Protein AF-A0A8D2MKN6-F1 (afdb_monomer)

Organism: Zonotrichia albicollis (NCBI:txid44394)

Sequence (540 aa):
MEGIVTMYQDFMKKADPRIADYPLMQSPFLVMGILLGYVYFVLSLGPRLMANRKPLNLKKFMVLYNFFLVGLSLYIVYEFLMAGWLTGYTWRCDPVDFSQDPKALRMVSVAWLFVFSKFIELTDTVIFVLRKKNEQVTFLHLFHHSVLPWSWWWGAKFGPGGMGSFHAMINSMVHVVMYFYYGLSAAGPAFQKYLWWKKHITAIQLGWANCSGKNLQHAPSSLPRNITSLDLSFNSLVMPHHRTLLKHFPSLQSLNLSSNAKLTLSPAVFSNLGALRLLDLSSCSITHIHMDTFKGLGNLHTLLLRNNSLQEFDVPFLLPLKALFHLDLQHNALVSVDPWSLQLLETVPQVLLEGNPWACDCSAHPLQQWLRRRRAVQVTCVSPPGLRGQEIAALDSQDLGCQVKQRFARELTTPQNITVTENNSTALPAGKGGRSWPYLVGFLVTAIGISILIALAAKCKLAHKNFASYRHRPLPEISSIGRSPMEDSSSWDRGSCGSHSITDAADLQAEDDDGFIEDNYIQPSEQLPTKEERELHRSI

Secondary structure (DSSP, 8-state):
-HHHHHHHHHHHTTS-GGGTTSTT-S-HHHHHHHHHHHHHIIIIIHHHHHTTSPPP--HHHHHHHHHHHHHHHHHHHHHHIIIIITTT--SSSPPP--S--HHHHHHHHHHHHHHHHHHHTTHHHHHHHHTT-GGG--HHHHHHHHHHHHHHHHHHHH--STTHHHHHHHHHHHHHHHHHHHHHHHH-HHHHTT-TTHHHHHHHHHSEEE-TTS--SS--TTS-TT-SEEE--SS-----SSS-S-TT-TT--EEE-TT-TT----TTTTTT-TT--EEE-TTS------TTTTTT-TT--EEE-TT----S--GGGGTT-TT--EEE-TTS------HHHHHHHTT-SEEE-TTS-EE-SGGGHHHHHHHHHHT----BEEESGGGTT-BGGG--TTTTT---------------------------------S-HHHHHHHHHHHHHHHHHHHHHHHHHHHHHHHHHTT--PPPPP-------------------------------------PPP---------PPPTTHHHHTT--

pLDDT: mean 74.64, std 23.18, range [20.56, 98.19]

Radius of gyration: 32.75 Å; Cα contacts (8 Å, |Δi|>4): 704; chains: 1; bounding box: 111×57×89 Å

InterPro domains:
  IPR000483 Cysteine-rich flanking region, C-terminal [SM00082] (356-403)
  IPR001611 Leucine-rich repeat [PF00560] (251-273)
  IPR001611 Leucine-rich repeat [PF13855] (276-334)
  IPR002076 ELO family [PF01151] (23-206)
  IPR003591 Leucine-rich repeat, typical subtype [SM00369] (249-272)
  IPR003591 Leucine-rich repeat, typical subtype [SM00369] (273-296)
  IPR003591 Leucine-rich repeat, typical subtype [SM00369] (321-344)
  IPR032675 Leucine-rich repeat domain superfamily [G3DSA:3.80.10.10] (201-410)

Mean predicted aligned error: 19.72 Å

Nearest PDB structures (foldseek):
  6y7f-assembly1_A  TM=9.861E-01  e=1.221E-20  Homo sapiens
  7r86-assembly2_B  TM=8.344E-01  e=8.060E-08  Mus musculus
  2wfh-assembly1_B  TM=7.789E-01  e=7.839E-09  Homo sapiens
  3zyo-assembly1_A  TM=7.802E-01  e=7.839E-09  Mus musculus
  5o0o-assembly1_C  TM=6.584E-01  e=8.229E-09  Mus musculus

Structure (mmCIF, N/CA/C/O backbone):
data_AF-A0A8D2MKN6-F1
#
_entry.id   AF-A0A8D2MKN6-F1
#
loop_
_atom_site.group_PDB
_atom_site.id
_atom_site.type_symbol
_atom_site.label_atom_id
_atom_site.label_alt_id
_atom_site.label_comp_id
_atom_site.label_asym_id
_atom_site.label_entity_id
_atom_site.label_seq_id
_atom_site.pdbx_PDB_ins_code
_atom_site.Cartn_x
_atom_site.Cartn_y
_atom_site.Cartn_z
_atom_site.occupancy
_atom_site.B_iso_or_equiv
_atom_site.auth_seq_id
_atom_site.auth_comp_id
_atom_site.auth_asym_id
_atom_site.auth_atom_id
_atom_site.pdbx_PDB_model_num
ATOM 1 N N . MET A 1 1 ? 16.722 31.897 -16.379 1.00 58.81 1 MET A N 1
ATOM 2 C CA . MET A 1 1 ? 16.020 30.880 -17.197 1.00 58.81 1 MET A CA 1
ATOM 3 C C . MET A 1 1 ? 17.013 29.984 -17.930 1.00 58.81 1 MET A C 1
ATOM 5 O O . MET A 1 1 ? 16.860 28.774 -17.851 1.00 58.81 1 MET A O 1
ATOM 9 N N . GLU A 1 2 ? 18.080 30.541 -18.516 1.00 71.44 2 GLU A N 1
ATOM 10 C CA . GLU A 1 2 ? 19.159 29.776 -19.173 1.00 71.44 2 GLU A CA 1
ATOM 11 C C . GLU A 1 2 ? 19.767 28.670 -18.297 1.00 71.44 2 GLU A C 1
ATOM 13 O O . GLU A 1 2 ? 19.811 27.528 -18.728 1.00 71.44 2 GLU A O 1
ATOM 18 N N . GLY A 1 3 ? 20.108 28.941 -17.030 1.00 75.94 3 GLY A N 1
ATOM 19 C CA . GLY A 1 3 ? 20.675 27.909 -16.143 1.00 75.94 3 GLY A CA 1
ATOM 20 C C . GLY A 1 3 ? 19.770 26.688 -15.897 1.00 75.94 3 GLY A C 1
ATOM 21 O O . GLY A 1 3 ? 20.268 25.575 -15.758 1.00 75.94 3 GLY A O 1
ATOM 22 N N . ILE A 1 4 ? 18.442 26.865 -15.901 1.00 73.62 4 ILE A N 1
ATOM 23 C CA . ILE A 1 4 ? 17.478 25.758 -15.747 1.00 73.62 4 ILE A CA 1
ATOM 24 C C . ILE A 1 4 ? 17.401 24.940 -17.040 1.00 73.62 4 ILE A C 1
ATOM 26 O O . ILE A 1 4 ? 17.342 23.713 -16.990 1.00 73.62 4 ILE A O 1
ATOM 30 N N . VAL A 1 5 ? 17.436 25.611 -18.195 1.00 80.81 5 VAL A N 1
ATOM 31 C CA . VAL A 1 5 ? 17.439 24.955 -19.509 1.00 80.81 5 VAL A CA 1
ATOM 32 C C . VAL A 1 5 ? 18.720 24.144 -19.696 1.00 80.81 5 VAL A C 1
ATOM 34 O O . VAL A 1 5 ? 18.642 22.982 -20.088 1.00 80.81 5 VAL A O 1
ATOM 37 N N . THR A 1 6 ? 19.880 24.698 -19.336 1.00 81.06 6 THR A N 1
ATOM 38 C CA . THR A 1 6 ? 21.165 23.987 -19.402 1.00 81.06 6 THR A CA 1
ATOM 39 C C . THR A 1 6 ? 21.184 22.783 -18.461 1.00 81.06 6 THR A C 1
ATOM 41 O O . THR A 1 6 ? 21.536 21.685 -18.881 1.00 81.06 6 THR A O 1
ATOM 44 N N . MET A 1 7 ? 20.701 22.940 -17.221 1.00 79.25 7 MET A N 1
ATOM 45 C CA . MET A 1 7 ? 20.582 21.829 -16.270 1.00 79.25 7 MET A CA 1
ATOM 46 C C . MET A 1 7 ? 19.663 20.713 -16.791 1.00 79.25 7 MET A C 1
ATOM 48 O O . MET A 1 7 ? 19.986 19.533 -16.658 1.00 79.25 7 MET A O 1
ATOM 52 N N . TYR A 1 8 ? 18.531 21.071 -17.406 1.00 83.81 8 TYR A N 1
ATOM 53 C CA . TYR A 1 8 ? 17.627 20.109 -18.036 1.00 83.81 8 TYR A CA 1
ATOM 54 C C . TYR A 1 8 ? 18.305 19.373 -19.197 1.00 83.81 8 TYR A C 1
ATOM 56 O O . TYR A 1 8 ? 18.253 18.146 -19.258 1.00 83.81 8 TYR A O 1
ATOM 64 N N . GLN A 1 9 ? 18.977 20.096 -20.094 1.00 84.62 9 GLN A N 1
ATOM 65 C CA . GLN A 1 9 ? 19.681 19.492 -21.224 1.00 84.62 9 GLN A CA 1
ATOM 66 C C . GLN A 1 9 ? 20.789 18.542 -20.760 1.00 84.62 9 GLN A C 1
ATOM 68 O O . GLN A 1 9 ? 20.887 17.425 -21.264 1.00 84.62 9 GLN A O 1
ATOM 73 N N . ASP A 1 10 ? 21.579 18.934 -19.761 1.00 85.38 10 ASP A N 1
ATOM 74 C CA . ASP A 1 10 ? 22.637 18.090 -19.200 1.00 85.38 10 ASP A CA 1
ATOM 75 C C . ASP A 1 10 ? 22.095 16.845 -18.498 1.00 85.38 10 ASP A C 1
ATOM 77 O O . ASP A 1 10 ? 22.727 15.785 -18.519 1.00 85.38 10 ASP A O 1
ATOM 81 N N . PHE A 1 11 ? 20.908 16.942 -17.902 1.00 83.94 11 PHE A N 1
ATOM 82 C CA . PHE A 1 11 ? 20.229 15.787 -17.338 1.00 83.94 11 PHE A CA 1
ATOM 83 C C . PHE A 1 11 ? 19.717 14.842 -18.430 1.00 83.94 11 PHE A C 1
ATOM 85 O O . PHE A 1 11 ? 19.965 13.639 -18.365 1.00 83.94 11 PHE A O 1
ATOM 92 N N . MET A 1 12 ? 19.083 15.381 -19.474 1.00 86.50 12 MET A N 1
ATOM 93 C CA . MET A 1 12 ? 18.556 14.595 -20.591 1.00 86.50 12 MET A CA 1
ATOM 94 C C . MET A 1 12 ? 19.647 13.910 -21.423 1.00 86.50 12 MET A C 1
ATOM 96 O O . MET A 1 12 ? 19.375 12.866 -22.007 1.00 86.50 12 MET A O 1
ATOM 100 N N . LYS A 1 13 ? 20.894 14.404 -21.415 1.00 86.19 13 LYS A N 1
ATOM 101 C CA . LYS A 1 13 ? 22.050 13.700 -22.012 1.00 86.19 13 LYS A CA 1
ATOM 102 C C . LYS A 1 13 ? 22.329 12.331 -21.383 1.00 86.19 13 LYS A C 1
ATOM 104 O O . LYS A 1 13 ? 22.978 11.505 -22.012 1.00 86.19 13 LYS A O 1
ATOM 109 N N . LYS A 1 14 ? 21.877 12.090 -20.148 1.00 84.81 14 LYS A N 1
ATOM 110 C CA . LYS A 1 14 ? 22.038 10.797 -19.460 1.00 84.81 14 LYS A CA 1
ATOM 111 C C . LYS A 1 14 ? 20.928 9.803 -19.799 1.00 84.81 14 LYS A C 1
ATOM 113 O O . LYS A 1 14 ? 20.972 8.681 -19.306 1.00 84.81 14 LYS A O 1
ATOM 118 N N . ALA A 1 15 ? 19.915 10.228 -20.553 1.00 88.62 15 ALA A N 1
ATOM 119 C CA . ALA A 1 15 ? 18.811 9.367 -20.935 1.00 88.62 15 ALA A CA 1
ATOM 120 C C . ALA A 1 15 ? 19.285 8.272 -21.889 1.00 88.62 15 ALA A C 1
ATOM 122 O O . ALA A 1 15 ? 20.227 8.459 -22.658 1.00 88.62 15 ALA A O 1
ATOM 123 N N . ASP A 1 16 ? 18.587 7.144 -21.860 1.00 88.31 16 ASP A N 1
ATOM 124 C CA . ASP A 1 16 ? 18.843 6.049 -22.775 1.00 88.31 16 ASP A CA 1
ATOM 125 C C . ASP A 1 16 ? 18.462 6.475 -24.207 1.00 88.31 16 ASP A C 1
ATOM 127 O O . ASP A 1 16 ? 17.299 6.820 -24.459 1.00 88.31 16 ASP A O 1
ATOM 131 N N . PRO A 1 17 ? 19.406 6.482 -25.165 1.00 92.69 17 PRO A N 1
ATOM 132 C CA . PRO A 1 17 ? 19.103 6.871 -26.537 1.00 92.69 17 PRO A CA 1
ATOM 133 C C . PRO A 1 17 ? 18.187 5.857 -27.236 1.00 92.69 17 PRO A C 1
ATOM 135 O O . PRO A 1 17 ? 17.432 6.241 -28.126 1.00 92.69 17 PRO A O 1
ATOM 138 N N . ARG A 1 18 ? 18.185 4.584 -26.812 1.00 94.25 18 ARG A N 1
ATOM 139 C CA . ARG A 1 18 ? 17.442 3.489 -27.465 1.00 94.25 18 ARG A CA 1
ATOM 140 C C . ARG A 1 18 ? 15.926 3.657 -27.364 1.00 94.25 18 ARG A C 1
ATOM 142 O O . ARG A 1 18 ? 15.198 3.115 -28.185 1.00 94.25 18 ARG A O 1
ATOM 149 N N . ILE A 1 19 ? 15.453 4.407 -26.367 1.00 93.69 19 ILE A N 1
ATOM 150 C CA . ILE A 1 19 ? 14.026 4.661 -26.128 1.00 93.69 19 ILE A CA 1
ATOM 151 C C . ILE A 1 19 ? 13.582 6.049 -26.625 1.00 93.69 19 ILE A C 1
ATOM 153 O O . ILE A 1 19 ? 12.418 6.411 -26.484 1.00 93.69 19 ILE A O 1
ATOM 157 N N . ALA A 1 20 ? 14.485 6.869 -27.176 1.00 90.38 20 ALA A N 1
ATOM 158 C CA . ALA A 1 20 ? 14.211 8.281 -27.455 1.00 90.38 20 ALA A CA 1
ATOM 159 C C . ALA A 1 20 ? 13.117 8.511 -28.509 1.00 90.38 20 ALA A C 1
ATOM 161 O O . ALA A 1 20 ? 12.294 9.413 -28.334 1.00 90.38 20 ALA A O 1
ATOM 162 N N . ASP A 1 21 ? 13.082 7.670 -29.541 1.00 91.62 21 ASP A N 1
ATOM 163 C CA . ASP A 1 21 ? 12.160 7.811 -30.673 1.00 91.62 21 ASP A CA 1
ATOM 164 C C . ASP A 1 21 ? 10.791 7.170 -30.423 1.00 91.62 21 ASP A C 1
ATOM 166 O O . ASP A 1 21 ? 9.854 7.349 -31.203 1.00 91.62 21 ASP A O 1
ATOM 170 N N . TYR A 1 22 ? 10.643 6.451 -29.309 1.00 95.12 22 TYR A N 1
ATOM 171 C CA . TYR A 1 22 ? 9.383 5.817 -28.962 1.00 95.12 22 TYR A CA 1
ATOM 172 C C . TYR A 1 22 ? 8.302 6.871 -28.663 1.00 95.12 22 TYR A C 1
ATOM 174 O O . TYR A 1 22 ? 8.593 7.932 -28.094 1.00 95.12 22 TYR A O 1
ATOM 182 N N . PRO A 1 23 ? 7.028 6.602 -29.003 1.00 95.25 23 PRO A N 1
ATOM 183 C CA . PRO A 1 23 ? 5.931 7.517 -28.705 1.00 95.25 23 PRO A CA 1
ATOM 184 C C . PRO A 1 23 ? 5.905 7.924 -27.227 1.00 95.25 23 PRO A C 1
ATOM 186 O O . PRO A 1 23 ? 6.039 7.074 -26.346 1.00 95.25 23 PRO A O 1
ATOM 189 N N . LEU A 1 24 ? 5.709 9.221 -26.970 1.00 93.25 24 LEU A N 1
ATOM 190 C CA . LEU A 1 24 ? 5.695 9.854 -25.643 1.00 93.25 24 LEU A CA 1
ATOM 191 C C . LEU A 1 24 ? 7.044 9.893 -24.905 1.00 93.25 24 LEU A C 1
ATOM 193 O O . LEU A 1 24 ? 7.095 10.426 -23.801 1.00 93.25 24 LEU A O 1
ATOM 197 N N . MET A 1 25 ? 8.147 9.415 -25.488 1.00 94.38 25 MET A N 1
ATOM 198 C CA . MET A 1 25 ? 9.470 9.404 -24.840 1.00 94.38 25 MET A CA 1
ATOM 199 C C . MET A 1 25 ? 10.374 10.573 -25.255 1.00 94.38 25 MET A C 1
ATOM 201 O O . MET A 1 25 ? 11.480 10.710 -24.722 1.00 94.38 25 MET A O 1
ATOM 205 N N . GLN A 1 26 ? 9.911 11.442 -26.159 1.00 89.81 26 GLN A N 1
ATOM 206 C CA . GLN A 1 26 ? 10.685 12.581 -26.665 1.00 89.81 26 GLN A CA 1
ATOM 207 C C . GLN A 1 26 ? 10.891 13.654 -25.591 1.00 89.81 26 GLN A C 1
ATOM 209 O O . GLN A 1 26 ? 11.973 14.225 -25.468 1.00 89.81 26 GLN A O 1
ATOM 214 N N . SER A 1 27 ? 9.844 13.942 -24.812 1.00 87.06 27 SER A N 1
ATOM 215 C CA . SER A 1 27 ? 9.843 15.037 -23.846 1.00 87.06 27 SER A CA 1
ATOM 216 C C . SER A 1 27 ? 8.918 14.749 -22.662 1.00 87.06 27 SER A C 1
ATOM 218 O O . SER A 1 27 ? 7.772 14.342 -22.873 1.00 87.06 27 SER A O 1
ATOM 220 N N . PRO A 1 28 ? 9.356 15.043 -21.425 1.00 89.12 28 PRO A N 1
ATOM 221 C CA . PRO A 1 28 ? 8.509 14.906 -20.246 1.00 89.12 28 PRO A CA 1
ATOM 222 C C . PRO A 1 28 ? 7.359 15.927 -20.243 1.00 89.12 28 PRO A C 1
ATOM 224 O O . PRO A 1 28 ? 6.318 15.690 -19.639 1.00 89.12 28 PRO A O 1
ATOM 227 N N . PHE A 1 29 ? 7.491 17.062 -20.938 1.00 90.50 29 PHE A N 1
ATOM 228 C CA . PHE A 1 29 ? 6.463 18.109 -20.928 1.00 90.50 29 PHE A CA 1
ATOM 229 C C . PHE A 1 29 ? 5.163 17.675 -21.609 1.00 90.50 29 PHE A C 1
ATOM 231 O O . PHE A 1 29 ? 4.085 18.063 -21.163 1.00 90.50 29 PHE A O 1
ATOM 238 N N . LEU A 1 30 ? 5.252 16.836 -22.647 1.00 90.75 30 LEU A N 1
ATOM 239 C CA . LEU A 1 30 ? 4.073 16.284 -23.318 1.00 90.75 30 LEU A CA 1
ATOM 240 C C . LEU A 1 30 ? 3.281 15.387 -22.362 1.00 90.75 30 LEU A C 1
ATOM 242 O O . LEU A 1 30 ? 2.071 15.542 -22.213 1.00 90.75 30 LEU A O 1
ATOM 246 N N . VAL A 1 31 ? 3.986 14.500 -21.662 1.00 92.12 31 VAL A N 1
ATOM 247 C CA . VAL A 1 31 ? 3.401 13.616 -20.652 1.00 92.12 31 VAL A CA 1
ATOM 248 C C . VAL A 1 31 ? 2.777 14.420 -19.514 1.00 92.12 31 VAL A C 1
ATOM 250 O O . VAL A 1 31 ? 1.641 14.157 -19.126 1.00 92.12 31 VAL A O 1
ATOM 253 N N . MET A 1 32 ? 3.480 15.435 -19.010 1.00 91.06 32 MET A N 1
ATOM 254 C CA . MET A 1 32 ? 2.955 16.321 -17.972 1.00 91.06 32 MET A CA 1
ATOM 255 C C . MET A 1 32 ? 1.668 17.020 -18.432 1.00 91.06 32 MET A C 1
ATOM 257 O O . MET A 1 32 ? 0.699 17.070 -17.680 1.00 91.06 32 MET A O 1
ATOM 261 N N . GLY A 1 33 ? 1.629 17.515 -19.673 1.00 94.19 33 GLY A N 1
ATOM 262 C CA . GLY A 1 33 ? 0.434 18.123 -20.260 1.00 94.19 33 GLY A CA 1
ATOM 263 C C . GLY A 1 33 ? -0.749 17.154 -20.337 1.00 94.19 33 GLY A C 1
ATOM 264 O O . GLY A 1 33 ? -1.856 17.518 -19.939 1.00 94.19 33 GLY A O 1
ATOM 265 N N . ILE A 1 34 ? -0.511 15.910 -20.769 1.00 94.88 34 ILE A N 1
ATOM 266 C CA . ILE A 1 34 ? -1.533 14.851 -20.806 1.00 94.88 34 ILE A CA 1
ATOM 267 C C . ILE A 1 34 ? -2.078 14.580 -19.401 1.00 94.88 34 ILE A C 1
ATOM 269 O O . ILE A 1 34 ? -3.291 14.582 -19.213 1.00 94.88 34 ILE A O 1
ATOM 273 N N . LEU A 1 35 ? -1.205 14.394 -18.407 1.00 94.62 35 LEU A N 1
ATOM 274 C CA . LEU A 1 35 ? -1.612 14.070 -17.036 1.00 94.62 35 LEU A CA 1
ATOM 275 C C . LEU A 1 35 ? -2.342 15.234 -16.350 1.00 94.62 35 LEU A C 1
ATOM 277 O O . LEU A 1 35 ? -3.346 15.016 -15.674 1.00 94.62 35 LEU A O 1
ATOM 281 N N . LEU A 1 36 ? -1.900 16.477 -16.557 1.00 93.69 36 LEU A N 1
ATOM 282 C CA . LEU A 1 36 ? -2.608 17.658 -16.051 1.00 93.69 36 LEU A CA 1
ATOM 283 C C . LEU A 1 36 ? -3.978 17.820 -16.718 1.00 93.69 36 LEU A C 1
ATOM 285 O O . LEU A 1 36 ? -4.966 18.081 -16.030 1.00 93.69 36 LEU A O 1
ATOM 289 N N . GLY A 1 37 ? -4.053 17.622 -18.037 1.00 95.62 37 GLY A N 1
ATOM 290 C CA . GLY A 1 37 ? -5.312 17.625 -18.781 1.00 95.62 37 GLY A CA 1
ATOM 291 C C . GLY A 1 37 ? -6.265 16.530 -18.304 1.00 95.62 37 GLY A C 1
ATOM 292 O O . GLY A 1 37 ? -7.450 16.788 -18.102 1.00 95.62 37 GLY A O 1
ATOM 293 N N . TYR A 1 38 ? -5.737 15.337 -18.039 1.00 95.88 38 TYR A N 1
ATOM 294 C CA . TYR A 1 38 ? -6.456 14.210 -17.460 1.00 95.88 38 TYR A CA 1
ATOM 295 C C . TYR A 1 38 ? -7.027 14.535 -16.071 1.00 95.88 38 TYR A C 1
ATOM 297 O O . TYR A 1 38 ? -8.236 14.414 -15.866 1.00 95.88 38 TYR A O 1
ATOM 305 N N . VAL A 1 39 ? -6.204 15.024 -15.135 1.00 94.25 39 VAL A N 1
ATOM 306 C CA . VAL A 1 39 ? -6.667 15.397 -13.785 1.00 94.25 39 VAL A CA 1
ATOM 307 C C . VAL A 1 39 ? -7.717 16.506 -13.863 1.00 94.25 39 VAL A C 1
ATOM 309 O O . VAL A 1 39 ? -8.751 16.431 -13.195 1.00 94.25 39 VAL A O 1
ATOM 312 N N . TYR A 1 40 ? -7.499 17.514 -14.712 1.00 94.81 40 TYR A N 1
ATOM 313 C CA . TYR A 1 40 ? -8.473 18.576 -14.957 1.00 94.81 40 TYR A CA 1
ATOM 314 C C . TYR A 1 40 ? -9.798 18.029 -15.509 1.00 94.81 40 TYR A C 1
ATOM 316 O O . TYR A 1 40 ? -10.874 18.427 -15.046 1.00 94.81 40 TYR A O 1
ATOM 324 N N . PHE A 1 41 ? -9.738 17.094 -16.460 1.00 95.88 41 PHE A N 1
ATOM 325 C CA . PHE A 1 41 ? -10.918 16.446 -17.015 1.00 95.88 41 PHE A CA 1
ATOM 326 C C . PHE A 1 41 ? -11.687 15.672 -15.943 1.00 95.88 41 PHE A C 1
ATOM 328 O O . PHE A 1 41 ? -12.876 15.921 -15.750 1.00 95.88 41 PHE A O 1
ATOM 335 N N . VAL A 1 42 ? -11.015 14.789 -15.206 1.00 93.94 42 VAL A N 1
ATOM 336 C CA . VAL A 1 42 ? -11.649 13.909 -14.216 1.00 93.94 42 VAL A CA 1
ATOM 337 C C . VAL A 1 42 ? -12.233 14.697 -13.041 1.00 93.94 42 VAL A C 1
ATOM 339 O O . VAL A 1 42 ? -13.337 14.409 -12.570 1.00 93.94 42 VAL A O 1
ATOM 342 N N . LEU A 1 43 ? -11.528 15.725 -12.561 1.00 90.62 43 LEU A N 1
ATOM 343 C CA . LEU A 1 43 ? -11.973 16.483 -11.393 1.00 90.62 43 LEU A CA 1
ATOM 344 C C . LEU A 1 43 ? -12.975 17.588 -11.724 1.00 90.62 43 LEU A C 1
ATOM 346 O O . LEU A 1 43 ? -13.851 17.849 -10.894 1.00 90.62 43 LEU A O 1
ATOM 350 N N . SER A 1 44 ? -12.864 18.218 -12.896 1.00 91.12 44 SER A N 1
ATOM 351 C CA . SER A 1 44 ? -13.589 19.451 -13.219 1.00 91.12 44 SER A CA 1
ATOM 352 C C . SER A 1 44 ? -14.415 19.345 -14.500 1.00 91.12 44 SER A C 1
ATOM 354 O O . SER A 1 44 ? -15.646 19.348 -14.428 1.00 91.12 44 SER A O 1
ATOM 356 N N . LEU A 1 45 ? -13.775 19.250 -15.671 1.00 95.00 45 LEU A N 1
ATOM 357 C CA . LEU A 1 45 ? -14.470 19.401 -16.955 1.00 95.00 45 LEU A CA 1
ATOM 358 C C . LEU A 1 45 ? -15.475 18.270 -17.214 1.00 95.00 45 LEU A C 1
ATOM 360 O O . LEU A 1 45 ? -16.635 18.544 -17.509 1.00 95.00 45 LEU A O 1
ATOM 364 N N . GLY A 1 46 ? -15.067 17.012 -17.060 1.00 93.88 46 GLY A N 1
ATOM 365 C CA . GLY A 1 46 ? -15.906 15.837 -17.296 1.00 93.88 46 GLY A CA 1
ATOM 366 C C . GLY A 1 46 ? -17.170 15.815 -16.426 1.00 93.88 46 GLY A C 1
ATOM 367 O O . GLY A 1 46 ? -18.270 15.755 -16.980 1.00 93.88 46 GLY A O 1
ATOM 368 N N . PRO A 1 47 ? -17.071 15.964 -15.089 1.00 92.50 47 PRO A N 1
ATOM 369 C CA . PRO A 1 47 ? -18.246 16.067 -14.225 1.00 92.50 47 PRO A CA 1
ATOM 370 C C . PRO A 1 47 ? -19.174 17.239 -14.578 1.00 92.50 47 PRO A C 1
ATOM 372 O O . PRO A 1 47 ? -20.392 17.079 -14.523 1.00 92.50 47 PRO A O 1
ATOM 375 N N . ARG A 1 48 ? -18.630 18.399 -14.983 1.00 92.62 48 ARG A N 1
ATOM 376 C CA . ARG A 1 48 ? -19.434 19.551 -15.435 1.00 92.62 48 ARG A CA 1
ATOM 377 C C . ARG A 1 48 ? -20.181 19.253 -16.735 1.00 92.62 48 ARG A C 1
ATOM 379 O O . ARG A 1 48 ? -21.366 19.557 -16.832 1.00 92.62 48 ARG A O 1
ATOM 386 N N . LEU A 1 49 ? -19.525 18.615 -17.706 1.00 93.75 49 LEU A N 1
ATOM 387 C CA . LEU A 1 49 ? -20.149 18.200 -18.968 1.00 93.75 49 LEU A CA 1
ATOM 388 C C . LEU A 1 49 ? -21.245 17.142 -18.757 1.00 93.75 49 LEU A C 1
ATOM 390 O O . LEU A 1 49 ? -22.247 17.140 -19.473 1.00 93.75 49 LEU A O 1
ATOM 394 N N . MET A 1 50 ? -21.071 16.265 -17.764 1.00 92.88 50 MET A N 1
ATOM 395 C CA . MET A 1 50 ? -22.009 15.189 -17.426 1.00 92.88 50 MET A CA 1
ATOM 396 C C . MET A 1 50 ? -23.089 15.590 -16.407 1.00 92.88 50 MET A C 1
ATOM 398 O O . MET A 1 50 ? -23.987 14.788 -16.134 1.00 92.88 50 MET A O 1
ATOM 402 N N . ALA A 1 51 ? -23.049 16.812 -15.862 1.00 90.56 51 ALA A N 1
ATOM 403 C CA . ALA A 1 51 ? -23.996 17.281 -14.845 1.00 90.56 51 ALA A CA 1
ATOM 404 C C . ALA A 1 51 ? -25.449 17.155 -15.330 1.00 90.56 51 ALA A C 1
ATOM 406 O O . ALA A 1 51 ? -26.258 16.486 -14.685 1.00 90.56 51 ALA A O 1
ATOM 407 N N . ASN A 1 52 ? -25.718 17.670 -16.534 1.00 93.00 52 ASN A N 1
ATOM 408 C CA . ASN A 1 52 ? -27.046 17.697 -17.157 1.00 93.00 52 ASN A CA 1
ATOM 409 C C . ASN A 1 52 ? -27.263 16.568 -18.182 1.00 93.00 52 ASN A C 1
ATOM 411 O O . ASN A 1 52 ? -28.179 16.637 -18.999 1.00 93.00 52 ASN A O 1
ATOM 415 N N . ARG A 1 53 ? -26.409 15.534 -18.182 1.00 92.44 53 ARG A N 1
ATOM 416 C CA . ARG A 1 53 ? -26.518 14.376 -19.084 1.00 92.44 53 ARG A CA 1
ATOM 417 C C . ARG A 1 53 ? -26.822 13.102 -18.300 1.00 92.44 53 ARG A C 1
ATOM 419 O O . ARG A 1 53 ? -26.428 12.958 -17.137 1.00 92.44 53 ARG A O 1
ATOM 426 N N . LYS A 1 54 ? -27.518 12.167 -18.952 1.00 91.50 54 LYS A N 1
ATOM 427 C CA . LYS A 1 54 ? -27.711 10.799 -18.450 1.00 91.50 54 LYS A CA 1
ATOM 428 C C . LYS A 1 54 ? -26.379 10.025 -18.516 1.00 91.50 54 LYS A C 1
ATOM 430 O O . LYS A 1 54 ? -25.570 10.326 -19.397 1.00 91.50 54 LYS A O 1
ATOM 435 N N . PRO A 1 55 ? -26.126 9.068 -17.603 1.00 91.25 55 PRO A N 1
ATOM 436 C CA . PRO A 1 55 ? -24.912 8.252 -17.638 1.00 91.25 55 PRO A CA 1
ATOM 437 C C . PRO A 1 55 ? -24.837 7.445 -18.941 1.00 91.25 55 PRO A C 1
ATOM 439 O O . PRO A 1 55 ? -25.842 6.894 -19.394 1.00 91.25 55 PRO A O 1
ATOM 442 N N . LEU A 1 56 ? -23.654 7.383 -19.559 1.00 91.38 56 LEU A N 1
ATOM 443 C CA . LEU A 1 56 ? -23.472 6.650 -20.813 1.00 91.38 56 LEU A CA 1
ATOM 444 C C . LEU A 1 56 ? -23.484 5.134 -20.574 1.00 91.38 56 LEU A C 1
ATOM 446 O O . LEU A 1 56 ? -22.817 4.627 -19.671 1.00 91.38 56 LEU A O 1
ATOM 450 N N . ASN A 1 57 ? -24.197 4.390 -21.424 1.00 89.62 57 ASN A N 1
ATOM 451 C CA . ASN A 1 57 ? -24.162 2.930 -21.399 1.00 89.62 57 ASN A CA 1
ATOM 452 C C . ASN A 1 57 ? -22.931 2.416 -22.157 1.00 89.62 57 ASN A C 1
ATOM 454 O O . ASN A 1 57 ? -22.960 2.220 -23.371 1.00 89.62 57 ASN A O 1
ATOM 458 N N . LEU A 1 58 ? -21.849 2.189 -21.415 1.00 90.12 58 LEU A N 1
ATOM 459 C CA . LEU A 1 58 ? -20.567 1.727 -21.948 1.00 90.12 58 LEU A CA 1
ATOM 460 C C . LEU A 1 58 ? -20.315 0.234 -21.696 1.00 90.12 58 LEU A C 1
ATOM 462 O O . LEU A 1 58 ? -19.182 -0.212 -21.824 1.00 90.12 58 LEU A O 1
ATOM 466 N N . LYS A 1 59 ? -21.339 -0.569 -21.368 1.00 86.56 59 LYS A N 1
ATOM 467 C CA . LYS A 1 59 ? -21.154 -1.971 -20.939 1.00 86.56 59 LYS A CA 1
ATOM 468 C C . LYS A 1 59 ? -20.346 -2.810 -21.941 1.00 86.56 59 LYS A C 1
ATOM 470 O O . LYS A 1 59 ? -19.357 -3.430 -21.568 1.00 86.56 59 LYS A O 1
ATOM 475 N N . LYS A 1 60 ? -20.727 -2.793 -23.227 1.00 89.25 60 LYS A N 1
ATOM 476 C CA . LYS A 1 60 ? -20.014 -3.536 -24.289 1.00 89.25 60 LYS A CA 1
ATOM 477 C C . LYS A 1 60 ? -18.576 -3.047 -24.468 1.00 89.25 60 LYS A C 1
ATOM 479 O O . LYS A 1 60 ? -17.669 -3.859 -24.617 1.00 89.25 60 LYS A O 1
ATOM 484 N N . PHE A 1 61 ? -18.388 -1.728 -24.425 1.00 93.12 61 PHE A N 1
ATOM 485 C CA . PHE A 1 61 ? -17.069 -1.114 -24.516 1.00 93.12 61 PHE A CA 1
ATOM 486 C C . PHE A 1 61 ? -16.184 -1.548 -23.349 1.00 93.12 61 PHE A C 1
ATOM 488 O O . PHE A 1 61 ? -15.080 -2.012 -23.582 1.00 93.12 61 PHE A O 1
ATOM 495 N N . MET A 1 62 ? -16.692 -1.493 -22.116 1.00 91.38 62 MET A N 1
ATOM 496 C CA . MET A 1 62 ? -15.965 -1.910 -20.919 1.00 91.38 62 MET A CA 1
ATOM 497 C C . MET A 1 62 ? -15.562 -3.380 -20.964 1.00 91.38 62 MET A C 1
ATOM 499 O O . MET A 1 62 ? -14.443 -3.701 -20.591 1.00 91.38 62 MET A O 1
ATOM 503 N N . VAL A 1 63 ? -16.436 -4.279 -21.422 1.00 89.56 63 VAL A N 1
ATOM 504 C CA . VAL A 1 63 ? -16.077 -5.699 -21.567 1.00 89.56 63 VAL A CA 1
ATOM 505 C C . VAL A 1 63 ? -14.910 -5.851 -22.547 1.00 89.56 63 VAL A C 1
ATOM 507 O O . VAL A 1 63 ? -13.892 -6.438 -22.190 1.00 89.56 63 VAL A O 1
ATOM 510 N N . LEU A 1 64 ? -15.017 -5.270 -23.747 1.00 94.38 64 LEU A N 1
ATOM 511 C CA . LEU A 1 64 ? -13.960 -5.348 -24.761 1.00 94.38 64 LEU A CA 1
ATOM 512 C C . LEU A 1 64 ? -12.649 -4.709 -24.280 1.00 94.38 64 LEU A C 1
ATOM 514 O O . LEU A 1 64 ? -11.582 -5.289 -24.446 1.00 94.38 64 LEU A O 1
ATOM 518 N N . TYR A 1 65 ? -12.746 -3.539 -23.659 1.00 95.38 65 TYR A N 1
ATOM 519 C CA . TYR A 1 65 ? -11.627 -2.780 -23.118 1.00 95.38 65 TYR A CA 1
ATOM 520 C C . TYR A 1 65 ? -10.894 -3.543 -22.006 1.00 95.38 65 TYR A C 1
ATOM 522 O O . TYR A 1 65 ? -9.678 -3.688 -22.067 1.00 95.38 65 TYR A O 1
ATOM 530 N N . ASN A 1 66 ? -11.619 -4.108 -21.036 1.00 93.44 66 ASN A N 1
ATOM 531 C CA . ASN A 1 66 ? -11.009 -4.880 -19.953 1.00 93.44 66 ASN A CA 1
ATOM 532 C C . ASN A 1 66 ? -10.326 -6.152 -20.482 1.00 93.44 66 ASN A C 1
ATOM 534 O O . ASN A 1 66 ? -9.198 -6.441 -20.096 1.00 93.44 66 ASN A O 1
ATOM 538 N N . PHE A 1 67 ? -10.947 -6.889 -21.412 1.00 94.88 67 PHE A N 1
ATOM 539 C CA . PHE A 1 67 ? -10.298 -8.058 -22.024 1.00 94.88 67 PHE A CA 1
ATOM 540 C C . PHE A 1 67 ? -9.097 -7.684 -22.902 1.00 94.88 67 PHE A C 1
ATOM 542 O O . PHE A 1 67 ? -8.110 -8.421 -22.929 1.00 94.88 67 PHE A O 1
ATOM 549 N N . PHE A 1 68 ? -9.137 -6.529 -23.568 1.00 97.50 68 PHE A N 1
ATOM 550 C CA . PHE A 1 68 ? -7.967 -5.976 -24.246 1.00 97.50 68 PHE A CA 1
ATOM 551 C C . PHE A 1 68 ? -6.828 -5.702 -23.255 1.00 97.50 68 PHE A C 1
ATOM 553 O O . PHE A 1 68 ? -5.700 -6.119 -23.509 1.00 97.50 68 PHE A O 1
ATOM 560 N N . LEU A 1 69 ? -7.114 -5.086 -22.103 1.00 96.38 69 LEU A N 1
ATOM 561 C CA . LEU A 1 69 ? -6.107 -4.836 -21.068 1.00 96.38 69 LEU A CA 1
ATOM 562 C C . LEU A 1 69 ? -5.559 -6.121 -20.442 1.00 96.38 69 LEU A C 1
ATOM 564 O O . LEU A 1 69 ? -4.369 -6.178 -20.139 1.00 96.38 69 LEU A O 1
ATOM 568 N N . VAL A 1 70 ? -6.370 -7.175 -20.313 1.00 95.94 70 VAL A N 1
ATOM 569 C CA . VAL A 1 70 ? -5.887 -8.510 -19.922 1.00 95.94 70 VAL A CA 1
ATOM 570 C C . VAL A 1 70 ? -4.882 -9.040 -20.945 1.00 95.94 70 VAL A C 1
ATOM 572 O O . VAL A 1 70 ? -3.787 -9.451 -20.566 1.00 95.94 70 VAL A O 1
ATOM 575 N N . GLY A 1 71 ? -5.226 -9.000 -22.237 1.00 96.62 71 GLY A N 1
ATOM 576 C CA . GLY A 1 71 ? -4.344 -9.453 -23.317 1.00 96.62 71 GLY A CA 1
ATOM 577 C C . GLY A 1 71 ? -3.043 -8.651 -23.394 1.00 96.62 71 GLY A C 1
ATOM 578 O O . GLY A 1 71 ? -1.962 -9.234 -23.466 1.00 96.62 71 GLY A O 1
ATOM 579 N N . LEU A 1 72 ? -3.136 -7.322 -23.296 1.00 97.88 72 LEU A N 1
ATOM 580 C CA . LEU A 1 72 ? -1.983 -6.424 -23.236 1.00 97.88 72 LEU A CA 1
ATOM 581 C C . LEU A 1 72 ? -1.091 -6.737 -22.026 1.00 97.88 72 LEU A C 1
ATOM 583 O O . LEU A 1 72 ? 0.123 -6.855 -22.175 1.00 97.88 72 LEU A O 1
ATOM 587 N N . SER A 1 73 ? -1.683 -6.922 -20.844 1.00 97.00 73 SER A N 1
ATOM 588 C CA . SER A 1 73 ? -0.940 -7.225 -19.615 1.00 97.00 73 SER A CA 1
ATOM 589 C C . SER A 1 73 ? -0.251 -8.590 -19.687 1.00 97.00 73 SER A C 1
ATOM 591 O O . SER A 1 73 ? 0.909 -8.705 -19.300 1.00 97.00 73 SER A O 1
ATOM 593 N N . LEU A 1 74 ? -0.915 -9.616 -20.238 1.00 96.75 74 LEU A N 1
ATOM 594 C CA . LEU A 1 74 ? -0.314 -10.935 -20.477 1.00 96.75 74 LEU A CA 1
ATOM 595 C C . LEU A 1 74 ? 0.872 -10.850 -21.439 1.00 96.75 74 LEU A C 1
ATOM 597 O O . LEU A 1 74 ? 1.911 -11.458 -21.185 1.00 96.75 74 LEU A O 1
ATOM 601 N N . TYR A 1 75 ? 0.732 -10.075 -22.516 1.00 98.19 75 TYR A N 1
ATOM 602 C CA . TYR A 1 75 ? 1.810 -9.855 -23.472 1.00 98.19 75 TYR A CA 1
ATOM 603 C C . TYR A 1 75 ? 3.008 -9.151 -22.819 1.00 98.19 75 TYR A C 1
ATOM 605 O O . TYR A 1 75 ? 4.136 -9.611 -22.963 1.00 98.19 75 TYR A O 1
ATOM 613 N N . ILE A 1 76 ? 2.772 -8.101 -22.025 1.00 97.94 76 ILE A N 1
ATOM 614 C CA . ILE A 1 76 ? 3.828 -7.404 -21.273 1.00 97.94 76 ILE A CA 1
ATOM 615 C C . ILE A 1 76 ? 4.535 -8.354 -20.294 1.00 97.94 76 ILE A C 1
ATOM 617 O O . ILE A 1 76 ? 5.764 -8.358 -20.225 1.00 97.94 76 ILE A O 1
ATOM 621 N N . VAL A 1 77 ? 3.789 -9.186 -19.558 1.00 96.19 77 VAL A N 1
ATOM 622 C CA . VAL A 1 77 ? 4.374 -10.192 -18.653 1.00 96.19 77 VAL A CA 1
ATOM 623 C C . VAL A 1 77 ? 5.256 -11.167 -19.428 1.00 96.19 77 VAL A C 1
ATOM 625 O O . VAL A 1 77 ? 6.403 -11.383 -19.042 1.00 96.19 77 VAL A O 1
ATOM 628 N N . TYR A 1 78 ? 4.750 -11.730 -20.527 1.00 96.81 78 TYR A N 1
ATOM 629 C CA . TYR A 1 78 ? 5.514 -12.635 -21.384 1.00 96.81 78 TYR A CA 1
ATOM 630 C C . TYR A 1 78 ? 6.804 -11.980 -21.896 1.00 96.81 78 TYR A C 1
ATOM 632 O O . TYR A 1 78 ? 7.878 -12.573 -21.806 1.00 96.81 78 TYR A O 1
ATOM 640 N N . GLU A 1 79 ? 6.723 -10.738 -22.369 1.00 97.69 79 GLU A N 1
ATOM 641 C CA . GLU A 1 79 ? 7.879 -10.002 -22.869 1.00 97.69 79 GLU A CA 1
ATOM 642 C C . GLU A 1 79 ? 8.913 -9.721 -21.769 1.00 97.69 79 GLU A C 1
ATOM 644 O O . GLU A 1 79 ? 10.097 -9.960 -21.992 1.00 97.69 79 GLU A O 1
ATOM 649 N N . PHE A 1 80 ? 8.509 -9.319 -20.556 1.00 95.88 80 PHE A N 1
ATOM 650 C CA . PHE A 1 80 ? 9.446 -9.159 -19.433 1.00 95.88 80 PHE A CA 1
ATOM 651 C C . PHE A 1 80 ? 10.126 -10.479 -19.053 1.00 95.88 80 PHE A C 1
ATOM 653 O O . PHE A 1 80 ? 11.339 -10.510 -18.816 1.00 95.88 80 PHE A O 1
ATOM 660 N N . LEU A 1 81 ? 9.364 -11.576 -19.019 1.00 93.19 81 LEU A N 1
ATOM 661 C CA . LEU A 1 81 ? 9.892 -12.908 -18.731 1.00 93.19 81 LEU A CA 1
ATOM 662 C C . LEU A 1 81 ? 10.951 -13.314 -19.761 1.00 93.19 81 LEU A C 1
ATOM 664 O O . LEU A 1 81 ? 12.051 -13.725 -19.387 1.00 93.19 81 LEU A O 1
ATOM 668 N N . MET A 1 82 ? 10.653 -13.139 -21.046 1.00 94.69 82 MET A N 1
ATOM 669 C CA . MET A 1 82 ? 11.531 -13.553 -22.141 1.00 94.69 82 MET A CA 1
ATOM 670 C C . MET A 1 82 ? 12.668 -12.569 -22.449 1.00 94.69 82 MET A C 1
ATOM 672 O O . MET A 1 82 ? 13.630 -12.948 -23.117 1.00 94.69 82 MET A O 1
ATOM 676 N N . ALA A 1 83 ? 12.574 -11.319 -21.994 1.00 92.50 83 ALA A N 1
ATOM 677 C CA . ALA A 1 83 ? 13.634 -10.325 -22.132 1.00 92.50 83 ALA A CA 1
ATOM 678 C C . ALA A 1 83 ? 14.722 -10.457 -21.051 1.00 92.50 83 ALA A C 1
ATOM 680 O O . ALA A 1 83 ? 15.842 -9.996 -21.260 1.00 92.50 83 ALA A O 1
ATOM 681 N N . GLY A 1 84 ? 14.429 -11.093 -19.909 1.00 87.06 84 GLY A N 1
ATOM 682 C CA . GLY A 1 84 ? 15.420 -11.260 -18.842 1.00 87.06 84 GLY A CA 1
ATOM 683 C C . GLY A 1 84 ? 15.035 -12.239 -17.736 1.00 87.06 84 GLY A C 1
ATOM 684 O O . GLY A 1 84 ? 15.826 -13.128 -17.423 1.00 87.06 84 GLY A O 1
ATOM 685 N N . TRP A 1 85 ? 13.836 -12.119 -17.157 1.00 85.69 85 TRP A N 1
ATOM 686 C CA . TRP A 1 85 ? 13.487 -12.788 -15.889 1.00 85.69 85 TRP A CA 1
ATOM 687 C C . TRP A 1 85 ? 13.485 -14.326 -15.936 1.00 85.69 85 TRP A C 1
ATOM 689 O O . TRP A 1 85 ? 13.782 -14.959 -14.925 1.00 85.69 85 TRP A O 1
ATOM 699 N N . LEU A 1 86 ? 13.221 -14.941 -17.095 1.00 89.31 86 LEU A N 1
ATOM 700 C CA . LEU A 1 86 ? 13.357 -16.393 -17.302 1.00 89.31 86 LEU A CA 1
ATOM 701 C C . LEU A 1 86 ? 14.615 -16.796 -18.075 1.00 89.31 86 LEU A C 1
ATOM 703 O O . LEU A 1 86 ? 14.961 -17.973 -18.107 1.00 89.31 86 LEU A O 1
ATOM 707 N N . THR A 1 87 ? 15.289 -15.849 -18.725 1.00 85.19 87 THR A N 1
ATOM 708 C CA . THR A 1 87 ? 16.310 -16.151 -19.741 1.00 85.19 87 THR A CA 1
ATOM 709 C C . THR A 1 87 ? 17.714 -15.667 -19.389 1.00 85.19 87 THR A C 1
ATOM 711 O O . THR A 1 87 ? 18.625 -15.867 -20.196 1.00 85.19 87 THR A O 1
ATOM 714 N N . GLY A 1 88 ? 17.911 -15.003 -18.246 1.00 71.50 88 GLY A N 1
ATOM 715 C CA . GLY A 1 88 ? 19.245 -14.552 -17.840 1.00 71.50 88 GLY A CA 1
ATOM 716 C C . GLY A 1 88 ? 19.374 -13.816 -16.504 1.00 71.50 88 GLY A C 1
ATOM 717 O O . GLY A 1 88 ? 20.481 -13.766 -15.979 1.00 71.50 88 GLY A O 1
ATOM 718 N N . TYR A 1 89 ? 18.304 -13.251 -15.937 1.00 75.69 89 TYR A N 1
ATOM 719 C CA . TYR A 1 89 ? 18.400 -12.519 -14.665 1.00 75.69 89 TYR A CA 1
ATOM 720 C C . TYR A 1 89 ? 18.554 -13.464 -13.471 1.00 75.69 89 TYR A C 1
ATOM 722 O O . TYR A 1 89 ? 18.020 -14.573 -13.443 1.00 75.69 89 TYR A O 1
ATOM 730 N N . THR A 1 90 ? 19.283 -12.999 -12.459 1.00 67.56 90 THR A N 1
ATOM 731 C CA . THR A 1 90 ? 19.651 -13.779 -11.270 1.00 67.56 90 THR A CA 1
ATOM 732 C C . THR A 1 90 ? 18.630 -13.698 -10.137 1.00 67.56 90 THR A C 1
ATOM 734 O O . THR A 1 90 ? 18.816 -14.354 -9.109 1.00 67.56 90 THR A O 1
ATOM 737 N N . TRP A 1 91 ? 17.555 -12.918 -10.314 1.00 70.75 91 TRP A N 1
ATOM 738 C CA . TRP A 1 91 ? 16.536 -12.634 -9.293 1.00 70.75 91 TRP A CA 1
ATOM 739 C C . TRP A 1 91 ? 17.108 -11.907 -8.067 1.00 70.75 91 TRP A C 1
ATOM 741 O O . TRP A 1 91 ? 16.634 -12.070 -6.940 1.00 70.75 91 TRP A O 1
ATOM 751 N N . ARG A 1 92 ? 18.164 -11.112 -8.282 1.00 62.62 92 ARG A N 1
ATOM 752 C CA . ARG A 1 92 ? 18.864 -10.349 -7.241 1.00 62.62 92 ARG A CA 1
ATOM 753 C C . ARG A 1 92 ? 19.063 -8.908 -7.704 1.00 62.62 92 ARG A C 1
ATOM 755 O O . ARG A 1 92 ? 18.106 -8.244 -8.074 1.00 62.62 92 ARG A O 1
ATOM 762 N N . CYS A 1 93 ? 20.288 -8.394 -7.633 1.00 62.84 93 CYS A N 1
ATOM 763 C CA . CYS A 1 93 ? 20.636 -7.058 -8.094 1.00 62.84 93 CYS A CA 1
ATOM 764 C C . CYS A 1 93 ? 21.110 -7.139 -9.547 1.00 62.84 93 CYS A C 1
ATOM 766 O O . CYS A 1 93 ? 22.308 -7.124 -9.822 1.00 62.84 93 CYS A O 1
ATOM 768 N N . ASP A 1 94 ? 20.158 -7.289 -10.465 1.00 66.62 94 ASP A N 1
ATOM 769 C CA . ASP A 1 94 ? 20.444 -7.343 -11.896 1.00 66.62 94 ASP A CA 1
ATOM 770 C C . ASP A 1 94 ? 20.534 -5.907 -12.461 1.00 66.62 94 ASP A C 1
ATOM 772 O O . ASP A 1 94 ? 19.578 -5.130 -12.318 1.00 66.62 94 ASP A O 1
ATOM 776 N N . PRO A 1 95 ? 21.676 -5.503 -13.055 1.00 72.19 95 PRO A N 1
ATOM 777 C CA . PRO A 1 95 ? 21.849 -4.161 -13.600 1.00 72.19 95 PRO A CA 1
ATOM 778 C C . PRO A 1 95 ? 21.078 -3.980 -14.913 1.00 72.19 95 PRO A C 1
ATOM 780 O O . PRO A 1 95 ? 20.642 -4.938 -15.550 1.00 72.19 95 PRO A O 1
ATOM 783 N N . VAL A 1 96 ? 20.928 -2.725 -15.336 1.00 79.56 96 VAL A N 1
ATOM 784 C CA . VAL A 1 96 ? 20.391 -2.408 -16.665 1.00 79.56 96 VAL A CA 1
ATOM 785 C C . VAL A 1 96 ? 21.458 -2.712 -17.714 1.00 79.56 96 VAL A C 1
ATOM 787 O O . VAL A 1 96 ? 22.594 -2.250 -17.597 1.00 79.56 96 VAL A O 1
ATOM 790 N N . ASP A 1 97 ? 21.082 -3.459 -18.748 1.00 79.62 97 ASP A N 1
ATOM 791 C CA . ASP A 1 97 ? 21.927 -3.683 -19.916 1.00 79.62 97 ASP A CA 1
ATOM 792 C C . ASP A 1 97 ? 21.714 -2.554 -20.937 1.00 79.62 97 ASP A C 1
ATOM 794 O O . ASP A 1 97 ? 20.623 -2.392 -21.495 1.00 79.62 97 ASP A O 1
ATOM 798 N N . PHE A 1 98 ? 22.761 -1.758 -21.165 1.00 84.25 98 PHE A N 1
ATOM 799 C CA . PHE A 1 98 ? 22.777 -0.641 -22.116 1.00 84.25 98 PHE A CA 1
ATOM 800 C C . PHE A 1 98 ? 23.309 -1.019 -23.509 1.00 84.25 98 PHE A C 1
ATOM 802 O O . PHE A 1 98 ? 23.486 -0.147 -24.360 1.00 84.25 98 PHE A O 1
ATOM 809 N N . SER A 1 99 ? 23.565 -2.305 -23.765 1.00 86.12 99 SER A N 1
ATOM 810 C CA . SER A 1 99 ? 24.035 -2.793 -25.061 1.00 86.12 99 SER A CA 1
ATOM 811 C C . SER A 1 99 ? 22.953 -2.740 -26.150 1.00 86.12 99 SER A C 1
ATOM 813 O O . SER A 1 99 ? 21.766 -2.535 -25.892 1.00 86.12 99 SER A O 1
ATOM 815 N N . GLN A 1 100 ? 23.370 -2.930 -27.401 1.00 92.06 100 GLN A N 1
ATOM 816 C CA . GLN A 1 100 ? 22.473 -3.074 -28.555 1.00 92.06 100 GLN A CA 1
ATOM 817 C C . GLN A 1 100 ? 22.092 -4.544 -28.809 1.00 92.06 100 GLN A C 1
ATOM 819 O O . GLN A 1 100 ? 21.671 -4.896 -29.909 1.00 92.06 100 GLN A O 1
ATOM 824 N N . ASP A 1 101 ? 22.276 -5.422 -27.818 1.00 90.19 101 ASP A N 1
ATOM 825 C CA . ASP A 1 101 ? 21.897 -6.827 -27.934 1.00 90.19 101 ASP A CA 1
ATOM 826 C C . ASP A 1 101 ? 20.375 -6.967 -28.143 1.00 90.19 101 ASP A C 1
ATOM 828 O O . ASP A 1 101 ? 19.601 -6.242 -27.503 1.00 90.19 101 ASP A O 1
ATOM 832 N N . PRO A 1 102 ? 19.898 -7.904 -28.986 1.00 94.69 102 PRO A N 1
ATOM 833 C CA . PRO A 1 102 ? 18.470 -8.092 -29.211 1.00 94.69 102 PRO A CA 1
ATOM 834 C C . PRO A 1 102 ? 17.657 -8.334 -27.932 1.00 94.69 102 PRO A C 1
ATOM 836 O O . PRO A 1 102 ? 16.511 -7.890 -27.863 1.00 94.69 102 PRO A O 1
ATOM 839 N N . LYS A 1 103 ? 18.216 -8.984 -26.895 1.00 89.81 103 LYS A N 1
ATOM 840 C CA . LYS A 1 103 ? 17.506 -9.151 -25.612 1.00 89.81 103 LYS A CA 1
ATOM 841 C C . LYS A 1 103 ? 17.420 -7.839 -24.837 1.00 89.81 103 LYS A C 1
ATOM 843 O O . LYS A 1 103 ? 16.363 -7.532 -24.287 1.00 89.81 103 LYS A O 1
ATOM 848 N N . ALA A 1 104 ? 18.491 -7.045 -24.833 1.00 89.00 104 ALA A N 1
ATOM 849 C CA . ALA A 1 104 ? 18.498 -5.725 -24.208 1.00 89.00 104 ALA A CA 1
ATOM 850 C C . ALA A 1 104 ? 17.492 -4.784 -24.895 1.00 89.00 104 ALA A C 1
ATOM 852 O O . ALA A 1 104 ? 16.696 -4.129 -24.225 1.00 89.00 104 ALA A O 1
ATOM 853 N N . LEU A 1 105 ? 17.435 -4.787 -26.230 1.00 95.56 105 LEU A N 1
ATOM 854 C CA . LEU A 1 105 ? 16.453 -4.014 -26.998 1.00 95.56 105 LEU A CA 1
ATOM 855 C C . LEU A 1 105 ? 15.013 -4.494 -26.784 1.00 95.56 105 LEU A C 1
ATOM 857 O O . LEU A 1 105 ? 14.091 -3.677 -26.706 1.00 95.56 105 LEU A O 1
ATOM 861 N N . ARG A 1 106 ? 14.812 -5.805 -26.615 1.00 96.38 106 ARG A N 1
ATOM 862 C CA . ARG A 1 106 ? 13.518 -6.372 -26.218 1.00 96.38 106 ARG A CA 1
ATOM 863 C C . ARG A 1 106 ? 13.083 -5.863 -24.841 1.00 96.38 106 ARG A C 1
ATOM 865 O O . ARG A 1 106 ? 11.937 -5.442 -24.702 1.00 96.38 106 ARG A O 1
ATOM 872 N N . MET A 1 107 ? 13.996 -5.814 -23.864 1.00 94.62 107 MET A N 1
ATOM 873 C CA . MET A 1 107 ? 13.738 -5.244 -22.532 1.00 94.62 107 MET A CA 1
ATOM 874 C C . MET A 1 107 ? 13.342 -3.760 -22.612 1.00 94.62 107 MET A C 1
ATOM 876 O O . MET A 1 107 ? 12.370 -3.344 -21.981 1.00 94.62 107 MET A O 1
ATOM 880 N N . VAL A 1 108 ? 14.037 -2.971 -23.437 1.00 96.31 108 VAL A N 1
ATOM 881 C CA . VAL A 1 108 ? 13.696 -1.557 -23.674 1.00 96.31 108 VAL A CA 1
ATOM 882 C C . VAL A 1 108 ? 12.290 -1.418 -24.260 1.00 96.31 108 VAL A C 1
ATOM 884 O O . VAL A 1 108 ? 11.496 -0.599 -23.793 1.00 96.31 108 VAL A O 1
ATOM 887 N N . SER A 1 109 ? 11.964 -2.256 -25.245 1.00 97.25 109 SER A N 1
ATOM 888 C CA . SER A 1 109 ? 10.666 -2.245 -25.927 1.00 97.25 109 SER A CA 1
ATOM 889 C C . SER A 1 109 ? 9.513 -2.551 -24.967 1.00 97.25 109 SER A C 1
ATOM 891 O O . SER A 1 109 ? 8.504 -1.845 -24.968 1.00 97.25 109 SER A O 1
ATOM 893 N N . VAL A 1 110 ? 9.660 -3.563 -24.102 1.00 97.75 110 VAL A N 1
ATOM 894 C CA . VAL A 1 110 ? 8.628 -3.903 -23.108 1.00 97.75 110 VAL A CA 1
ATOM 895 C C . VAL A 1 110 ? 8.551 -2.882 -21.973 1.00 97.75 110 VAL A C 1
ATOM 897 O O . VAL A 1 110 ? 7.452 -2.580 -21.510 1.00 97.75 110 VAL A O 1
ATOM 900 N N . ALA A 1 111 ? 9.671 -2.275 -21.567 1.00 96.19 111 ALA A N 1
ATOM 901 C CA . ALA A 1 111 ? 9.664 -1.180 -20.599 1.00 96.19 111 ALA A CA 1
ATOM 902 C C . ALA A 1 111 ? 8.868 0.026 -21.127 1.00 96.19 111 ALA A C 1
ATOM 904 O O . ALA A 1 111 ? 8.052 0.590 -20.395 1.00 96.19 111 ALA A O 1
ATOM 905 N N . TRP A 1 112 ? 9.038 0.379 -22.406 1.00 97.31 112 TRP A N 1
ATOM 906 C CA . TRP A 1 112 ? 8.192 1.381 -23.054 1.00 97.31 112 TRP A CA 1
ATOM 907 C C . TRP A 1 112 ? 6.728 0.943 -23.111 1.00 97.31 112 TRP A C 1
ATOM 909 O O . TRP A 1 112 ? 5.854 1.720 -22.737 1.00 97.31 112 TRP A O 1
ATOM 919 N N . LEU A 1 113 ? 6.446 -0.288 -23.552 1.00 97.69 113 LEU A N 1
ATOM 920 C CA . LEU A 1 113 ? 5.070 -0.769 -23.698 1.00 97.69 113 LEU A CA 1
ATOM 921 C C . LEU A 1 113 ? 4.329 -0.758 -22.357 1.00 97.69 113 LEU A C 1
ATOM 923 O O . LEU A 1 113 ? 3.158 -0.385 -22.293 1.00 97.69 113 LEU A O 1
ATOM 927 N N . PHE A 1 114 ? 5.031 -1.095 -21.276 1.00 97.19 114 PHE A N 1
ATOM 928 C CA . PHE A 1 114 ? 4.530 -0.966 -19.918 1.00 97.19 114 PHE A CA 1
ATOM 929 C C . PHE A 1 114 ? 4.197 0.492 -19.572 1.00 97.19 114 PHE A C 1
ATOM 931 O O . PHE A 1 114 ? 3.081 0.761 -19.135 1.00 97.19 114 PHE A O 1
ATOM 938 N N . VAL A 1 115 ? 5.097 1.450 -19.821 1.00 95.56 115 VAL A N 1
ATOM 939 C CA . VAL A 1 115 ? 4.808 2.883 -19.606 1.00 95.56 115 VAL A CA 1
ATOM 940 C C . VAL A 1 115 ? 3.607 3.333 -20.437 1.00 95.56 115 VAL A C 1
ATOM 942 O O . VAL A 1 115 ? 2.706 3.986 -19.914 1.00 95.56 115 VAL A O 1
ATOM 945 N N . PHE A 1 116 ? 3.559 2.951 -21.713 1.00 96.31 116 PHE A N 1
ATOM 946 C CA . PHE A 1 116 ? 2.477 3.301 -22.625 1.00 96.31 116 PHE A CA 1
ATOM 947 C C . PHE A 1 116 ? 1.130 2.735 -22.157 1.00 96.31 116 PHE A C 1
ATOM 949 O O . PHE A 1 116 ? 0.124 3.444 -22.190 1.00 96.31 116 PHE A O 1
ATOM 956 N N . SER A 1 117 ? 1.116 1.506 -21.626 1.00 96.75 117 SER A N 1
ATOM 957 C CA . SER A 1 117 ? -0.089 0.899 -21.050 1.00 96.75 117 SER A CA 1
ATOM 958 C C . SER A 1 117 ? -0.699 1.766 -19.947 1.00 96.75 117 SER A C 1
ATOM 960 O O . SER A 1 117 ? -1.914 1.926 -19.909 1.00 96.75 117 SER A O 1
ATOM 962 N N . LYS A 1 118 ? 0.117 2.455 -19.138 1.00 95.31 118 LYS A N 1
ATOM 963 C CA . LYS A 1 118 ? -0.373 3.333 -18.063 1.00 95.31 118 LYS A CA 1
ATOM 964 C C . LYS A 1 118 ? -1.136 4.552 -18.569 1.00 95.31 118 LYS A C 1
ATOM 966 O O . LYS A 1 118 ? -2.022 5.040 -17.876 1.00 95.31 118 LYS A O 1
ATOM 971 N N . PHE A 1 119 ? -0.849 5.011 -19.786 1.00 95.00 119 PHE A N 1
ATOM 972 C CA . PHE A 1 119 ? -1.645 6.053 -20.435 1.00 95.00 119 PHE A CA 1
ATOM 973 C C . PHE A 1 119 ? -2.970 5.517 -20.974 1.00 95.00 119 PHE A C 1
ATOM 975 O O . PHE A 1 119 ? -3.970 6.230 -20.934 1.00 95.00 119 PHE A O 1
ATOM 982 N N . ILE A 1 120 ? -3.003 4.263 -21.433 1.00 96.19 120 ILE A N 1
ATOM 983 C CA . ILE A 1 120 ? -4.250 3.598 -21.835 1.00 96.19 120 ILE A CA 1
ATOM 984 C C . ILE A 1 120 ? -5.168 3.443 -20.615 1.00 96.19 120 ILE A C 1
ATOM 986 O O . ILE A 1 120 ? -6.347 3.782 -20.699 1.00 96.19 120 ILE A O 1
ATOM 990 N N . GLU A 1 121 ? -4.607 3.034 -19.473 1.00 95.00 121 GLU A N 1
ATOM 991 C CA . GLU A 1 121 ? -5.306 2.855 -18.191 1.00 95.00 121 GLU A CA 1
ATOM 992 C C . GLU A 1 121 ? -5.913 4.162 -17.634 1.00 95.00 121 GLU A C 1
ATOM 994 O O . GLU A 1 121 ? -6.802 4.118 -16.790 1.00 95.00 121 GLU A O 1
ATOM 999 N N . LEU A 1 122 ? -5.521 5.348 -18.126 1.00 95.00 122 LEU A N 1
ATOM 1000 C CA . LEU A 1 122 ? -6.226 6.604 -17.806 1.00 95.00 122 LEU A CA 1
ATOM 1001 C C . LEU A 1 122 ? -7.690 6.576 -18.270 1.00 95.00 122 LEU A C 1
ATOM 1003 O O . LEU A 1 122 ? -8.531 7.306 -17.747 1.00 95.00 122 LEU A O 1
ATOM 1007 N N . THR A 1 123 ? -8.014 5.730 -19.247 1.00 94.50 123 THR A N 1
ATOM 1008 C CA . THR A 1 123 ? -9.385 5.564 -19.733 1.00 94.50 123 THR A CA 1
ATOM 1009 C C . THR A 1 123 ? -10.308 5.003 -18.643 1.00 94.50 123 THR A C 1
ATOM 1011 O O . THR A 1 123 ? -11.506 5.279 -18.691 1.00 94.50 123 THR A O 1
ATOM 1014 N N . ASP A 1 124 ? -9.780 4.316 -17.619 1.00 91.62 124 ASP A N 1
ATOM 1015 C CA . ASP A 1 124 ? -10.555 3.755 -16.500 1.00 91.62 124 ASP A CA 1
ATOM 1016 C C . ASP A 1 124 ? -11.391 4.834 -15.797 1.00 91.62 124 ASP A C 1
ATOM 1018 O O . ASP A 1 124 ? -12.622 4.754 -15.730 1.00 91.62 124 ASP A O 1
ATOM 1022 N N . THR A 1 125 ? -10.753 5.922 -15.361 1.00 91.81 125 THR A N 1
ATOM 1023 C CA . THR A 1 125 ? -11.468 7.028 -14.704 1.00 91.81 125 THR A CA 1
ATOM 1024 C C . THR A 1 125 ? -12.327 7.832 -15.660 1.00 91.81 125 THR A C 1
ATOM 1026 O O . THR A 1 125 ? -13.371 8.347 -15.253 1.00 91.81 125 THR A O 1
ATOM 1029 N N . VAL A 1 126 ? -11.934 7.940 -16.933 1.00 94.00 126 VAL A N 1
ATOM 1030 C CA . VAL A 1 126 ? -12.764 8.586 -17.955 1.00 94.00 126 VAL A CA 1
ATOM 1031 C C . VAL A 1 126 ? -14.090 7.834 -18.077 1.00 94.00 126 VAL A C 1
ATOM 1033 O O . VAL A 1 126 ? -15.148 8.465 -18.073 1.00 94.00 126 VAL A O 1
ATOM 1036 N N . ILE A 1 127 ? -14.062 6.496 -18.089 1.00 92.62 127 ILE A N 1
ATOM 1037 C CA . ILE A 1 127 ? -15.266 5.656 -18.073 1.00 92.62 127 ILE A CA 1
ATOM 1038 C C . ILE A 1 127 ? -16.092 5.920 -16.806 1.00 92.62 127 ILE A C 1
ATOM 1040 O O . ILE A 1 127 ? -17.307 6.101 -16.920 1.00 92.62 127 ILE A O 1
ATOM 1044 N N . PHE A 1 128 ? -15.476 5.998 -15.618 1.00 90.81 128 PHE A N 1
ATOM 1045 C CA . PHE A 1 128 ? -16.197 6.289 -14.366 1.00 90.81 128 PHE A CA 1
ATOM 1046 C C . PHE A 1 128 ? -16.930 7.634 -14.420 1.00 90.81 128 PHE A C 1
ATOM 1048 O O . PHE A 1 128 ? -18.121 7.713 -14.100 1.00 90.81 128 PHE A O 1
ATOM 1055 N N . VAL A 1 129 ? -16.261 8.682 -14.909 1.00 92.44 129 VAL A N 1
ATOM 1056 C CA . VAL A 1 129 ? -16.839 10.025 -15.066 1.00 92.44 129 VAL A CA 1
ATOM 1057 C C . VAL A 1 129 ? -18.000 10.017 -16.065 1.00 92.44 129 VAL A C 1
ATOM 1059 O O . VAL A 1 129 ? -19.073 10.548 -15.768 1.00 92.44 129 VAL A O 1
ATOM 1062 N N . LEU A 1 130 ? -17.833 9.371 -17.223 1.00 92.81 130 LEU A N 1
ATOM 1063 C CA . LEU A 1 130 ? -18.872 9.266 -18.257 1.00 92.81 130 LEU A CA 1
ATOM 1064 C C . LEU A 1 130 ? -20.072 8.400 -17.829 1.00 92.81 130 LEU A C 1
ATOM 1066 O O . LEU A 1 130 ? -21.193 8.610 -18.299 1.00 92.81 130 LEU A O 1
ATOM 1070 N N . ARG A 1 131 ? -19.868 7.454 -16.907 1.00 91.69 131 ARG A N 1
ATOM 1071 C CA . ARG A 1 131 ? -20.934 6.657 -16.273 1.00 91.69 131 ARG A CA 1
ATOM 1072 C C . ARG A 1 131 ? -21.529 7.317 -15.027 1.00 91.69 131 ARG A C 1
ATOM 1074 O O . ARG A 1 131 ? -22.443 6.754 -14.435 1.00 91.69 131 ARG A O 1
ATOM 1081 N N . LYS A 1 132 ? -21.043 8.501 -14.634 1.00 88.44 132 LYS A N 1
ATOM 1082 C CA . LYS A 1 132 ? -21.411 9.218 -13.396 1.00 88.44 132 LYS A CA 1
ATOM 1083 C C . LYS A 1 132 ? -21.157 8.414 -12.109 1.00 88.44 132 LYS A C 1
ATOM 1085 O O . LYS A 1 132 ? -21.754 8.716 -11.079 1.00 88.44 132 LYS A O 1
ATOM 1090 N N . LYS A 1 133 ? -20.231 7.452 -12.134 1.00 85.06 133 LYS A N 1
ATOM 1091 C CA . LYS A 1 133 ? -19.792 6.666 -10.968 1.00 85.06 133 LYS A CA 1
ATOM 1092 C C . LYS A 1 133 ? -18.690 7.412 -10.207 1.00 85.06 133 LYS A C 1
ATOM 1094 O O . LYS A 1 133 ? -17.545 6.987 -10.138 1.00 85.06 133 LYS A O 1
ATOM 1099 N N . ASN A 1 134 ? -19.028 8.589 -9.676 1.00 79.19 134 ASN A N 1
ATOM 1100 C CA . ASN A 1 134 ? -18.051 9.474 -9.025 1.00 79.19 134 ASN A CA 1
ATOM 1101 C C . ASN A 1 134 ? -17.459 8.893 -7.729 1.00 79.19 134 ASN A C 1
ATOM 1103 O O . ASN A 1 134 ? -16.392 9.336 -7.320 1.00 79.19 134 ASN A O 1
ATOM 1107 N N . GLU A 1 135 ? -18.131 7.928 -7.102 1.00 75.62 135 GLU A N 1
ATOM 1108 C CA . GLU A 1 135 ? -17.667 7.230 -5.892 1.00 75.62 135 GLU A CA 1
ATOM 1109 C C . GLU A 1 135 ? -16.434 6.357 -6.152 1.00 75.62 135 GLU A C 1
ATOM 1111 O O . GLU A 1 135 ? -15.581 6.227 -5.279 1.00 75.62 135 GLU A O 1
ATOM 1116 N N . GLN A 1 136 ? -16.277 5.862 -7.385 1.00 76.69 136 GLN A N 1
ATOM 1117 C CA . GLN A 1 136 ? -15.105 5.097 -7.825 1.00 76.69 136 GLN A CA 1
ATOM 1118 C C . GLN A 1 136 ? -13.885 5.989 -8.099 1.00 76.69 136 GLN A C 1
ATOM 1120 O O . GLN A 1 136 ? -12.754 5.510 -8.138 1.00 76.69 136 GLN A O 1
ATOM 1125 N N . VAL A 1 137 ? -14.082 7.302 -8.265 1.00 84.69 137 VAL A N 1
ATOM 1126 C CA . VAL A 1 137 ? -12.988 8.267 -8.455 1.00 84.69 137 VAL A CA 1
ATOM 1127 C C . VAL A 1 137 ? -12.445 8.683 -7.086 1.00 84.69 137 VAL A C 1
ATOM 1129 O O . VAL A 1 137 ? -12.648 9.807 -6.617 1.00 84.69 137 VAL A O 1
ATOM 1132 N N . THR A 1 138 ? -11.765 7.748 -6.428 1.00 83.19 138 THR A N 1
ATOM 1133 C CA . THR A 1 138 ? -11.160 7.956 -5.108 1.00 83.19 138 THR A CA 1
ATOM 1134 C C . THR A 1 138 ? -9.846 8.735 -5.219 1.00 83.19 138 THR A C 1
ATOM 1136 O O . THR A 1 138 ? -9.241 8.837 -6.292 1.00 83.19 138 THR A O 1
ATOM 1139 N N . PHE A 1 139 ? -9.365 9.284 -4.097 1.00 79.06 139 PHE A N 1
ATOM 1140 C CA . PHE A 1 139 ? -8.038 9.906 -4.055 1.00 79.06 139 PHE A CA 1
ATOM 1141 C C . PHE A 1 139 ? -6.939 8.901 -4.410 1.00 79.06 139 PHE A C 1
ATOM 1143 O O . PHE A 1 139 ? -6.059 9.232 -5.200 1.00 79.06 139 PHE A O 1
ATOM 1150 N N . LEU A 1 140 ? -7.010 7.684 -3.857 1.00 75.00 140 LEU A N 1
ATOM 115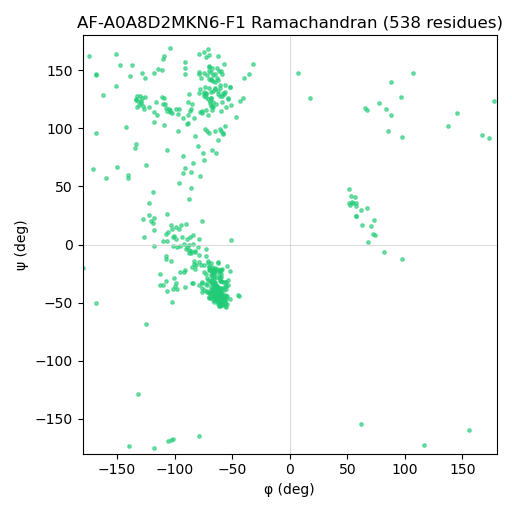1 C CA . LEU A 1 140 ? -6.012 6.642 -4.089 1.00 75.00 140 LEU A CA 1
ATOM 1152 C C . LEU A 1 140 ? -5.949 6.270 -5.573 1.00 75.00 140 LEU A C 1
ATOM 1154 O O . LEU A 1 140 ? -4.867 6.274 -6.160 1.00 75.00 140 LEU A O 1
ATOM 1158 N N . HIS A 1 141 ? -7.110 6.059 -6.189 1.00 80.88 141 HIS A N 1
ATOM 1159 C CA . HIS A 1 141 ? -7.222 5.731 -7.601 1.00 80.88 141 HIS A CA 1
ATOM 1160 C C . HIS A 1 141 ? -6.677 6.860 -8.493 1.00 80.88 141 HIS A C 1
ATOM 1162 O O . HIS A 1 141 ? -5.826 6.642 -9.359 1.00 80.88 141 HIS A O 1
ATOM 1168 N N . LEU A 1 142 ? -7.095 8.108 -8.246 1.00 85.56 142 LEU A N 1
ATOM 1169 C CA . LEU A 1 142 ? -6.633 9.254 -9.031 1.00 85.56 142 LEU A CA 1
ATOM 1170 C C . LEU A 1 142 ? -5.131 9.516 -8.850 1.00 85.56 142 LEU A C 1
ATOM 1172 O O . LEU A 1 142 ? -4.444 9.831 -9.822 1.00 85.56 142 LEU A O 1
ATOM 1176 N N . PHE A 1 143 ? -4.615 9.380 -7.628 1.00 85.12 143 PHE A N 1
ATOM 1177 C CA . PHE A 1 143 ? -3.193 9.517 -7.334 1.00 85.12 143 PHE A CA 1
ATOM 1178 C C . PHE A 1 143 ? -2.377 8.448 -8.069 1.00 85.12 143 PHE A C 1
ATOM 1180 O O . PHE A 1 143 ? -1.424 8.791 -8.771 1.00 85.12 143 PHE A O 1
ATOM 1187 N N . HIS A 1 144 ? -2.797 7.182 -7.982 1.00 85.94 144 HIS A N 1
ATOM 1188 C CA . HIS A 1 144 ? -2.168 6.050 -8.660 1.00 85.94 144 HIS A CA 1
ATOM 1189 C C . HIS A 1 144 ? -2.101 6.270 -10.180 1.00 85.94 144 HIS A C 1
ATOM 1191 O O . HIS A 1 144 ? -1.013 6.250 -10.756 1.00 85.94 144 HIS A O 1
ATOM 1197 N N . HIS A 1 145 ? -3.233 6.584 -10.821 1.00 89.81 145 HIS A N 1
ATOM 1198 C CA . HIS A 1 145 ? -3.299 6.800 -12.271 1.00 89.81 145 HIS A CA 1
ATOM 1199 C C . HIS A 1 145 ? -2.671 8.122 -12.740 1.00 89.81 145 HIS A C 1
ATOM 1201 O O . HIS A 1 145 ? -2.478 8.294 -13.933 1.00 89.81 145 HIS A O 1
ATOM 1207 N N . SER A 1 146 ? -2.310 9.056 -11.854 1.00 88.31 146 SER A N 1
ATOM 1208 C CA . SER A 1 146 ? -1.651 10.311 -12.262 1.00 88.31 146 SER A CA 1
ATOM 1209 C C . SER A 1 146 ? -0.144 10.287 -12.010 1.00 88.31 146 SER A C 1
ATOM 1211 O O . SER A 1 146 ? 0.651 10.607 -12.891 1.00 88.31 146 SER A O 1
ATOM 1213 N N . VAL A 1 147 ? 0.272 9.903 -10.802 1.00 86.44 147 VAL A N 1
ATOM 1214 C CA . VAL A 1 147 ? 1.666 10.029 -10.349 1.00 86.44 147 VAL A CA 1
ATOM 1215 C C . VAL A 1 147 ? 2.524 8.847 -10.790 1.00 86.44 147 VAL A C 1
ATOM 1217 O O . VAL A 1 147 ? 3.708 9.025 -11.088 1.00 86.44 147 VAL A O 1
ATOM 1220 N N . LEU A 1 148 ? 1.960 7.639 -10.875 1.00 86.06 148 LEU A N 1
ATOM 1221 C CA . LEU A 1 148 ? 2.745 6.473 -11.275 1.00 86.06 148 LEU A CA 1
ATOM 1222 C C . LEU A 1 148 ? 3.153 6.494 -12.752 1.00 86.06 148 LEU A C 1
ATOM 1224 O O . LEU A 1 148 ? 4.338 6.273 -12.989 1.00 86.06 148 LEU A O 1
ATOM 1228 N N . PRO A 1 149 ? 2.290 6.815 -13.741 1.00 91.12 149 PRO A N 1
ATOM 1229 C CA . PRO A 1 149 ? 2.735 6.932 -15.133 1.00 91.12 149 PRO A CA 1
ATOM 1230 C C . PRO A 1 149 ? 3.869 7.954 -15.293 1.00 91.12 149 PRO A C 1
ATOM 1232 O O . PRO A 1 149 ? 4.841 7.703 -16.003 1.00 91.12 149 PRO A O 1
ATOM 1235 N N . TRP A 1 150 ? 3.788 9.075 -14.564 1.00 91.25 150 TRP A N 1
ATOM 1236 C CA . TRP A 1 150 ? 4.850 10.082 -14.512 1.00 91.25 150 TRP A CA 1
ATOM 1237 C C . TRP A 1 150 ? 6.169 9.518 -13.976 1.00 91.25 150 TRP A C 1
ATOM 1239 O O . TRP A 1 150 ? 7.232 9.735 -14.554 1.00 91.25 150 TRP A O 1
ATOM 1249 N N . SER A 1 151 ? 6.099 8.762 -12.882 1.00 87.88 151 SER A N 1
ATOM 1250 C CA . SER A 1 151 ? 7.270 8.147 -12.250 1.00 87.88 151 SER A CA 1
ATOM 1251 C C . SER A 1 151 ? 7.900 7.074 -13.144 1.00 87.88 151 SER A C 1
ATOM 1253 O O . SER A 1 151 ? 9.119 7.028 -13.312 1.00 87.88 151 SER A O 1
ATOM 1255 N N . TRP A 1 152 ? 7.067 6.240 -13.770 1.00 91.38 152 TRP A N 1
ATOM 1256 C CA . TRP A 1 152 ? 7.500 5.180 -14.677 1.00 91.38 152 TRP A CA 1
ATOM 1257 C C . TRP A 1 152 ? 8.162 5.718 -15.942 1.00 91.38 152 TRP A C 1
ATOM 1259 O O . TRP A 1 152 ? 9.133 5.123 -16.406 1.00 91.38 152 TRP A O 1
ATOM 1269 N N . TRP A 1 153 ? 7.705 6.864 -16.457 1.00 94.19 153 TRP A N 1
ATOM 1270 C CA . TRP A 1 153 ? 8.348 7.536 -17.585 1.00 94.19 153 TRP A CA 1
ATOM 1271 C C . TRP A 1 153 ? 9.823 7.832 -17.304 1.00 94.19 153 TRP A C 1
ATOM 1273 O O . TRP A 1 153 ? 10.689 7.490 -18.107 1.00 94.19 153 TRP A O 1
ATOM 1283 N N . TRP A 1 154 ? 10.128 8.394 -16.129 1.00 89.56 154 TRP A N 1
ATOM 1284 C CA . TRP A 1 154 ? 11.506 8.667 -15.719 1.00 89.56 154 TRP A CA 1
ATOM 1285 C C . TRP A 1 154 ? 12.325 7.386 -15.544 1.00 89.56 154 TRP A C 1
ATOM 1287 O O . TRP A 1 154 ? 13.474 7.332 -15.985 1.00 89.56 154 TRP A O 1
ATOM 1297 N N . GLY A 1 155 ? 11.730 6.342 -14.959 1.00 85.88 155 GLY A N 1
ATOM 1298 C CA . GLY A 1 155 ? 12.368 5.031 -14.822 1.00 85.88 155 GLY A CA 1
ATOM 1299 C C . GLY A 1 155 ? 12.765 4.435 -16.174 1.00 85.88 155 GLY A C 1
ATOM 1300 O O . GLY A 1 155 ? 13.928 4.101 -16.382 1.00 85.88 155 GLY A O 1
ATOM 1301 N N . ALA A 1 156 ? 11.833 4.382 -17.127 1.00 90.44 156 ALA A N 1
ATOM 1302 C CA . ALA A 1 156 ? 12.099 3.857 -18.465 1.00 90.44 156 ALA A CA 1
ATOM 1303 C C . ALA A 1 156 ? 13.043 4.753 -19.283 1.00 90.44 156 ALA A C 1
ATOM 1305 O O . ALA A 1 156 ? 13.830 4.249 -20.076 1.00 90.44 156 ALA A O 1
ATOM 1306 N N . LYS A 1 157 ? 13.013 6.078 -19.088 1.00 89.94 157 LYS A N 1
ATOM 1307 C CA . LYS A 1 157 ? 13.880 7.007 -19.827 1.00 89.94 157 LYS A CA 1
ATOM 1308 C C . LYS A 1 157 ? 15.362 6.863 -19.464 1.00 89.94 157 LYS A C 1
ATOM 1310 O O . LYS A 1 157 ? 16.205 7.126 -20.316 1.00 89.94 157 LYS A O 1
ATOM 1315 N N . PHE A 1 158 ? 15.684 6.469 -18.231 1.00 86.62 158 PHE A N 1
ATOM 1316 C CA . PHE A 1 158 ? 17.069 6.389 -17.740 1.00 86.62 158 PHE A CA 1
ATOM 1317 C C . PHE A 1 158 ? 17.567 4.972 -17.451 1.00 86.62 158 PHE A C 1
ATOM 1319 O O . PHE A 1 158 ? 18.771 4.735 -17.471 1.00 86.62 158 PHE A O 1
ATOM 1326 N N . GLY A 1 159 ? 16.668 4.037 -17.160 1.00 85.12 159 GLY A N 1
ATOM 1327 C CA . GLY A 1 159 ? 17.020 2.662 -16.826 1.00 85.12 159 GLY A CA 1
ATOM 1328 C C . GLY A 1 159 ? 15.932 1.677 -17.242 1.00 85.12 159 GLY A C 1
ATOM 1329 O O . GLY A 1 159 ? 15.305 1.078 -16.367 1.00 85.12 159 GLY A O 1
ATOM 1330 N N . PRO A 1 160 ? 15.689 1.495 -18.553 1.00 87.19 160 PRO A N 1
ATOM 1331 C CA . PRO A 1 160 ? 14.678 0.572 -19.062 1.00 87.19 160 PRO A CA 1
ATOM 1332 C C . PRO A 1 160 ? 15.140 -0.894 -18.937 1.00 87.19 160 PRO A C 1
ATOM 1334 O O . PRO A 1 160 ? 15.503 -1.532 -19.922 1.00 87.19 160 PRO A O 1
ATOM 1337 N N . GLY A 1 161 ? 15.167 -1.436 -17.714 1.00 84.19 161 GLY A N 1
ATOM 1338 C CA . GLY A 1 161 ? 15.539 -2.830 -17.451 1.00 84.19 161 GLY A CA 1
ATOM 1339 C C . GLY A 1 161 ? 16.062 -3.086 -16.036 1.00 84.19 161 GLY A C 1
ATOM 1340 O O . GLY A 1 161 ? 15.808 -2.316 -15.107 1.00 84.19 161 GLY A O 1
ATOM 1341 N N . GLY A 1 162 ? 16.792 -4.190 -15.865 1.00 80.75 162 GLY A N 1
ATOM 1342 C CA . GLY A 1 162 ? 17.395 -4.594 -14.592 1.00 80.75 162 GLY A CA 1
ATOM 1343 C C . GLY A 1 162 ? 16.356 -4.850 -13.500 1.00 80.75 162 GLY A C 1
ATOM 1344 O O . GLY A 1 162 ? 15.183 -5.116 -13.782 1.00 80.75 162 GLY A O 1
ATOM 1345 N N . MET A 1 163 ? 16.760 -4.710 -12.237 1.00 77.12 163 MET A N 1
ATOM 1346 C CA . MET A 1 163 ? 15.866 -4.916 -11.090 1.00 77.12 163 MET A CA 1
ATOM 1347 C C . MET A 1 163 ? 14.627 -4.001 -11.127 1.00 77.12 163 MET A C 1
ATOM 1349 O O . MET A 1 163 ? 13.536 -4.402 -10.727 1.00 77.12 163 MET A O 1
ATOM 1353 N N . GLY A 1 164 ? 14.742 -2.783 -11.668 1.00 73.44 164 GLY A N 1
ATOM 1354 C CA . GLY A 1 164 ? 13.603 -1.862 -11.797 1.00 73.44 164 GLY A CA 1
ATOM 1355 C C . GLY A 1 164 ? 12.419 -2.460 -12.572 1.00 73.44 164 GLY A C 1
ATOM 1356 O O . GLY A 1 164 ? 11.264 -2.201 -12.234 1.00 73.44 164 GLY A O 1
ATOM 1357 N N . SER A 1 165 ? 12.695 -3.338 -13.543 1.00 85.06 165 SER A N 1
ATOM 1358 C CA . SER A 1 165 ? 11.669 -4.025 -14.340 1.00 85.06 165 SER A CA 1
ATOM 1359 C C . SER A 1 165 ? 10.876 -5.092 -13.569 1.00 85.06 165 SER A C 1
ATOM 1361 O O . SER A 1 165 ? 9.789 -5.471 -14.002 1.00 85.06 165 SER A O 1
ATOM 1363 N N . PHE A 1 166 ? 11.353 -5.536 -12.399 1.00 82.50 166 PHE A N 1
ATOM 1364 C CA . PHE A 1 166 ? 10.664 -6.538 -11.578 1.00 82.50 166 PHE A CA 1
ATOM 1365 C C . PHE A 1 166 ? 9.280 -6.055 -11.145 1.00 82.50 166 PHE A C 1
ATOM 1367 O O . PHE A 1 166 ? 8.279 -6.754 -11.292 1.00 82.50 166 PHE A O 1
ATOM 1374 N N . HIS A 1 167 ? 9.220 -4.818 -10.646 1.00 79.56 167 HIS A N 1
ATOM 1375 C CA . HIS A 1 167 ? 7.977 -4.210 -10.184 1.00 79.56 167 HIS A CA 1
ATOM 1376 C C . HIS A 1 167 ? 6.986 -4.025 -11.337 1.00 79.56 167 HIS A C 1
ATOM 1378 O O . HIS A 1 167 ? 5.791 -4.229 -11.143 1.00 79.56 167 HIS A O 1
ATOM 1384 N N . ALA A 1 168 ? 7.472 -3.701 -12.539 1.00 87.62 168 ALA A N 1
ATOM 1385 C CA . ALA A 1 168 ? 6.638 -3.586 -13.733 1.00 87.62 168 ALA A CA 1
ATOM 1386 C C . ALA A 1 168 ? 6.045 -4.945 -14.149 1.00 87.62 168 ALA A C 1
ATOM 1388 O O . ALA A 1 168 ? 4.853 -5.035 -14.453 1.00 87.62 168 ALA A O 1
ATOM 1389 N N . MET A 1 169 ? 6.841 -6.018 -14.086 1.00 90.31 169 MET A N 1
ATOM 1390 C CA . MET A 1 169 ? 6.382 -7.382 -14.362 1.00 90.31 169 MET A CA 1
ATOM 1391 C C . MET A 1 169 ? 5.303 -7.828 -13.365 1.00 90.31 169 MET A C 1
ATOM 1393 O O . MET A 1 169 ? 4.227 -8.258 -13.780 1.00 90.31 169 MET A O 1
ATOM 1397 N N . ILE A 1 170 ? 5.552 -7.686 -12.059 1.00 85.94 170 ILE A N 1
ATOM 1398 C CA . ILE A 1 170 ? 4.581 -8.066 -11.020 1.00 85.94 170 ILE A CA 1
ATOM 1399 C C . ILE A 1 170 ? 3.313 -7.210 -11.107 1.00 85.94 170 ILE A C 1
ATOM 1401 O O . ILE A 1 170 ? 2.210 -7.747 -11.021 1.00 85.94 170 ILE A O 1
ATOM 1405 N N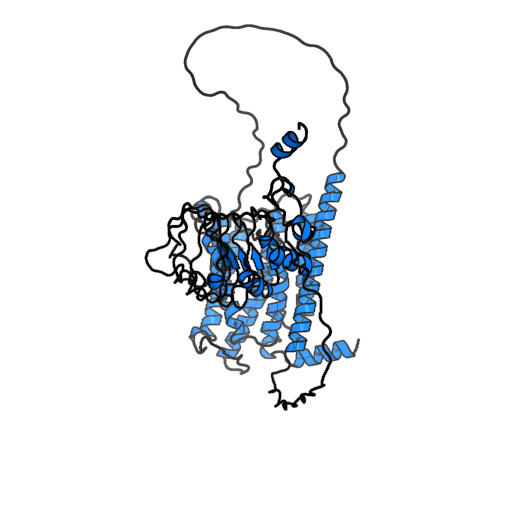 . ASN A 1 171 ? 3.440 -5.899 -11.344 1.00 89.81 171 ASN A N 1
ATOM 1406 C CA . ASN A 1 171 ? 2.283 -5.030 -11.560 1.00 89.81 171 ASN A CA 1
ATOM 1407 C C . ASN A 1 171 ? 1.438 -5.514 -12.749 1.00 89.81 171 ASN A C 1
ATOM 1409 O O . ASN A 1 171 ? 0.221 -5.623 -12.624 1.00 89.81 171 ASN A O 1
ATOM 1413 N N . SER A 1 172 ? 2.080 -5.891 -13.855 1.00 93.94 172 SER A N 1
ATOM 1414 C CA . SER A 1 172 ? 1.384 -6.414 -15.034 1.00 93.94 172 SER A CA 1
ATOM 1415 C C . SER A 1 172 ? 0.669 -7.740 -14.736 1.00 93.94 172 SER A C 1
ATOM 1417 O O . SER A 1 172 ? -0.464 -7.926 -15.167 1.00 93.94 172 SER A O 1
ATOM 1419 N N . MET A 1 173 ? 1.254 -8.631 -13.923 1.00 88.75 173 MET A N 1
ATOM 1420 C CA . MET A 1 173 ? 0.579 -9.859 -13.464 1.00 88.75 173 MET A CA 1
ATOM 1421 C C . MET A 1 173 ? -0.666 -9.558 -12.619 1.00 88.75 173 MET A C 1
ATOM 1423 O O . MET A 1 173 ? -1.710 -10.181 -12.808 1.00 88.75 173 MET A O 1
ATOM 1427 N N . VAL A 1 174 ? -0.584 -8.585 -11.709 1.00 86.19 174 VAL A N 1
ATOM 1428 C CA . VAL A 1 174 ? -1.742 -8.142 -10.916 1.00 86.19 174 VAL A CA 1
ATOM 1429 C C . VAL A 1 174 ? -2.817 -7.527 -11.821 1.00 86.19 174 VAL A C 1
ATOM 1431 O O . VAL A 1 174 ? -4.002 -7.792 -11.622 1.00 86.19 174 VAL A O 1
ATOM 1434 N N . HIS A 1 175 ? -2.420 -6.770 -12.847 1.00 89.88 175 HIS A N 1
ATOM 1435 C CA . HIS A 1 175 ? -3.336 -6.165 -13.819 1.00 89.88 175 HIS A CA 1
ATOM 1436 C C . HIS A 1 175 ? -4.065 -7.215 -14.671 1.00 89.88 175 HIS A C 1
ATOM 1438 O O . HIS A 1 175 ? -5.250 -7.036 -14.944 1.00 89.88 175 HIS A O 1
ATOM 1444 N N . VAL A 1 176 ? -3.440 -8.357 -14.996 1.00 90.94 176 VAL A N 1
ATOM 1445 C CA . VAL A 1 176 ? -4.143 -9.498 -15.622 1.00 90.94 176 VAL A CA 1
ATOM 1446 C C . VAL A 1 176 ? -5.328 -9.938 -14.761 1.00 90.94 176 VAL A C 1
ATOM 1448 O O . VAL A 1 176 ? -6.443 -10.060 -15.262 1.00 90.94 176 VAL A O 1
ATOM 1451 N N . VAL A 1 177 ? -5.108 -10.150 -13.461 1.00 85.75 177 VAL A N 1
ATOM 1452 C CA . VAL A 1 177 ? -6.155 -10.625 -12.542 1.00 85.75 177 VAL A CA 1
ATOM 1453 C C . VAL A 1 177 ? -7.233 -9.559 -12.332 1.00 85.75 177 VAL A C 1
ATOM 1455 O O . VAL A 1 177 ? -8.427 -9.859 -12.385 1.00 85.75 177 VAL A O 1
ATOM 1458 N N . MET A 1 178 ? -6.821 -8.308 -12.123 1.00 86.25 178 MET A N 1
ATOM 1459 C CA . MET A 1 178 ? -7.720 -7.190 -11.842 1.00 86.25 178 MET A CA 1
ATOM 1460 C C . MET A 1 178 ? -8.613 -6.843 -13.045 1.00 86.25 178 MET A C 1
ATOM 1462 O O . MET A 1 178 ? -9.834 -6.782 -12.892 1.00 86.25 178 MET A O 1
ATOM 1466 N N . TYR A 1 179 ? -8.057 -6.711 -14.255 1.00 90.62 179 TYR A N 1
ATOM 1467 C CA . TYR A 1 179 ? -8.863 -6.425 -15.448 1.00 90.62 179 TYR A CA 1
ATOM 1468 C C . TYR A 1 179 ? -9.703 -7.620 -15.894 1.00 90.62 179 TYR A C 1
ATOM 1470 O O . TYR A 1 179 ? -10.801 -7.429 -16.417 1.00 90.62 179 TYR A O 1
ATOM 1478 N N . PHE A 1 180 ? -9.264 -8.855 -15.631 1.00 88.56 180 PHE A N 1
ATOM 1479 C CA . PHE A 1 180 ? -10.107 -10.030 -15.854 1.00 88.56 180 PHE A CA 1
ATOM 1480 C C . PHE A 1 180 ? -11.345 -9.989 -14.953 1.00 88.56 180 PHE A C 1
ATOM 1482 O O . PHE A 1 180 ? -12.467 -10.183 -15.424 1.00 88.56 180 PHE A O 1
ATOM 1489 N N . TYR A 1 181 ? -11.158 -9.640 -13.678 1.00 86.00 181 TYR A N 1
ATOM 1490 C CA . TYR A 1 181 ? -12.257 -9.416 -12.747 1.00 86.00 181 TYR A CA 1
ATOM 1491 C C . TYR A 1 181 ? -13.193 -8.290 -13.230 1.00 86.00 181 TYR A C 1
ATOM 1493 O O . TYR A 1 181 ? -14.400 -8.510 -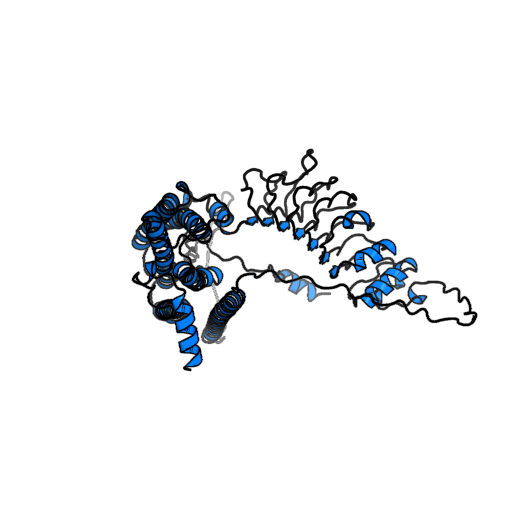13.311 1.00 86.00 181 TYR A O 1
ATOM 1501 N N . TYR A 1 182 ? -12.673 -7.127 -13.644 1.00 85.69 182 TYR A N 1
ATOM 1502 C CA . TYR A 1 182 ? -13.508 -6.030 -14.165 1.00 85.69 182 TYR A CA 1
ATOM 1503 C C . TYR A 1 182 ? -14.248 -6.382 -15.457 1.00 85.69 182 TYR A C 1
ATOM 1505 O O . TYR A 1 182 ? -15.408 -5.999 -15.620 1.00 85.69 182 TYR A O 1
ATOM 1513 N N . GLY A 1 183 ? -13.625 -7.149 -16.353 1.00 87.19 183 GLY A N 1
ATOM 1514 C CA . GLY A 1 183 ? -14.270 -7.654 -17.564 1.00 87.19 183 GLY A CA 1
ATOM 1515 C C . GLY A 1 183 ? -15.465 -8.553 -17.245 1.00 87.19 183 GLY A C 1
ATOM 1516 O O . GLY A 1 183 ? -16.538 -8.385 -17.830 1.00 87.19 183 GLY A O 1
ATOM 1517 N N . LEU A 1 184 ? -15.315 -9.453 -16.268 1.00 84.25 184 LEU A N 1
ATOM 1518 C CA . LEU A 1 184 ? -16.398 -10.322 -15.802 1.00 84.25 184 LEU A CA 1
ATOM 1519 C C . LEU A 1 184 ? -17.491 -9.552 -15.048 1.00 84.25 184 LEU A C 1
ATOM 1521 O O . LEU A 1 184 ? -18.672 -9.787 -15.304 1.00 84.25 184 LEU A O 1
ATOM 1525 N N . SER A 1 185 ? -17.132 -8.592 -14.189 1.00 84.19 185 SER A N 1
ATOM 1526 C CA . SER A 1 185 ? -18.103 -7.710 -13.520 1.00 84.19 185 SER A CA 1
ATOM 1527 C C . SER A 1 185 ? -18.928 -6.920 -14.539 1.00 84.19 185 SER A C 1
ATOM 1529 O O . SER A 1 185 ? -20.152 -6.841 -14.428 1.00 84.19 185 SER A O 1
ATOM 1531 N N . ALA A 1 186 ? -18.284 -6.406 -15.592 1.00 83.94 186 ALA A N 1
ATOM 1532 C CA . ALA A 1 186 ? -18.948 -5.676 -16.667 1.00 83.94 186 ALA A CA 1
ATOM 1533 C C . ALA A 1 186 ? -19.827 -6.569 -17.565 1.00 83.94 186 ALA A C 1
ATOM 1535 O O . ALA A 1 186 ? -20.749 -6.057 -18.201 1.00 83.94 186 ALA A O 1
ATOM 1536 N N . ALA A 1 187 ? -19.606 -7.889 -17.618 1.00 82.88 187 ALA A N 1
ATOM 1537 C CA . ALA A 1 187 ? -20.443 -8.816 -18.389 1.00 82.88 187 ALA A CA 1
ATOM 1538 C C . ALA A 1 187 ? -21.860 -8.974 -17.787 1.00 82.88 187 ALA A C 1
ATOM 1540 O O . ALA A 1 187 ? -22.827 -9.231 -18.514 1.00 82.88 187 ALA A O 1
ATOM 1541 N N . GLY A 1 188 ? -22.031 -8.675 -16.494 1.00 77.75 188 GLY A N 1
ATOM 1542 C CA . GLY A 1 188 ? -23.324 -8.513 -15.822 1.00 77.75 188 GLY A CA 1
ATOM 1543 C C . GLY A 1 188 ? -23.613 -9.536 -14.714 1.00 77.75 188 GLY A C 1
ATOM 1544 O O . GLY A 1 188 ? -22.753 -10.353 -14.379 1.00 77.75 188 GLY A O 1
ATOM 1545 N N . PRO A 1 189 ? -24.849 -9.537 -14.173 1.00 71.12 189 PRO A N 1
ATOM 1546 C CA . PRO A 1 189 ? -25.202 -10.267 -12.946 1.00 71.12 189 PRO A CA 1
ATOM 1547 C C . PRO A 1 189 ? -24.999 -11.785 -13.022 1.00 71.12 189 PRO A C 1
ATOM 1549 O O . PRO A 1 189 ? -24.682 -12.437 -12.028 1.00 71.12 189 PRO A O 1
ATOM 1552 N N . ALA A 1 190 ? -25.117 -12.357 -14.225 1.00 74.56 190 ALA A N 1
ATOM 1553 C CA . ALA A 1 190 ? -24.884 -13.779 -14.465 1.00 74.56 190 ALA A CA 1
ATOM 1554 C C . ALA A 1 190 ? -23.445 -14.223 -14.137 1.00 74.56 190 ALA A C 1
ATOM 1556 O O . ALA A 1 190 ? -23.248 -15.376 -13.754 1.00 74.56 190 ALA A O 1
ATOM 1557 N N . PHE A 1 191 ? -22.465 -13.321 -14.257 1.00 75.00 191 PHE A N 1
ATOM 1558 C CA . PHE A 1 191 ? -21.056 -13.581 -13.952 1.00 75.00 191 PHE A CA 1
ATOM 1559 C C . PHE A 1 191 ? -20.655 -13.073 -12.565 1.00 75.00 191 PHE A C 1
ATOM 1561 O O . PHE A 1 191 ? -19.868 -13.735 -11.891 1.00 75.00 191 PHE A O 1
ATOM 1568 N N . GLN A 1 192 ? -21.246 -11.966 -12.098 1.00 72.69 192 GLN A N 1
ATOM 1569 C CA . GLN A 1 192 ? -20.962 -11.384 -10.778 1.00 72.69 192 GLN A CA 1
ATOM 1570 C C . GLN A 1 192 ? -21.163 -12.381 -9.626 1.00 72.69 192 GLN A C 1
ATOM 1572 O O . GLN A 1 192 ? -20.358 -12.414 -8.698 1.00 72.69 192 GLN A O 1
ATOM 1577 N N . LYS A 1 193 ? -22.160 -13.274 -9.718 1.00 73.00 193 LYS A N 1
ATOM 1578 C CA . LYS A 1 193 ? -22.404 -14.323 -8.707 1.00 73.00 193 LYS A CA 1
ATOM 1579 C C . LYS A 1 193 ? -21.228 -15.291 -8.495 1.00 73.00 193 LYS A C 1
ATOM 1581 O O . LYS A 1 193 ? -21.141 -15.922 -7.447 1.00 73.00 193 LYS A O 1
ATOM 1586 N N . TYR A 1 194 ? -20.323 -15.413 -9.469 1.00 73.75 194 TYR A N 1
ATOM 1587 C CA . TYR A 1 194 ? -19.137 -16.271 -9.385 1.00 73.75 194 TYR A CA 1
ATOM 1588 C C . TYR A 1 194 ? -17.880 -15.523 -8.915 1.00 73.75 194 TYR A C 1
ATOM 1590 O O . TYR A 1 194 ? -16.836 -16.142 -8.736 1.00 73.75 194 TYR A O 1
ATOM 1598 N N . LEU A 1 195 ? -17.958 -14.211 -8.668 1.00 74.69 195 LEU A N 1
ATOM 1599 C CA . LEU A 1 195 ? -16.824 -13.367 -8.276 1.00 74.69 195 LEU A CA 1
ATOM 1600 C C . LEU A 1 195 ? -16.580 -13.344 -6.752 1.00 74.69 195 LEU A C 1
ATOM 1602 O O . LEU 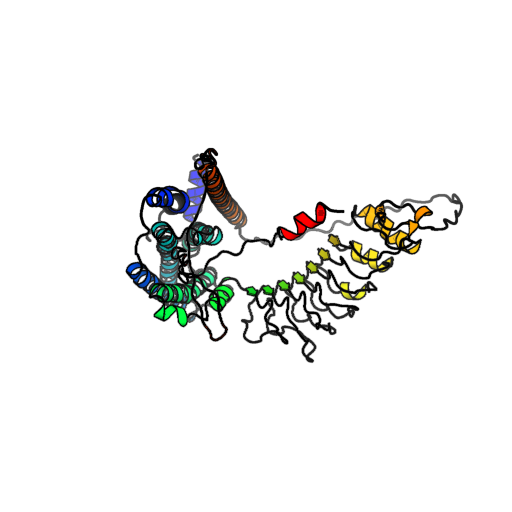A 1 195 ? -16.213 -12.319 -6.178 1.00 74.69 195 LEU A O 1
ATOM 1606 N N . TRP A 1 196 ? -16.725 -14.492 -6.083 1.00 69.38 196 TRP A N 1
ATOM 1607 C CA . TRP A 1 196 ? -16.552 -14.643 -4.626 1.00 69.38 196 TRP A CA 1
ATOM 1608 C C . TRP A 1 196 ? -15.139 -14.277 -4.130 1.00 69.38 196 TRP A C 1
ATOM 1610 O O . TRP A 1 196 ? -14.952 -13.905 -2.972 1.00 69.38 196 TRP A O 1
ATOM 1620 N N . TRP A 1 197 ? -14.145 -14.318 -5.018 1.00 67.19 197 TRP A N 1
ATOM 1621 C CA . TRP A 1 197 ? -12.740 -14.013 -4.744 1.00 67.19 197 TRP A CA 1
ATOM 1622 C C . TRP A 1 197 ? -12.348 -12.524 -4.784 1.00 67.19 197 TRP A C 1
ATOM 1624 O O . TRP A 1 197 ? -11.160 -12.225 -4.654 1.00 67.19 197 TRP A O 1
ATOM 1634 N N . LYS A 1 198 ? -13.303 -11.581 -4.895 1.00 65.12 198 LYS A N 1
ATOM 1635 C CA . LYS A 1 198 ? -13.048 -10.117 -4.849 1.00 65.12 198 LYS A CA 1
ATOM 1636 C C . LYS A 1 198 ? -12.065 -9.732 -3.730 1.00 65.12 198 LYS A C 1
ATOM 1638 O O . LYS A 1 198 ? -11.110 -8.998 -3.955 1.00 65.12 198 LYS A O 1
ATOM 1643 N N . LYS A 1 199 ? -12.248 -10.314 -2.538 1.00 59.25 199 LYS A N 1
ATOM 1644 C CA . LYS A 1 199 ? -11.431 -10.058 -1.335 1.00 59.25 199 LYS A CA 1
ATOM 1645 C C . LYS A 1 199 ? -9.972 -10.513 -1.461 1.00 59.25 199 LYS A C 1
ATOM 1647 O O . LYS A 1 199 ? -9.096 -9.925 -0.833 1.00 59.25 199 LYS A O 1
ATOM 1652 N N . HIS A 1 200 ? -9.699 -11.542 -2.261 1.00 64.56 200 HIS A N 1
ATOM 1653 C CA . HIS A 1 200 ? -8.340 -12.040 -2.474 1.00 64.56 200 HIS A CA 1
ATOM 1654 C C . HIS A 1 200 ? -7.539 -11.130 -3.412 1.00 64.56 200 HIS A C 1
ATOM 1656 O O . HIS A 1 200 ? -6.341 -10.960 -3.205 1.00 64.56 200 HIS A O 1
ATOM 1662 N N . ILE A 1 201 ? -8.200 -10.490 -4.384 1.00 59.59 201 ILE A N 1
ATOM 1663 C CA . ILE A 1 201 ? -7.568 -9.531 -5.303 1.00 59.59 201 ILE A CA 1
ATOM 1664 C C . ILE A 1 201 ? -7.082 -8.300 -4.524 1.00 59.59 201 ILE A C 1
ATOM 1666 O O . ILE A 1 201 ? -5.912 -7.936 -4.623 1.00 59.59 201 ILE A O 1
ATOM 1670 N N . THR A 1 202 ? -7.933 -7.742 -3.655 1.00 58.22 202 THR A N 1
ATOM 1671 C CA . THR A 1 202 ? -7.587 -6.602 -2.787 1.00 58.22 202 THR A CA 1
ATOM 1672 C C . THR A 1 202 ? -6.438 -6.930 -1.822 1.00 58.22 202 THR A C 1
ATOM 1674 O O . THR A 1 202 ? -5.556 -6.104 -1.598 1.00 58.22 202 THR A O 1
ATOM 1677 N N . ALA A 1 203 ? -6.387 -8.156 -1.288 1.00 54.50 203 ALA A N 1
ATOM 1678 C CA . ALA A 1 203 ? -5.307 -8.594 -0.399 1.00 54.50 203 ALA A CA 1
ATOM 1679 C C . ALA A 1 203 ? -3.949 -8.729 -1.119 1.00 54.50 203 ALA A C 1
ATOM 1681 O O . ALA A 1 203 ? -2.918 -8.342 -0.568 1.00 54.50 203 ALA A O 1
ATOM 1682 N N . ILE A 1 204 ? -3.941 -9.235 -2.360 1.00 57.28 204 ILE A N 1
ATOM 1683 C CA . ILE A 1 204 ? -2.726 -9.329 -3.190 1.00 57.28 204 ILE A CA 1
ATOM 1684 C C . ILE A 1 204 ? -2.205 -7.932 -3.561 1.00 57.28 204 ILE A C 1
ATOM 1686 O O . ILE A 1 204 ? -0.995 -7.727 -3.602 1.00 57.28 204 ILE A O 1
ATOM 1690 N N . GLN A 1 205 ? -3.103 -6.971 -3.793 1.00 54.56 205 GLN A N 1
ATOM 1691 C CA . GLN A 1 205 ? -2.751 -5.591 -4.144 1.00 54.56 205 GLN A CA 1
ATOM 1692 C C . GLN A 1 205 ? -2.158 -4.791 -2.972 1.00 54.56 205 GLN A C 1
ATOM 1694 O O . GLN A 1 205 ? -1.277 -3.965 -3.195 1.00 54.56 205 GLN A O 1
ATOM 1699 N N . LEU A 1 206 ? -2.617 -5.028 -1.736 1.00 56.56 206 LEU A N 1
ATOM 1700 C CA . LEU A 1 206 ? -2.282 -4.191 -0.570 1.00 56.56 206 LEU A CA 1
ATOM 1701 C C . LEU A 1 206 ? -1.316 -4.838 0.435 1.00 56.56 206 LEU A C 1
ATOM 1703 O O . LEU A 1 206 ? -0.861 -4.161 1.354 1.00 56.56 206 LEU A O 1
ATOM 1707 N N . GLY A 1 207 ? -1.007 -6.135 0.311 1.00 67.19 207 GLY A N 1
ATOM 1708 C CA . GLY A 1 207 ? -0.171 -6.843 1.294 1.00 67.19 207 GLY A CA 1
ATOM 1709 C C . GLY A 1 207 ? -0.793 -6.908 2.698 1.00 67.19 207 GLY A C 1
ATOM 1710 O O . GLY A 1 207 ? -0.098 -7.194 3.670 1.00 67.19 207 GLY A O 1
ATOM 1711 N N . TRP A 1 208 ? -2.098 -6.648 2.807 1.00 68.38 208 TRP A N 1
ATOM 1712 C CA . TRP A 1 208 ? -2.873 -6.603 4.045 1.00 68.38 208 TRP A CA 1
ATOM 1713 C C . TRP A 1 208 ? -3.960 -7.686 4.023 1.00 68.38 208 TRP A C 1
ATOM 1715 O O . TRP A 1 208 ? -4.518 -7.993 2.966 1.00 68.38 208 TRP A O 1
ATOM 1725 N N . ALA A 1 209 ? -4.305 -8.237 5.185 1.00 76.31 209 ALA A N 1
ATOM 1726 C CA . ALA A 1 209 ? -5.448 -9.131 5.342 1.00 76.31 209 ALA A CA 1
ATOM 1727 C C . ALA A 1 209 ? -6.284 -8.739 6.567 1.00 76.31 209 ALA A C 1
ATOM 1729 O O . ALA A 1 209 ? -5.772 -8.705 7.683 1.00 76.31 209 ALA A O 1
ATOM 1730 N N . ASN A 1 210 ? -7.583 -8.500 6.358 1.00 78.50 210 ASN A N 1
ATOM 1731 C CA . ASN A 1 210 ? -8.553 -8.287 7.431 1.00 78.50 210 ASN A CA 1
ATOM 1732 C C . ASN A 1 210 ? -9.384 -9.558 7.655 1.00 78.50 210 ASN A C 1
ATOM 1734 O O . ASN A 1 210 ? -10.166 -9.975 6.797 1.00 78.50 210 ASN A O 1
ATOM 1738 N N . CYS A 1 211 ? -9.190 -10.167 8.818 1.00 79.81 211 CYS A N 1
ATOM 1739 C CA . CYS A 1 211 ? -9.869 -11.362 9.305 1.00 79.81 211 CYS A CA 1
ATOM 1740 C C . CYS A 1 211 ? -10.671 -11.077 10.589 1.00 79.81 211 CYS A C 1
ATOM 1742 O O . CYS A 1 211 ? -10.956 -12.000 11.353 1.00 79.81 211 CYS A O 1
ATOM 1744 N N . SER A 1 212 ? -11.038 -9.817 10.828 1.00 81.88 212 SER A N 1
ATOM 1745 C CA . SER A 1 212 ? -11.757 -9.388 12.024 1.00 81.88 212 SER A CA 1
ATOM 1746 C C . SER A 1 212 ? -13.199 -9.915 12.069 1.00 81.88 212 SER A C 1
ATOM 1748 O O . SER A 1 212 ? -13.875 -9.999 11.034 1.00 81.88 212 SER A O 1
ATOM 1750 N N . GLY A 1 213 ? -13.682 -10.290 13.259 1.00 80.12 213 GLY A N 1
ATOM 1751 C CA . GLY A 1 213 ? -15.092 -10.651 13.472 1.00 80.12 213 GLY A CA 1
ATOM 1752 C C . GLY A 1 213 ? -15.530 -11.941 12.770 1.00 80.12 213 GLY A C 1
ATOM 1753 O O . GLY A 1 213 ? -16.666 -12.043 12.301 1.00 80.12 213 GLY A O 1
ATOM 1754 N N . LYS A 1 214 ? -14.625 -12.914 12.609 1.00 77.12 214 LYS A N 1
ATOM 1755 C CA . LYS A 1 214 ? -14.868 -14.163 11.862 1.00 77.12 214 LYS A CA 1
ATOM 1756 C C . LYS A 1 214 ? -15.000 -15.400 12.750 1.00 77.12 214 LYS A C 1
ATOM 1758 O O . LYS A 1 214 ? -15.064 -16.506 12.220 1.00 77.12 214 LYS A O 1
ATOM 1763 N N . ASN A 1 215 ? -15.073 -15.226 14.073 1.00 81.38 215 ASN A N 1
ATOM 1764 C CA . ASN A 1 215 ? -15.132 -16.310 15.063 1.00 81.38 215 ASN A CA 1
ATOM 1765 C C . ASN A 1 215 ? -14.007 -17.346 14.887 1.00 81.38 215 ASN A C 1
ATOM 1767 O O . ASN A 1 215 ? -14.192 -18.543 15.116 1.00 81.38 215 ASN A O 1
ATOM 1771 N N . LEU A 1 216 ? -12.828 -16.887 14.460 1.00 78.06 216 LEU A N 1
ATOM 1772 C CA . LEU A 1 216 ? -11.681 -17.756 14.230 1.00 78.06 216 LEU A CA 1
ATOM 1773 C C . LEU A 1 216 ? -11.143 -18.275 15.560 1.00 78.06 216 LEU A C 1
ATOM 1775 O O . LEU A 1 216 ? -10.952 -17.504 16.499 1.00 78.06 216 LEU A O 1
ATOM 1779 N N . GLN A 1 217 ? -10.858 -19.575 15.607 1.00 82.12 217 GLN A N 1
ATOM 1780 C CA . GLN A 1 217 ? -10.167 -20.209 16.734 1.00 82.12 217 GLN A CA 1
ATOM 1781 C C . GLN A 1 217 ? -8.660 -20.326 16.492 1.00 82.12 217 GLN A C 1
ATOM 1783 O O . GLN A 1 217 ? -7.885 -20.366 17.440 1.00 82.12 217 GLN A O 1
ATOM 1788 N N . HIS A 1 218 ? -8.222 -20.321 15.232 1.00 77.94 218 HIS A N 1
ATOM 1789 C CA . HIS A 1 218 ? -6.813 -20.389 14.858 1.00 77.94 218 HIS A CA 1
ATOM 1790 C C . HIS A 1 218 ? -6.503 -19.412 13.726 1.00 77.94 218 HIS A C 1
ATOM 1792 O O . HIS A 1 218 ? -7.376 -19.067 12.927 1.00 77.94 218 HIS A O 1
ATOM 1798 N N . ALA A 1 219 ? -5.242 -18.985 13.645 1.00 72.00 219 ALA A N 1
ATOM 1799 C CA . ALA A 1 219 ? -4.778 -18.140 12.554 1.00 72.00 219 ALA A CA 1
ATOM 1800 C C . ALA A 1 219 ? -4.853 -18.897 11.206 1.00 72.00 219 ALA A C 1
ATOM 1802 O O . ALA A 1 219 ? -4.397 -20.043 11.132 1.00 72.00 219 ALA A O 1
ATOM 1803 N N . PRO A 1 220 ? -5.390 -18.284 10.136 1.00 69.88 220 PRO A N 1
ATOM 1804 C CA . PRO A 1 220 ? -5.565 -18.955 8.851 1.00 69.88 220 PRO A CA 1
ATOM 1805 C C . PRO A 1 220 ? -4.219 -19.249 8.169 1.00 69.88 220 PRO A C 1
ATOM 1807 O O . PRO A 1 220 ? -3.400 -18.356 7.957 1.00 69.88 220 PRO A O 1
ATOM 1810 N N . SER A 1 221 ? -3.997 -20.513 7.796 1.00 68.50 221 SER A N 1
ATOM 1811 C CA . SER A 1 221 ? -2.774 -20.990 7.126 1.00 68.50 221 SER A CA 1
ATOM 1812 C C . SER A 1 221 ? -2.769 -20.773 5.609 1.00 68.50 221 SER A C 1
ATOM 1814 O O . SER A 1 221 ? -1.718 -20.869 4.982 1.00 68.50 221 SER A O 1
ATOM 1816 N N . SER A 1 222 ? -3.926 -20.465 5.020 1.00 65.25 222 SER A N 1
ATOM 1817 C CA . SER A 1 222 ? -4.114 -20.253 3.579 1.00 65.25 222 SER A CA 1
ATOM 1818 C C . SER A 1 222 ? -3.684 -18.868 3.088 1.00 65.25 222 SER A C 1
ATOM 1820 O O . SER A 1 222 ? -3.796 -18.574 1.899 1.00 65.25 222 SER A O 1
ATOM 1822 N N . LEU A 1 223 ? -3.242 -17.991 3.988 1.00 68.62 223 LEU A N 1
ATOM 1823 C CA . LEU A 1 223 ? -2.826 -16.642 3.635 1.00 68.62 223 LEU A CA 1
ATOM 1824 C C . LEU A 1 223 ? -1.406 -16.625 3.024 1.00 68.62 223 LEU A C 1
ATOM 1826 O O . LEU A 1 223 ? -0.550 -17.421 3.421 1.00 68.62 223 LEU A O 1
ATOM 1830 N N . PRO A 1 224 ? -1.121 -15.713 2.074 1.00 70.31 224 PRO A N 1
ATOM 1831 C CA . PRO A 1 224 ? 0.199 -15.588 1.461 1.00 70.31 224 PRO A CA 1
ATOM 1832 C C . PRO A 1 224 ? 1.290 -15.199 2.470 1.00 70.31 224 PRO A C 1
ATOM 1834 O O . PRO A 1 224 ? 1.083 -14.375 3.356 1.00 70.31 224 PRO A O 1
ATOM 1837 N N . ARG A 1 225 ? 2.498 -15.752 2.296 1.00 77.62 225 ARG A N 1
ATOM 1838 C CA . ARG A 1 225 ? 3.630 -15.568 3.230 1.00 77.62 225 ARG A CA 1
ATOM 1839 C C . ARG A 1 225 ? 4.161 -14.130 3.321 1.00 77.62 225 ARG A C 1
ATOM 1841 O O . ARG A 1 225 ? 4.784 -13.781 4.319 1.00 77.62 225 ARG A O 1
ATOM 1848 N N . ASN A 1 226 ? 3.905 -13.309 2.302 1.00 79.06 226 ASN A N 1
ATOM 1849 C CA . ASN A 1 226 ? 4.456 -11.954 2.164 1.00 79.06 226 ASN A CA 1
ATOM 1850 C C . ASN A 1 226 ? 3.527 -10.852 2.710 1.00 79.06 226 ASN A C 1
ATOM 1852 O O . ASN A 1 226 ? 3.694 -9.686 2.358 1.00 79.06 226 ASN A O 1
ATOM 1856 N N . ILE A 1 227 ? 2.532 -11.198 3.530 1.00 79.75 227 ILE A N 1
ATOM 1857 C CA . ILE A 1 227 ? 1.651 -10.205 4.159 1.00 79.75 227 ILE A CA 1
ATOM 1858 C C . ILE A 1 227 ? 2.454 -9.334 5.128 1.00 79.75 227 ILE A C 1
ATOM 1860 O O . ILE A 1 227 ? 3.240 -9.837 5.932 1.00 79.75 227 ILE A O 1
ATOM 1864 N N . THR A 1 228 ? 2.221 -8.026 5.060 1.00 86.56 228 THR A N 1
ATOM 1865 C CA . THR A 1 228 ? 2.833 -7.010 5.920 1.00 86.56 228 THR A CA 1
ATOM 1866 C C . THR A 1 228 ? 1.901 -6.572 7.046 1.00 86.56 228 THR A C 1
ATOM 1868 O O . THR A 1 228 ? 2.393 -6.255 8.127 1.00 86.56 228 THR A O 1
ATOM 1871 N N . SER A 1 229 ? 0.581 -6.622 6.850 1.00 85.56 229 SER A N 1
ATOM 1872 C CA . SER A 1 229 ? -0.400 -6.246 7.877 1.00 85.56 229 SER A CA 1
ATOM 1873 C C . SER A 1 229 ? -1.509 -7.286 8.010 1.00 85.56 229 SER A C 1
ATOM 1875 O O . SER A 1 229 ? -2.151 -7.646 7.025 1.00 85.56 229 SER A O 1
ATOM 1877 N N . LEU A 1 230 ? -1.759 -7.760 9.229 1.00 86.19 230 LEU A N 1
ATOM 1878 C CA . LEU A 1 230 ? -2.774 -8.773 9.512 1.00 86.19 230 LEU A CA 1
ATOM 1879 C C . LEU A 1 230 ? -3.656 -8.331 10.677 1.00 86.19 230 LEU A C 1
ATOM 1881 O O . LEU A 1 230 ? -3.176 -8.150 11.795 1.00 86.19 230 LEU A O 1
ATOM 1885 N N . ASP A 1 231 ? -4.951 -8.206 10.409 1.00 84.94 231 ASP A N 1
ATOM 1886 C CA . ASP A 1 231 ? -5.963 -7.932 11.421 1.00 84.94 231 ASP A CA 1
ATOM 1887 C C . ASP A 1 231 ? -6.743 -9.208 11.748 1.00 84.94 231 ASP A C 1
ATOM 1889 O O . ASP A 1 231 ? -7.426 -9.779 10.898 1.00 84.94 231 ASP A O 1
ATOM 1893 N N . LEU A 1 232 ? -6.609 -9.669 12.987 1.00 87.94 232 LEU A N 1
ATOM 1894 C CA . LEU A 1 232 ? -7.280 -10.829 13.566 1.00 87.94 232 LEU A CA 1
ATOM 1895 C C . LEU A 1 232 ? -8.133 -10.432 14.783 1.00 87.94 232 LEU A C 1
ATOM 1897 O O . LEU A 1 232 ? -8.469 -11.287 15.609 1.00 87.94 232 LEU A O 1
ATOM 1901 N N . SER A 1 233 ? -8.497 -9.155 14.896 1.00 88.88 233 SER A N 1
ATOM 1902 C CA . SER A 1 233 ? -9.294 -8.635 16.005 1.00 88.88 233 SER A CA 1
ATOM 1903 C C . SER A 1 233 ? -10.699 -9.249 16.090 1.00 88.88 233 SER A C 1
ATOM 1905 O O . SER A 1 233 ? -11.192 -9.849 15.134 1.00 88.88 233 SER A O 1
ATOM 1907 N N . PHE A 1 234 ? -11.363 -9.122 17.241 1.00 88.62 234 PHE A N 1
ATOM 1908 C CA . PHE A 1 234 ? -12.748 -9.584 17.447 1.00 88.62 234 PHE A CA 1
ATOM 1909 C C . PHE A 1 234 ? -12.969 -11.059 17.058 1.00 88.62 234 PHE A C 1
ATOM 1911 O O . PHE A 1 234 ? -13.957 -11.423 16.417 1.00 88.62 234 PHE A O 1
ATOM 1918 N N . ASN A 1 235 ? -12.020 -11.924 17.410 1.00 88.00 235 ASN A N 1
ATOM 1919 C CA . ASN A 1 235 ? -12.110 -13.364 17.188 1.00 88.00 235 ASN A CA 1
ATOM 1920 C C . ASN A 1 235 ? -12.079 -14.123 18.525 1.00 88.00 235 ASN A C 1
ATOM 1922 O O . ASN A 1 235 ? -12.142 -13.547 19.609 1.00 88.00 235 ASN A O 1
ATOM 1926 N N . SER A 1 236 ? -12.047 -15.453 18.456 1.00 87.50 236 SER A N 1
ATOM 1927 C CA . SER A 1 236 ? -11.951 -16.337 19.621 1.00 87.50 236 SER A CA 1
ATOM 1928 C C . SER A 1 236 ? -10.677 -17.174 19.544 1.00 87.50 236 SER A C 1
ATOM 1930 O O . SER A 1 236 ? -10.721 -18.390 19.740 1.00 87.50 236 SER A O 1
ATOM 1932 N N . LEU A 1 237 ? -9.555 -16.531 19.201 1.00 82.81 237 LEU A N 1
ATOM 1933 C CA . LEU A 1 237 ? -8.302 -17.226 18.937 1.00 82.81 237 LEU A CA 1
ATOM 1934 C C . LEU A 1 237 ? -7.797 -17.964 20.178 1.00 82.81 237 LEU A C 1
ATOM 1936 O O . LEU A 1 237 ? -7.653 -17.390 21.257 1.00 82.81 237 LEU A O 1
ATOM 1940 N N . VAL A 1 238 ? -7.476 -19.238 19.980 1.00 80.38 238 VAL A N 1
ATOM 1941 C CA . VAL A 1 238 ? -6.801 -20.102 20.940 1.00 80.38 238 VAL A CA 1
ATOM 1942 C C . VAL A 1 238 ? -5.411 -20.386 20.396 1.00 80.38 238 VAL A C 1
ATOM 1944 O O . VAL A 1 238 ? -5.232 -20.817 19.249 1.00 80.38 238 VAL A O 1
ATOM 1947 N N . MET A 1 239 ? -4.409 -20.121 21.226 1.00 69.62 239 MET A N 1
ATOM 1948 C CA . MET A 1 239 ? -3.024 -20.288 20.823 1.00 69.62 239 MET A CA 1
ATOM 1949 C C . MET A 1 239 ? -2.693 -21.768 20.596 1.00 69.62 239 MET A C 1
ATOM 1951 O O . MET A 1 239 ? -3.030 -22.606 21.434 1.00 69.62 239 MET A O 1
ATOM 1955 N N . PRO A 1 240 ? -2.045 -22.121 19.470 1.00 65.06 240 PRO A N 1
ATOM 1956 C CA . PRO A 1 240 ? -1.662 -23.499 19.200 1.00 65.06 240 PRO A CA 1
ATOM 1957 C C . PRO A 1 240 ? -0.630 -23.996 20.223 1.00 65.06 240 PRO A C 1
ATOM 1959 O O . PRO A 1 240 ? 0.249 -23.250 20.645 1.00 65.06 240 PRO A O 1
ATOM 1962 N N . HIS A 1 241 ? -0.682 -25.288 20.569 1.00 57.31 241 HIS A N 1
ATOM 1963 C CA . HIS A 1 241 ? 0.269 -25.928 21.497 1.00 57.31 241 HIS A CA 1
ATOM 1964 C C . HIS A 1 241 ? 1.740 -25.830 21.043 1.00 57.31 241 HIS A C 1
ATOM 1966 O O . HIS A 1 241 ? 2.664 -25.937 21.853 1.00 57.31 241 HIS A O 1
ATOM 1972 N N . HIS A 1 242 ? 1.978 -25.608 19.747 1.00 55.69 242 HIS A N 1
ATOM 1973 C CA . HIS A 1 242 ? 3.295 -25.279 19.219 1.00 55.69 242 HIS A CA 1
ATOM 1974 C C . HIS A 1 242 ? 3.622 -23.817 19.541 1.00 55.69 242 HIS A C 1
ATOM 1976 O O . HIS A 1 242 ? 2.986 -22.911 19.017 1.00 55.69 242 HIS A O 1
ATOM 1982 N N . ARG A 1 243 ? 4.645 -23.616 20.378 1.00 60.28 243 ARG A N 1
ATOM 1983 C CA . ARG A 1 243 ? 5.079 -22.380 21.069 1.00 60.28 243 ARG A CA 1
ATOM 1984 C C . ARG A 1 243 ? 5.267 -21.093 20.234 1.00 60.28 243 ARG A C 1
ATOM 1986 O O . ARG A 1 243 ? 5.725 -20.103 20.786 1.00 60.28 243 ARG A O 1
ATOM 1993 N N . THR A 1 244 ? 4.968 -21.073 18.934 1.00 63.00 244 THR A N 1
ATOM 1994 C CA . THR A 1 244 ? 5.149 -19.904 18.056 1.00 63.00 244 THR A CA 1
ATOM 1995 C C . THR A 1 244 ? 3.921 -19.653 17.186 1.00 63.00 244 THR A C 1
ATOM 1997 O O . THR A 1 244 ? 3.514 -20.524 16.412 1.00 63.00 244 THR A O 1
ATOM 2000 N N . LEU A 1 245 ? 3.385 -18.438 17.252 1.00 66.12 245 LEU A N 1
ATOM 2001 C CA . LEU A 1 245 ? 2.285 -17.960 16.424 1.00 66.12 245 LEU A CA 1
ATOM 2002 C C . LEU A 1 245 ? 2.783 -17.571 15.025 1.00 66.12 245 LEU A C 1
ATOM 2004 O O . LEU A 1 245 ? 3.908 -17.100 14.871 1.00 66.12 245 LEU A O 1
ATOM 2008 N N . LEU A 1 246 ? 1.931 -17.745 14.004 1.00 69.88 246 LEU A N 1
ATOM 2009 C CA . LEU A 1 246 ? 2.113 -17.129 12.678 1.00 69.88 246 LEU A CA 1
ATOM 2010 C C . LEU A 1 246 ? 3.487 -17.412 12.022 1.00 69.88 246 LEU A C 1
ATOM 2012 O O . LEU A 1 246 ? 4.017 -16.583 11.288 1.00 69.88 246 LEU A O 1
ATOM 2016 N N . LYS A 1 247 ? 4.042 -18.623 12.211 1.00 70.06 247 LYS A N 1
ATOM 2017 C CA . LYS A 1 247 ? 5.337 -19.061 11.633 1.00 70.06 247 LYS A CA 1
ATOM 2018 C C . LYS A 1 247 ? 5.448 -18.859 10.110 1.00 70.06 247 LYS A C 1
ATOM 2020 O O . LYS A 1 247 ? 6.547 -18.783 9.573 1.00 70.06 247 LYS A O 1
ATOM 2025 N N . HIS A 1 248 ? 4.316 -18.780 9.416 1.00 72.62 248 HIS A N 1
ATOM 2026 C CA . HIS A 1 248 ? 4.242 -18.624 7.966 1.00 72.62 248 HIS A CA 1
ATOM 2027 C C . HIS A 1 248 ? 4.404 -17.172 7.472 1.00 72.62 248 HIS A C 1
ATOM 2029 O O . HIS A 1 248 ? 4.488 -16.984 6.260 1.00 72.62 248 HIS A O 1
ATOM 2035 N N . PHE A 1 249 ? 4.487 -16.171 8.362 1.00 82.44 249 PHE A N 1
ATOM 2036 C CA . PHE A 1 249 ? 4.464 -14.743 8.002 1.00 82.44 249 PHE A CA 1
ATOM 2037 C C . PHE A 1 249 ? 5.685 -13.971 8.546 1.00 82.44 249 PHE A C 1
ATOM 2039 O O . PHE A 1 249 ? 5.544 -13.124 9.427 1.00 82.44 249 PHE A O 1
ATOM 2046 N N . PRO A 1 250 ? 6.906 -14.233 8.042 1.00 84.75 250 PRO A N 1
ATOM 2047 C CA . PRO A 1 250 ? 8.122 -13.573 8.532 1.00 84.75 250 PRO A CA 1
ATOM 2048 C C . PRO A 1 250 ? 8.196 -12.075 8.181 1.00 84.75 250 PRO A C 1
ATOM 2050 O O . PRO A 1 250 ? 8.932 -11.331 8.823 1.00 84.75 250 PRO A O 1
ATOM 2053 N N . SER A 1 251 ? 7.450 -11.628 7.165 1.00 86.69 251 SER A N 1
ATOM 2054 C CA . SER A 1 251 ? 7.446 -10.241 6.673 1.00 86.69 251 SER A CA 1
ATOM 2055 C C . SER A 1 251 ? 6.429 -9.332 7.371 1.00 86.69 251 SER A C 1
ATOM 2057 O O . SER A 1 251 ? 6.276 -8.177 6.970 1.00 86.69 251 SER A O 1
ATOM 2059 N N . LEU A 1 252 ? 5.734 -9.837 8.394 1.00 88.62 252 LEU A N 1
ATOM 2060 C CA . LEU A 1 252 ? 4.664 -9.112 9.063 1.00 88.62 252 LEU A CA 1
ATOM 2061 C C . LEU A 1 252 ? 5.217 -7.912 9.846 1.00 88.62 252 LEU A C 1
ATOM 2063 O O . LEU A 1 252 ? 6.109 -8.059 10.677 1.00 88.62 252 LEU A O 1
ATOM 2067 N N . GLN A 1 253 ? 4.668 -6.730 9.579 1.00 92.62 253 GLN A N 1
ATOM 2068 C CA . GLN A 1 253 ? 5.020 -5.454 10.206 1.00 92.62 253 GLN A CA 1
ATOM 2069 C C . GLN A 1 253 ? 3.934 -4.965 11.168 1.00 92.62 253 GLN A C 1
ATOM 2071 O O . GLN A 1 253 ? 4.255 -4.317 12.162 1.00 92.62 253 GLN A O 1
ATOM 2076 N N . SER A 1 254 ? 2.666 -5.279 10.905 1.00 92.19 254 SER A N 1
ATOM 2077 C CA . SER A 1 254 ? 1.535 -4.906 11.755 1.00 92.19 254 SER A CA 1
ATOM 2078 C C . SER A 1 254 ? 0.661 -6.121 12.049 1.00 92.19 254 SER A C 1
ATOM 2080 O O . SER A 1 254 ? 0.257 -6.841 11.132 1.00 92.19 254 SER A O 1
ATOM 2082 N N . LEU A 1 255 ? 0.385 -6.357 13.330 1.00 93.00 255 LEU A N 1
ATOM 2083 C CA . LEU A 1 255 ? -0.470 -7.442 13.795 1.00 93.00 255 LEU A CA 1
ATOM 2084 C C . LEU A 1 255 ? -1.474 -6.909 14.815 1.00 93.00 255 LEU A C 1
ATOM 2086 O O . LEU A 1 255 ? -1.084 -6.452 15.890 1.00 93.00 255 LEU A O 1
ATOM 2090 N N . ASN A 1 256 ? -2.759 -7.020 14.486 1.00 92.31 256 ASN A N 1
ATOM 2091 C CA . ASN A 1 256 ? -3.845 -6.712 15.406 1.00 92.31 256 ASN A CA 1
ATOM 2092 C C . ASN A 1 256 ? -4.483 -8.007 15.926 1.00 92.31 256 ASN A C 1
ATOM 2094 O O . ASN A 1 256 ? -5.034 -8.789 15.151 1.00 92.31 256 ASN A O 1
ATOM 2098 N N . LEU A 1 257 ? -4.391 -8.235 17.235 1.00 92.62 257 LEU A N 1
ATOM 2099 C CA . LEU A 1 257 ? -4.997 -9.357 17.955 1.00 92.62 257 LEU A CA 1
ATOM 2100 C C . LEU A 1 257 ? -6.023 -8.881 18.993 1.00 92.62 257 LEU A C 1
ATOM 2102 O O . LEU A 1 257 ? -6.463 -9.684 19.815 1.00 92.62 257 LEU A O 1
ATOM 2106 N N . SER A 1 258 ? -6.421 -7.609 18.956 1.00 93.94 258 SER A N 1
ATOM 2107 C CA . SER A 1 258 ? -7.332 -7.023 19.938 1.00 93.94 258 SER A CA 1
ATOM 2108 C C . SER A 1 258 ? -8.675 -7.755 20.034 1.00 93.94 258 SER A C 1
ATOM 2110 O O . SER A 1 258 ? -9.128 -8.424 19.101 1.00 93.94 258 SER A O 1
ATOM 2112 N N . SER A 1 259 ? -9.331 -7.646 21.187 1.00 93.00 259 SER A N 1
ATOM 2113 C CA . SER A 1 259 ? -10.653 -8.238 21.424 1.00 93.00 259 SER A CA 1
ATOM 2114 C C . SER A 1 259 ? -10.695 -9.760 21.204 1.00 93.00 259 SER A C 1
ATOM 2116 O O . SER A 1 259 ? -11.699 -10.300 20.741 1.00 93.00 259 SER A O 1
ATOM 2118 N N . ASN A 1 260 ? -9.607 -10.464 21.544 1.00 89.69 260 ASN A N 1
ATOM 2119 C CA . ASN A 1 260 ? -9.549 -11.927 21.600 1.00 89.69 260 ASN A CA 1
ATOM 2120 C C . ASN A 1 260 ? -9.523 -12.401 23.062 1.00 89.69 260 ASN A C 1
ATOM 2122 O O . ASN A 1 260 ? -8.476 -12.741 23.602 1.00 89.69 260 ASN A O 1
ATOM 2126 N N . ALA A 1 261 ? -10.689 -12.468 23.707 1.00 84.12 261 ALA A N 1
ATOM 2127 C CA . ALA A 1 261 ? -10.806 -12.754 25.146 1.00 84.12 261 ALA A CA 1
ATOM 2128 C C . ALA A 1 261 ? -10.285 -14.141 25.597 1.00 84.12 261 ALA A C 1
ATOM 2130 O O . ALA A 1 261 ? -10.114 -14.381 26.787 1.00 84.12 261 ALA A O 1
ATOM 2131 N N . LYS A 1 262 ? -10.056 -15.077 24.664 1.00 81.56 262 LYS A N 1
ATOM 2132 C CA . LYS A 1 262 ? -9.512 -16.425 24.939 1.00 81.56 262 LYS A CA 1
ATOM 2133 C C . LYS A 1 262 ? -8.006 -16.537 24.670 1.00 81.56 262 LYS A C 1
ATOM 2135 O O . LYS A 1 262 ? -7.447 -17.632 24.744 1.00 81.56 262 LYS A O 1
ATOM 2140 N N . LEU A 1 263 ? -7.351 -15.428 24.331 1.00 83.06 263 LEU A N 1
ATOM 2141 C CA . LEU A 1 263 ? -5.947 -15.414 23.951 1.00 83.06 263 LEU A CA 1
ATOM 2142 C C . LEU A 1 263 ? -5.055 -15.672 25.172 1.00 83.06 263 LEU A C 1
ATOM 2144 O O . LEU A 1 263 ? -4.921 -14.833 26.054 1.00 83.06 263 LEU A O 1
ATOM 2148 N N . THR A 1 264 ? -4.397 -16.830 25.209 1.00 82.44 264 THR A N 1
ATOM 2149 C CA . THR A 1 264 ? -3.397 -17.146 26.240 1.00 82.44 264 THR A CA 1
ATOM 2150 C C . THR A 1 264 ? -1.990 -16.904 25.706 1.00 82.44 264 THR A C 1
ATOM 2152 O O . THR A 1 264 ? -1.557 -17.580 24.775 1.00 82.44 264 THR A O 1
ATOM 2155 N N . LEU A 1 265 ? -1.253 -15.962 26.293 1.00 85.00 265 LEU A N 1
ATOM 2156 C CA . LEU A 1 265 ? 0.117 -15.653 25.879 1.00 85.00 265 LEU A CA 1
ATOM 2157 C C . LEU A 1 265 ? 1.101 -16.702 26.417 1.00 85.00 265 LEU A C 1
ATOM 2159 O O . LEU A 1 265 ? 1.315 -16.811 27.621 1.00 85.00 265 LEU A O 1
ATOM 2163 N N . SER A 1 266 ? 1.719 -17.475 25.521 1.00 83.69 266 SER A N 1
ATOM 2164 C CA . SER A 1 266 ? 2.793 -18.411 25.869 1.00 83.69 266 SER A CA 1
ATOM 2165 C C . SER A 1 266 ? 4.184 -17.757 25.761 1.00 83.69 266 SER A C 1
ATOM 2167 O O . SER A 1 266 ? 4.364 -16.818 24.980 1.00 83.69 266 SER A O 1
ATOM 2169 N N . PRO A 1 267 ? 5.215 -18.276 26.452 1.00 85.31 267 PRO A N 1
ATOM 2170 C CA . PRO A 1 267 ? 6.592 -17.808 26.280 1.00 85.31 267 PRO A CA 1
ATOM 2171 C C . PRO A 1 267 ? 7.064 -17.904 24.817 1.00 85.31 267 PRO A C 1
ATOM 2173 O O . PRO A 1 267 ? 6.819 -18.913 24.154 1.00 85.31 267 PRO A O 1
ATOM 2176 N N . ALA A 1 268 ? 7.766 -16.876 24.324 1.00 82.62 268 ALA A N 1
ATOM 2177 C CA . ALA A 1 268 ? 8.342 -16.775 22.975 1.00 82.62 268 ALA A CA 1
ATOM 2178 C C . ALA A 1 268 ? 7.346 -16.916 21.806 1.00 82.62 268 ALA A C 1
ATOM 2180 O O . ALA A 1 268 ? 7.735 -17.242 20.678 1.00 82.62 268 ALA A O 1
ATOM 2181 N N . VAL A 1 269 ? 6.069 -16.621 22.054 1.00 85.69 269 VAL A N 1
ATOM 2182 C CA . VAL A 1 269 ? 4.982 -16.787 21.085 1.00 85.69 269 VAL A CA 1
ATOM 2183 C C . VAL A 1 269 ? 5.169 -15.980 19.796 1.00 85.69 269 VAL A C 1
ATOM 2185 O O . VAL A 1 269 ? 4.790 -16.449 18.723 1.00 85.69 269 VAL A O 1
ATOM 2188 N N . PHE A 1 270 ? 5.823 -14.820 19.871 1.00 89.00 270 PHE A N 1
ATOM 2189 C CA . PHE A 1 270 ? 6.071 -13.938 18.725 1.00 89.00 270 PHE A CA 1
ATOM 2190 C C . PHE A 1 270 ? 7.505 -14.017 18.174 1.00 89.00 270 PHE A C 1
ATOM 2192 O O . PHE A 1 270 ? 7.905 -13.185 17.365 1.00 89.00 270 PHE A O 1
ATOM 2199 N N . SER A 1 271 ? 8.285 -15.026 18.569 1.00 87.56 271 SER A N 1
ATOM 2200 C CA . SER A 1 271 ? 9.726 -15.102 18.270 1.00 87.56 271 SER A CA 1
ATOM 2201 C C . SER A 1 271 ? 10.107 -15.127 16.789 1.00 87.56 271 SER A C 1
ATOM 2203 O O . SER A 1 271 ? 11.218 -14.729 16.447 1.00 87.56 271 SER A O 1
ATOM 2205 N N . ASN A 1 272 ? 9.192 -15.529 15.905 1.00 84.12 272 ASN A N 1
ATOM 2206 C CA . ASN A 1 272 ? 9.417 -15.543 14.456 1.00 84.12 272 ASN A CA 1
ATOM 2207 C C . ASN A 1 272 ? 9.078 -14.210 13.759 1.00 84.12 272 ASN A C 1
ATOM 2209 O O . ASN A 1 272 ? 9.342 -14.068 12.567 1.00 84.12 272 ASN A O 1
ATOM 2213 N N . LEU A 1 273 ? 8.495 -13.238 14.467 1.00 88.00 273 LEU A N 1
ATOM 2214 C CA . LEU A 1 273 ? 8.000 -11.980 13.898 1.00 88.00 273 LEU A CA 1
ATOM 2215 C C . LEU A 1 273 ? 9.032 -10.850 14.039 1.00 88.00 273 LEU A C 1
ATOM 2217 O O . LEU A 1 273 ? 8.740 -9.771 14.549 1.00 88.00 273 LEU A O 1
ATOM 2221 N N . GLY A 1 274 ? 10.261 -11.086 13.578 1.00 88.00 274 GLY A N 1
ATOM 2222 C CA . GLY A 1 274 ? 11.361 -10.124 13.723 1.00 88.00 274 GLY A CA 1
ATOM 2223 C C . GLY A 1 274 ? 11.164 -8.801 12.968 1.00 88.00 274 GLY A C 1
ATOM 2224 O O . GLY A 1 274 ? 11.803 -7.808 13.307 1.00 88.00 274 GLY A O 1
ATOM 2225 N N . ALA A 1 275 ? 10.289 -8.761 11.958 1.00 90.81 275 ALA A N 1
ATOM 2226 C CA . ALA A 1 275 ? 9.960 -7.551 11.196 1.00 90.81 275 ALA A CA 1
ATOM 2227 C C . ALA A 1 275 ? 8.821 -6.714 11.816 1.00 90.81 275 ALA A C 1
ATOM 2229 O O . ALA A 1 275 ? 8.516 -5.634 11.302 1.00 90.81 275 ALA A O 1
ATOM 2230 N N . LEU A 1 276 ? 8.199 -7.198 12.897 1.00 93.94 276 LEU A N 1
ATOM 2231 C CA . LEU A 1 276 ? 7.007 -6.589 13.475 1.00 93.94 276 LEU A CA 1
ATOM 2232 C C . LEU A 1 276 ? 7.331 -5.226 14.091 1.00 93.94 276 LEU A C 1
ATOM 2234 O O . LEU A 1 276 ? 8.281 -5.090 14.858 1.00 93.94 276 LEU A O 1
ATOM 2238 N N . ARG A 1 277 ? 6.515 -4.226 13.756 1.00 95.00 277 ARG A N 1
ATOM 2239 C CA . ARG A 1 277 ? 6.605 -2.842 14.238 1.00 95.00 277 ARG A CA 1
ATOM 2240 C C . ARG A 1 277 ? 5.433 -2.464 15.130 1.00 95.00 277 ARG A C 1
ATOM 2242 O O . ARG A 1 277 ? 5.637 -1.708 16.070 1.00 95.00 277 ARG A O 1
ATOM 2249 N N . LEU A 1 278 ? 4.241 -2.986 14.851 1.00 95.88 278 LEU A N 1
ATOM 2250 C CA . LEU A 1 278 ? 3.033 -2.722 15.627 1.00 95.88 278 LEU A CA 1
ATOM 2251 C C . LEU A 1 278 ? 2.399 -4.038 16.069 1.00 95.88 278 LEU A C 1
ATOM 2253 O O . LEU A 1 278 ? 2.118 -4.899 15.231 1.00 95.88 278 LEU A O 1
ATOM 2257 N N . LEU A 1 279 ? 2.156 -4.157 17.372 1.00 95.94 279 LEU A N 1
ATOM 2258 C CA . LEU A 1 279 ? 1.424 -5.260 17.982 1.00 95.94 279 LEU A CA 1
ATOM 2259 C C . LEU A 1 279 ? 0.305 -4.706 18.864 1.00 95.94 279 LEU A C 1
ATOM 2261 O O . LEU A 1 279 ? 0.573 -4.003 19.839 1.00 95.94 279 LEU A O 1
ATOM 2265 N N . ASP A 1 280 ? -0.934 -5.052 18.526 1.00 96.50 280 ASP A N 1
ATOM 2266 C CA . ASP A 1 280 ? -2.111 -4.708 19.321 1.00 96.50 280 ASP A CA 1
ATOM 2267 C C . ASP A 1 280 ? -2.668 -5.947 20.033 1.00 96.50 280 ASP A C 1
ATOM 2269 O O . ASP A 1 280 ? -3.076 -6.917 19.391 1.00 96.50 280 ASP A O 1
ATOM 2273 N N . LEU A 1 281 ? -2.656 -5.907 21.366 1.00 94.44 281 LEU A N 1
ATOM 2274 C CA . LEU A 1 281 ? -3.168 -6.923 22.288 1.00 94.44 281 LEU A CA 1
ATOM 2275 C C . LEU A 1 281 ? -4.244 -6.335 23.220 1.00 94.44 281 LEU A C 1
ATOM 2277 O O . LEU A 1 281 ? -4.454 -6.815 24.337 1.00 94.44 281 LEU A O 1
ATOM 2281 N N . SER A 1 282 ? -4.925 -5.276 22.784 1.00 95.44 282 SER A N 1
ATOM 2282 C CA . SER A 1 282 ? -5.928 -4.582 23.592 1.00 95.44 282 SER A CA 1
ATOM 2283 C C . SER A 1 282 ? -7.177 -5.440 23.819 1.00 95.44 282 SER A C 1
ATOM 2285 O O . SER A 1 282 ? -7.572 -6.225 22.957 1.00 95.44 282 SER A O 1
ATOM 2287 N N . SER A 1 283 ? -7.855 -5.280 24.958 1.00 94.50 283 SER A N 1
ATOM 2288 C CA . SER A 1 283 ? -9.121 -5.979 25.263 1.00 94.50 283 SER A CA 1
ATOM 2289 C C . SER A 1 283 ? -9.048 -7.515 25.159 1.00 94.50 283 SER A C 1
ATOM 2291 O O . SER A 1 283 ? -9.999 -8.157 24.715 1.00 94.50 283 SER A O 1
ATOM 2293 N N . CYS A 1 284 ? -7.918 -8.120 25.535 1.00 92.38 284 CYS A N 1
ATOM 2294 C CA . CYS A 1 284 ? -7.706 -9.574 25.488 1.00 92.38 284 CYS A CA 1
ATOM 2295 C C . CYS A 1 284 ? -7.855 -10.257 26.859 1.00 92.38 284 CYS A C 1
ATOM 2297 O O . CYS A 1 284 ? -7.583 -11.448 26.974 1.00 92.38 284 CYS A O 1
ATOM 2299 N N . SER A 1 285 ? -8.275 -9.517 27.894 1.00 91.81 285 SER A N 1
ATOM 2300 C CA . SER A 1 285 ? -8.401 -10.011 29.276 1.00 91.81 285 SER A CA 1
ATOM 2301 C C . SER A 1 285 ? -7.089 -10.574 29.848 1.00 91.81 285 SER A C 1
ATOM 2303 O O . SER A 1 285 ? -7.093 -11.510 30.645 1.00 91.81 285 SER A O 1
ATOM 2305 N N . ILE A 1 286 ? -5.950 -10.008 29.441 1.00 90.56 286 ILE A N 1
ATOM 2306 C CA . ILE A 1 286 ? -4.624 -10.446 29.891 1.00 90.56 286 ILE A CA 1
ATOM 2307 C C . ILE A 1 286 ? -4.411 -10.015 31.348 1.00 90.56 286 ILE A C 1
ATOM 2309 O O . ILE A 1 286 ? -4.542 -8.835 31.665 1.00 90.56 286 ILE A O 1
ATOM 2313 N N . THR A 1 287 ? -4.050 -10.959 32.220 1.00 89.75 287 THR A N 1
ATOM 2314 C CA . THR A 1 287 ? -3.762 -10.707 33.646 1.00 89.75 287 THR A CA 1
ATOM 2315 C C . THR A 1 287 ? -2.269 -10.648 33.956 1.00 89.75 287 THR A C 1
ATOM 2317 O O . THR A 1 287 ? -1.837 -9.808 34.741 1.00 89.75 287 THR A O 1
ATOM 2320 N N . HIS A 1 288 ? -1.470 -11.500 33.307 1.00 86.00 288 HIS A N 1
ATOM 2321 C CA . HIS A 1 288 ? -0.018 -11.569 33.473 1.00 86.00 288 HIS A CA 1
ATOM 2322 C C . HIS A 1 288 ? 0.671 -11.762 32.120 1.00 86.00 288 HIS A C 1
ATOM 2324 O O . HIS A 1 288 ? 0.163 -12.467 31.244 1.00 86.00 288 HIS A O 1
ATOM 2330 N N . ILE A 1 289 ? 1.853 -11.165 31.960 1.00 89.19 289 ILE A N 1
ATOM 2331 C CA . ILE A 1 289 ? 2.696 -11.307 30.769 1.00 89.19 289 ILE A CA 1
ATOM 2332 C C . ILE A 1 289 ? 3.997 -11.982 31.189 1.00 89.19 289 ILE A C 1
ATOM 2334 O O . ILE A 1 289 ? 4.723 -11.479 32.036 1.00 89.19 289 ILE A O 1
ATOM 2338 N N . HIS A 1 290 ? 4.314 -13.121 30.577 1.00 88.50 290 HIS A N 1
ATOM 2339 C CA . HIS A 1 290 ? 5.560 -13.832 30.858 1.00 88.50 290 HIS A CA 1
ATOM 2340 C C . HIS A 1 290 ? 6.773 -13.082 30.272 1.00 88.50 290 HIS A C 1
ATOM 2342 O O . HIS A 1 290 ? 6.687 -12.548 29.163 1.00 88.50 290 HIS A O 1
ATOM 2348 N N . MET A 1 291 ? 7.929 -13.127 30.942 1.00 85.81 291 MET A N 1
ATOM 2349 C CA . MET A 1 291 ? 9.153 -12.392 30.561 1.00 85.81 291 MET A CA 1
ATOM 2350 C C . MET A 1 291 ? 9.627 -12.670 29.123 1.00 85.81 291 MET A C 1
ATOM 2352 O O . MET A 1 291 ? 10.034 -11.774 28.393 1.00 85.81 291 MET A O 1
ATOM 2356 N N . ASP A 1 292 ? 9.516 -13.919 28.672 1.00 87.94 292 ASP A N 1
ATOM 2357 C CA . ASP A 1 292 ? 9.891 -14.315 27.306 1.00 87.94 292 ASP A CA 1
ATOM 2358 C C . ASP A 1 292 ? 8.799 -14.085 26.240 1.00 87.94 292 ASP A C 1
ATOM 2360 O O . ASP A 1 292 ? 9.016 -14.431 25.078 1.00 87.94 292 ASP A O 1
ATOM 2364 N N . THR A 1 293 ? 7.616 -13.554 26.574 1.00 88.62 293 THR A N 1
ATOM 2365 C CA . THR A 1 293 ? 6.480 -13.444 25.625 1.00 88.62 293 THR A CA 1
ATOM 2366 C C . THR A 1 293 ? 6.860 -12.682 24.353 1.00 88.62 293 THR A C 1
ATOM 2368 O O . THR A 1 293 ? 6.578 -13.137 23.242 1.00 88.62 293 THR A O 1
ATOM 2371 N N . PHE A 1 294 ? 7.564 -11.558 24.510 1.00 91.56 294 PHE A N 1
ATOM 2372 C CA . PHE A 1 294 ? 7.961 -10.662 23.420 1.00 91.56 294 PHE A CA 1
ATOM 2373 C C . PHE A 1 294 ? 9.383 -10.909 22.898 1.00 91.56 294 PHE A C 1
ATOM 2375 O O . PHE A 1 294 ? 9.939 -10.106 22.144 1.00 91.56 294 PHE A O 1
ATOM 2382 N N . LYS A 1 295 ? 9.998 -12.034 23.271 1.00 89.44 295 LYS A N 1
ATOM 2383 C CA . LYS A 1 295 ? 11.315 -12.418 22.763 1.00 89.44 295 LYS A CA 1
ATOM 2384 C C . LYS A 1 295 ? 11.284 -12.516 21.237 1.00 89.44 295 LYS A C 1
ATOM 2386 O O . LYS A 1 295 ? 10.423 -13.192 20.688 1.00 89.44 295 LYS A O 1
ATOM 2391 N N . GLY A 1 296 ? 12.242 -11.872 20.568 1.00 86.12 296 GLY A N 1
ATOM 2392 C CA . GLY A 1 296 ? 12.350 -11.822 19.101 1.00 86.12 296 GLY A CA 1
ATOM 2393 C C . GLY A 1 296 ? 11.772 -10.556 18.454 1.00 86.12 296 GLY A C 1
ATOM 2394 O O . GLY A 1 296 ? 12.091 -10.273 17.302 1.00 86.12 296 GLY A O 1
ATOM 2395 N N . LEU A 1 297 ? 11.016 -9.739 19.197 1.00 92.00 297 LEU A N 1
ATOM 2396 C CA . LEU A 1 297 ? 10.395 -8.500 18.708 1.00 92.00 297 LEU A CA 1
ATOM 2397 C C . LEU A 1 297 ? 11.327 -7.272 18.787 1.00 92.00 297 LEU A C 1
ATOM 2399 O O . LEU A 1 297 ? 10.949 -6.210 19.273 1.00 92.00 297 LEU A O 1
ATOM 2403 N N . GLY A 1 298 ? 12.564 -7.400 18.301 1.00 89.12 298 GLY A N 1
ATOM 2404 C CA . GLY A 1 298 ? 13.579 -6.341 18.425 1.00 89.12 298 GLY A CA 1
ATOM 2405 C C . GLY A 1 298 ? 13.271 -5.044 17.660 1.00 89.12 298 GLY A C 1
ATOM 2406 O O . GLY A 1 298 ? 13.801 -3.997 18.018 1.00 89.12 298 GLY A O 1
ATOM 2407 N N . ASN A 1 299 ? 12.412 -5.110 16.636 1.00 93.12 299 ASN A N 1
ATOM 2408 C CA . ASN A 1 299 ? 12.015 -3.975 15.791 1.00 93.12 299 ASN A CA 1
ATOM 2409 C C . ASN A 1 299 ? 10.640 -3.385 16.156 1.00 93.12 299 ASN A C 1
ATOM 2411 O O . ASN A 1 299 ? 10.124 -2.536 15.420 1.00 93.12 299 ASN A O 1
ATOM 2415 N N . LEU A 1 300 ? 10.030 -3.831 17.259 1.00 95.38 300 LEU A N 1
ATOM 2416 C CA . LEU A 1 300 ? 8.705 -3.372 17.661 1.00 95.38 300 LEU A CA 1
ATOM 2417 C C . LEU A 1 300 ? 8.767 -1.910 18.108 1.00 95.38 300 LEU A C 1
ATOM 2419 O O . LEU A 1 300 ? 9.523 -1.576 19.012 1.00 95.38 300 LEU A O 1
ATOM 2423 N N . HIS A 1 301 ? 7.966 -1.060 17.472 1.00 95.19 301 HIS A N 1
ATOM 2424 C CA . HIS A 1 301 ? 7.860 0.370 17.765 1.00 95.19 301 HIS A CA 1
ATOM 2425 C C . HIS A 1 301 ? 6.636 0.687 18.626 1.00 95.19 301 HIS A C 1
ATOM 2427 O O . HIS A 1 301 ? 6.702 1.573 19.474 1.00 95.19 301 HIS A O 1
ATOM 2433 N N . THR A 1 302 ? 5.529 -0.025 18.419 1.00 96.12 302 THR A N 1
ATOM 2434 C CA . THR A 1 302 ? 4.243 0.246 19.063 1.00 96.12 302 THR A CA 1
ATOM 2435 C C . THR A 1 302 ? 3.696 -1.032 19.685 1.00 96.12 302 THR A C 1
ATOM 2437 O O . THR A 1 302 ? 3.481 -2.021 18.979 1.00 96.12 302 THR A O 1
ATOM 2440 N N . LEU A 1 303 ? 3.454 -0.994 20.995 1.00 96.25 303 LEU A N 1
ATOM 2441 C CA . LEU A 1 303 ? 2.807 -2.064 21.750 1.00 96.25 303 LEU A CA 1
ATOM 2442 C C . LEU A 1 303 ? 1.558 -1.513 22.442 1.00 96.25 303 LEU A C 1
ATOM 2444 O O . LEU A 1 303 ? 1.663 -0.616 23.280 1.00 96.25 303 LEU A O 1
ATOM 2448 N N . LEU A 1 304 ? 0.392 -2.061 22.096 1.00 96.88 304 LEU A N 1
ATOM 2449 C CA . LEU A 1 304 ? -0.890 -1.674 22.685 1.00 96.88 304 LEU A CA 1
ATOM 2450 C C . LEU A 1 304 ? -1.406 -2.790 23.598 1.00 96.88 304 LEU A C 1
ATOM 2452 O O . LEU A 1 304 ? -1.602 -3.923 23.157 1.00 96.88 304 LEU A O 1
ATOM 2456 N N . LEU A 1 305 ? -1.608 -2.468 24.874 1.00 94.62 305 LEU A N 1
ATOM 2457 C CA . LEU A 1 305 ? -2.092 -3.370 25.926 1.00 94.62 305 LEU A CA 1
ATOM 2458 C C . LEU A 1 305 ? -3.306 -2.779 26.665 1.00 94.62 305 LEU A C 1
ATOM 2460 O O . LEU A 1 305 ? -3.615 -3.191 27.787 1.00 94.62 305 LEU A O 1
ATOM 2464 N N . ARG A 1 306 ? -4.016 -1.839 26.036 1.00 95.12 306 ARG A N 1
ATOM 2465 C CA . ARG A 1 306 ? -5.165 -1.129 26.606 1.00 95.12 306 ARG A CA 1
ATOM 2466 C C . ARG A 1 306 ? -6.323 -2.068 26.959 1.00 95.12 306 ARG A C 1
ATOM 2468 O O . ARG A 1 306 ? -6.550 -3.063 26.268 1.00 95.12 306 ARG A O 1
ATOM 2475 N N . ASN A 1 307 ? -7.104 -1.731 27.987 1.00 95.12 307 ASN A N 1
ATOM 2476 C CA . ASN A 1 307 ? -8.291 -2.494 28.410 1.00 95.12 307 ASN A CA 1
ATOM 2477 C C . ASN A 1 307 ? -7.982 -3.973 28.732 1.00 95.12 307 ASN A C 1
ATOM 2479 O O . ASN A 1 307 ? -8.728 -4.873 28.343 1.00 95.12 307 ASN A O 1
ATOM 2483 N N . ASN A 1 308 ? -6.863 -4.253 29.397 1.00 94.56 308 ASN A N 1
ATOM 2484 C CA . ASN A 1 308 ? -6.571 -5.581 29.939 1.00 94.56 308 ASN A CA 1
ATOM 2485 C C . ASN A 1 308 ? -6.736 -5.571 31.470 1.00 94.56 308 ASN A C 1
ATOM 2487 O O . ASN A 1 308 ? -7.323 -4.656 32.042 1.00 94.56 308 ASN A O 1
ATOM 2491 N N . SER A 1 309 ? -6.300 -6.625 32.154 1.00 93.50 309 SER A N 1
ATOM 2492 C CA . SER A 1 309 ? -6.449 -6.779 33.607 1.00 93.50 309 SER A CA 1
ATOM 2493 C C . SER A 1 309 ? -5.096 -6.963 34.291 1.00 93.50 309 SER A C 1
ATOM 2495 O O . SER A 1 309 ? -4.982 -7.726 35.249 1.00 93.50 309 SER A O 1
ATOM 2497 N N . LEU A 1 310 ? -4.064 -6.279 33.785 1.00 91.56 310 LEU A N 1
ATOM 2498 C CA . LEU A 1 310 ? -2.717 -6.322 34.349 1.00 91.56 310 LEU A CA 1
ATOM 2499 C C . LEU A 1 310 ? -2.716 -5.670 35.733 1.00 91.56 310 LEU A C 1
ATOM 2501 O O . LEU A 1 310 ? -3.035 -4.488 35.843 1.00 91.56 310 LEU A O 1
ATOM 2505 N N . GLN A 1 311 ? -2.380 -6.441 36.767 1.00 88.94 311 GLN A N 1
ATOM 2506 C CA . GLN A 1 311 ? -2.336 -5.967 38.160 1.00 88.94 311 GLN A CA 1
ATOM 2507 C C . GLN A 1 311 ? -0.955 -5.431 38.543 1.00 88.94 311 GLN A C 1
ATOM 2509 O O . GLN A 1 311 ? -0.837 -4.442 39.263 1.00 88.94 311 GLN A O 1
ATOM 2514 N N . GLU A 1 312 ? 0.087 -6.069 38.016 1.00 81.81 312 GLU A N 1
ATOM 2515 C CA . GLU A 1 312 ? 1.481 -5.727 38.267 1.00 81.81 312 GLU A CA 1
ATOM 2516 C C . GLU A 1 312 ? 2.201 -5.503 36.941 1.00 81.81 312 GLU A C 1
ATOM 2518 O O . GLU A 1 312 ? 1.946 -6.184 35.941 1.00 81.81 312 GLU A O 1
ATOM 2523 N N . PHE A 1 313 ? 3.110 -4.535 36.938 1.00 81.81 313 PHE A N 1
ATOM 2524 C CA . PHE A 1 313 ? 3.958 -4.254 35.795 1.00 81.81 313 PHE A CA 1
ATOM 2525 C C . PHE A 1 313 ? 5.316 -4.942 35.982 1.00 81.81 313 PHE A C 1
ATOM 2527 O O . PHE A 1 313 ? 6.185 -4.432 36.680 1.00 81.81 313 PHE A O 1
ATOM 2534 N N . ASP A 1 314 ? 5.487 -6.119 35.373 1.00 74.44 314 ASP A N 1
ATOM 2535 C CA . ASP A 1 314 ? 6.720 -6.907 35.483 1.00 74.44 314 ASP A CA 1
ATOM 2536 C C . ASP A 1 314 ? 7.747 -6.518 34.399 1.00 74.44 314 ASP A C 1
ATOM 2538 O O . ASP A 1 314 ? 7.628 -6.871 33.229 1.00 74.44 314 ASP A O 1
ATOM 2542 N N . VAL A 1 315 ? 8.784 -5.775 34.782 1.00 69.88 315 VAL A N 1
ATOM 2543 C CA . VAL A 1 315 ? 9.826 -5.194 33.903 1.00 69.88 315 VAL A CA 1
ATOM 2544 C C . VAL A 1 315 ? 10.401 -6.120 32.821 1.00 69.88 315 VAL A C 1
ATOM 2546 O O . VAL A 1 315 ? 10.615 -5.659 31.691 1.00 69.88 315 VAL A O 1
ATOM 2549 N N . PRO A 1 316 ? 10.722 -7.397 33.097 1.00 79.12 316 PRO A N 1
ATOM 2550 C CA . PRO A 1 316 ? 11.592 -8.153 32.205 1.00 79.12 316 PRO A CA 1
ATOM 2551 C C . PRO A 1 316 ? 10.986 -8.490 30.843 1.00 79.12 316 PRO A C 1
ATOM 2553 O O . PRO A 1 316 ? 11.747 -8.775 29.917 1.00 79.12 316 PRO A O 1
ATOM 2556 N N . PHE A 1 317 ? 9.662 -8.390 30.660 1.00 82.69 317 PHE A N 1
ATOM 2557 C CA . PHE A 1 317 ? 9.067 -8.581 29.332 1.00 82.69 317 PHE A CA 1
ATOM 2558 C C . PHE A 1 317 ? 9.386 -7.447 28.344 1.00 82.69 317 PHE A C 1
ATOM 2560 O O . PHE A 1 317 ? 9.276 -7.663 27.135 1.00 82.69 317 PHE A O 1
ATOM 2567 N N . LEU A 1 318 ? 9.797 -6.259 28.813 1.00 85.00 318 LEU A N 1
ATOM 2568 C CA . LEU A 1 318 ? 10.190 -5.138 27.947 1.00 85.00 318 LEU A CA 1
ATOM 2569 C C . LEU A 1 318 ? 11.655 -5.200 27.492 1.00 85.00 318 LEU A C 1
ATOM 2571 O O . LEU A 1 318 ? 11.999 -4.591 26.482 1.00 85.00 318 LEU A O 1
ATOM 2575 N N . LEU A 1 319 ? 12.517 -5.954 28.182 1.00 85.94 319 LEU A N 1
ATOM 2576 C CA . LEU A 1 319 ? 13.951 -6.054 27.860 1.00 85.94 319 LEU A CA 1
ATOM 2577 C C . LEU A 1 319 ? 14.253 -6.444 26.394 1.00 85.94 319 LEU A C 1
ATOM 2579 O O . LEU A 1 319 ? 15.233 -5.941 25.837 1.00 85.94 319 LEU A O 1
ATOM 2583 N N . PRO A 1 320 ? 13.456 -7.303 25.723 1.00 87.12 320 PRO A N 1
ATOM 2584 C CA . PRO A 1 320 ? 13.663 -7.615 24.309 1.00 87.12 320 PRO A CA 1
ATOM 2585 C C . PRO A 1 320 ? 13.331 -6.464 23.337 1.00 87.12 320 PRO A C 1
ATOM 2587 O O . PRO A 1 320 ? 13.791 -6.495 22.193 1.00 87.12 320 PRO A O 1
ATOM 2590 N N . LEU A 1 321 ? 12.541 -5.468 23.756 1.00 90.62 321 LEU A N 1
ATOM 2591 C CA . LEU A 1 321 ? 11.913 -4.454 22.897 1.00 90.62 321 LEU A CA 1
ATOM 2592 C C . LEU A 1 321 ? 12.786 -3.200 22.724 1.00 90.62 321 LEU A C 1
ATOM 2594 O O . LEU A 1 321 ? 12.441 -2.102 23.151 1.00 90.62 321 LEU A O 1
ATOM 2598 N N . LYS A 1 322 ? 13.937 -3.355 22.066 1.00 87.81 322 LYS A N 1
ATOM 2599 C CA . LYS A 1 322 ? 14.962 -2.295 21.948 1.00 87.81 322 LYS A CA 1
ATOM 2600 C C . LYS A 1 322 ? 14.545 -1.062 21.134 1.00 87.81 322 LYS A C 1
ATOM 2602 O O . LYS A 1 322 ? 15.174 -0.020 21.274 1.00 87.81 322 LYS A O 1
ATOM 2607 N N . ALA A 1 323 ? 13.548 -1.193 20.262 1.00 91.88 323 ALA A N 1
ATOM 2608 C CA . ALA A 1 323 ? 13.079 -0.130 19.369 1.00 91.88 323 ALA A CA 1
ATOM 2609 C C . ALA A 1 323 ? 11.736 0.487 19.806 1.00 91.88 323 ALA A C 1
ATOM 2611 O O . ALA A 1 323 ? 11.118 1.213 19.024 1.00 91.88 323 ALA A O 1
ATOM 2612 N N . LEU A 1 324 ? 11.263 0.182 21.022 1.00 94.19 324 LEU A N 1
ATOM 2613 C CA . LEU A 1 324 ? 9.932 0.580 21.469 1.00 94.19 324 LEU A CA 1
ATOM 2614 C C . LEU A 1 324 ? 9.830 2.101 21.610 1.00 94.19 324 LEU A C 1
ATOM 2616 O O . LEU A 1 324 ? 10.576 2.730 22.356 1.00 94.19 324 LEU A O 1
ATOM 2620 N N . PHE A 1 325 ? 8.871 2.682 20.896 1.00 93.88 325 PHE A N 1
ATOM 2621 C CA . PHE A 1 325 ? 8.605 4.115 20.892 1.00 93.88 325 PHE A CA 1
ATOM 2622 C C . PHE A 1 325 ? 7.325 4.464 21.659 1.00 93.88 325 PHE A C 1
ATOM 2624 O O . PHE A 1 325 ? 7.287 5.463 22.376 1.00 93.88 325 PHE A O 1
ATOM 2631 N N . HIS A 1 326 ? 6.289 3.637 21.498 1.00 95.06 326 HIS A N 1
ATOM 2632 C CA . HIS A 1 326 ? 4.951 3.858 22.032 1.00 95.06 326 HIS A CA 1
ATOM 2633 C C . HIS A 1 326 ? 4.448 2.629 22.795 1.00 95.06 326 HIS A C 1
ATOM 2635 O O . HIS A 1 326 ? 4.366 1.535 22.228 1.00 95.06 326 HIS A O 1
ATOM 2641 N N . LEU A 1 327 ? 4.086 2.830 24.061 1.00 94.44 327 LEU A N 1
ATOM 2642 C CA . LEU A 1 327 ? 3.527 1.821 24.953 1.00 94.44 327 LEU A CA 1
ATOM 2643 C C . LEU A 1 327 ? 2.210 2.322 25.553 1.00 94.44 327 LEU A C 1
ATOM 2645 O O . LEU A 1 327 ? 2.196 3.292 26.310 1.00 94.44 327 LEU A O 1
ATOM 2649 N N . ASP A 1 328 ? 1.118 1.630 25.245 1.00 95.00 328 ASP A N 1
ATOM 2650 C CA . ASP A 1 328 ? -0.207 1.935 25.785 1.00 95.00 328 ASP A CA 1
ATOM 2651 C C . ASP A 1 328 ? -0.618 0.891 26.833 1.00 95.00 328 ASP A C 1
ATOM 2653 O O . ASP A 1 328 ? -0.799 -0.285 26.513 1.00 95.00 328 ASP A O 1
ATOM 2657 N N . LEU A 1 329 ? -0.754 1.330 28.087 1.00 93.69 329 LEU A N 1
ATOM 2658 C CA . LEU A 1 329 ? -1.198 0.534 29.236 1.00 93.69 329 LEU A CA 1
ATOM 2659 C C . LEU A 1 329 ? -2.490 1.095 29.851 1.00 93.69 329 LEU A C 1
ATOM 2661 O O . LEU A 1 329 ? -2.810 0.789 31.005 1.00 93.69 329 LEU A O 1
ATOM 2665 N N . GLN A 1 330 ? -3.237 1.920 29.114 1.00 94.88 330 GLN A N 1
ATOM 2666 C CA . GLN A 1 330 ? -4.450 2.542 29.630 1.00 94.88 330 GLN A CA 1
ATOM 2667 C C . GLN A 1 330 ? -5.498 1.502 30.054 1.00 94.88 330 GLN A C 1
ATOM 2669 O O . GLN A 1 330 ? -5.603 0.422 29.466 1.00 94.88 330 GLN A O 1
ATOM 2674 N N . HIS A 1 331 ? -6.306 1.847 31.056 1.00 95.25 331 HIS A N 1
ATOM 2675 C CA . HIS A 1 331 ? -7.420 1.023 31.542 1.00 95.25 331 HIS A CA 1
ATOM 2676 C C . HIS A 1 331 ? -7.018 -0.426 31.869 1.00 95.25 331 HIS A C 1
ATOM 2678 O O . HIS A 1 331 ? -7.666 -1.380 31.438 1.00 95.25 331 HIS A O 1
ATOM 2684 N N . ASN A 1 332 ? -5.920 -0.589 32.603 1.00 95.44 332 ASN A N 1
ATOM 2685 C CA . ASN A 1 332 ? -5.547 -1.849 33.238 1.00 95.44 332 ASN A CA 1
ATOM 2686 C C . ASN A 1 332 ? -5.893 -1.806 34.740 1.00 95.44 332 ASN A C 1
ATOM 2688 O O . ASN A 1 332 ? -6.631 -0.934 35.200 1.00 95.44 332 ASN A O 1
ATOM 2692 N N . ALA A 1 333 ? -5.388 -2.768 35.511 1.00 95.12 333 ALA A N 1
ATOM 2693 C CA . ALA A 1 333 ? -5.589 -2.865 36.953 1.00 95.12 333 ALA A CA 1
ATOM 2694 C C . ALA A 1 333 ? -4.318 -2.497 37.748 1.00 95.12 333 ALA A C 1
ATOM 2696 O O . ALA A 1 333 ? -4.140 -2.976 38.867 1.00 95.12 333 ALA A O 1
ATOM 2697 N N . LEU A 1 334 ? -3.435 -1.662 37.183 1.00 93.06 334 LEU A N 1
ATOM 2698 C CA . LEU A 1 334 ? -2.167 -1.293 37.813 1.00 93.06 334 LEU A CA 1
ATOM 2699 C C . LEU A 1 334 ? -2.401 -0.379 39.022 1.00 93.06 334 LEU A C 1
ATOM 2701 O O . LEU A 1 334 ? -3.031 0.673 38.910 1.00 93.06 334 LEU A O 1
ATOM 2705 N N . VAL A 1 335 ? -1.865 -0.778 40.174 1.00 93.06 335 VAL A N 1
ATOM 2706 C CA . VAL A 1 335 ? -2.020 -0.031 41.435 1.00 93.06 335 VAL A CA 1
ATOM 2707 C C . VAL A 1 335 ? -0.804 0.850 41.725 1.00 93.06 335 VAL A C 1
ATOM 2709 O O . VAL A 1 335 ? -0.954 1.976 42.198 1.00 93.06 335 VAL A O 1
ATOM 2712 N N . SER A 1 336 ? 0.398 0.366 41.417 1.00 90.62 336 SER A N 1
ATOM 2713 C CA . SER A 1 336 ? 1.662 1.086 41.587 1.00 90.62 336 SER A CA 1
ATOM 2714 C C . SER A 1 336 ? 2.690 0.624 40.548 1.00 90.62 336 SER A C 1
ATOM 2716 O O . SER A 1 336 ? 2.512 -0.401 39.889 1.00 90.62 336 SER A O 1
ATOM 2718 N N . VAL A 1 337 ? 3.751 1.413 40.363 1.00 89.88 337 VAL A N 1
ATOM 2719 C CA . VAL A 1 337 ? 4.899 1.067 39.512 1.00 89.88 337 VAL A CA 1
ATOM 2720 C C . VAL A 1 337 ? 6.160 1.254 40.341 1.00 89.88 337 VAL A C 1
ATOM 2722 O O . VAL A 1 337 ? 6.370 2.324 40.917 1.00 89.88 337 VAL A O 1
ATOM 2725 N N . ASP A 1 338 ? 6.998 0.226 40.420 1.00 87.81 338 ASP A N 1
ATOM 2726 C CA . ASP A 1 338 ? 8.227 0.288 41.201 1.00 87.81 338 ASP A CA 1
ATOM 2727 C C . ASP A 1 338 ? 9.306 1.172 40.524 1.00 87.81 338 ASP A C 1
ATOM 2729 O O . ASP A 1 338 ? 9.259 1.438 39.316 1.00 87.81 338 ASP A O 1
ATOM 2733 N N . PRO A 1 339 ? 10.320 1.640 41.274 1.00 87.31 339 PRO A N 1
ATOM 2734 C CA . PRO A 1 339 ? 11.365 2.504 40.724 1.00 87.31 339 PRO A CA 1
ATOM 2735 C C . PRO A 1 339 ? 12.184 1.893 39.575 1.00 87.31 339 PRO A C 1
ATOM 2737 O O . PRO A 1 339 ? 12.630 2.632 38.695 1.00 87.31 339 PRO A O 1
ATOM 2740 N N . TRP A 1 340 ? 12.392 0.571 39.557 1.00 84.88 340 TRP A N 1
ATOM 2741 C CA . TRP A 1 340 ? 13.154 -0.094 38.495 1.00 84.88 340 TRP A CA 1
ATOM 2742 C C . TRP A 1 340 ? 12.359 -0.122 37.191 1.00 84.88 340 TRP A C 1
ATOM 2744 O O . TRP A 1 340 ? 12.909 0.176 36.128 1.00 84.88 340 TRP A O 1
ATOM 2754 N N . SER A 1 341 ? 11.055 -0.386 37.282 1.00 87.44 341 SER A N 1
ATOM 2755 C CA . SER A 1 341 ? 10.119 -0.254 36.165 1.00 87.44 341 SER A CA 1
ATOM 2756 C C . SER A 1 341 ? 10.141 1.140 35.549 1.00 87.44 341 SER A C 1
ATOM 2758 O O . SER A 1 341 ? 10.267 1.276 34.331 1.00 87.44 341 SER A O 1
ATOM 2760 N N . LEU A 1 342 ? 10.093 2.190 36.375 1.00 88.75 342 LEU A N 1
ATOM 2761 C CA . LEU A 1 342 ? 10.121 3.578 35.898 1.00 88.75 342 LEU A CA 1
ATOM 2762 C C . LEU A 1 342 ? 11.429 3.932 35.182 1.00 88.75 342 LEU A C 1
ATOM 2764 O O . LEU A 1 342 ? 11.403 4.659 34.189 1.00 88.75 342 LEU A O 1
ATOM 2768 N N . GLN A 1 343 ? 12.563 3.395 35.639 1.00 86.62 343 GLN A N 1
ATOM 2769 C CA . GLN A 1 343 ? 13.852 3.606 34.978 1.00 86.62 343 GLN A CA 1
ATOM 2770 C C . GLN A 1 343 ? 13.870 3.023 33.559 1.00 86.62 343 GLN A C 1
ATOM 2772 O O . GLN A 1 343 ? 14.451 3.626 32.657 1.00 86.62 343 GLN A O 1
ATOM 2777 N N . LEU A 1 344 ? 13.231 1.870 33.340 1.00 83.12 344 LEU A N 1
ATOM 2778 C CA . LEU A 1 344 ? 13.135 1.282 32.005 1.00 83.12 344 LEU A CA 1
ATOM 2779 C C . LEU A 1 344 ? 12.100 2.011 31.141 1.00 83.12 344 LEU A C 1
ATOM 2781 O O . LEU A 1 344 ? 12.377 2.295 29.976 1.00 83.12 344 LEU A O 1
ATOM 2785 N N . LEU A 1 345 ? 10.949 2.383 31.710 1.00 87.94 345 LEU A N 1
ATOM 2786 C CA . LEU A 1 345 ? 9.944 3.208 31.029 1.00 87.94 345 LEU A CA 1
ATOM 2787 C C . LEU A 1 345 ? 10.505 4.570 30.603 1.00 87.94 345 LEU A C 1
ATOM 2789 O O . LEU A 1 345 ? 10.041 5.133 29.613 1.00 87.94 345 LEU A O 1
ATOM 2793 N N . GLU A 1 346 ? 11.545 5.067 31.281 1.00 87.88 346 GLU A N 1
ATOM 2794 C CA . GLU A 1 346 ? 12.237 6.293 30.888 1.00 87.88 346 GLU A CA 1
ATOM 2795 C C . GLU A 1 346 ? 12.842 6.212 29.479 1.00 87.88 346 GLU A C 1
ATOM 2797 O O . GLU A 1 346 ? 12.909 7.222 28.781 1.00 87.88 346 GLU A O 1
ATOM 2802 N N . THR A 1 347 ? 13.204 5.009 29.021 1.00 87.50 347 THR A N 1
ATOM 2803 C CA . THR A 1 347 ? 13.741 4.783 27.670 1.00 87.50 347 THR A CA 1
ATOM 2804 C C . THR A 1 347 ? 12.681 4.862 26.569 1.00 87.50 347 THR A C 1
ATOM 2806 O O . THR A 1 347 ? 13.031 5.055 25.407 1.00 87.50 347 THR A O 1
ATOM 2809 N N . VAL A 1 348 ? 11.394 4.757 26.922 1.00 90.00 348 VAL A N 1
ATOM 2810 C CA . VAL A 1 348 ? 10.271 4.758 25.976 1.00 90.00 348 VAL A CA 1
ATOM 2811 C C . VAL A 1 348 ? 9.690 6.176 25.874 1.00 90.00 348 VAL A C 1
ATOM 2813 O O . VAL A 1 348 ? 9.175 6.688 26.872 1.00 90.00 348 VAL A O 1
ATOM 2816 N N . PRO A 1 349 ? 9.737 6.844 24.705 1.00 90.19 349 PRO A N 1
ATOM 2817 C CA . PRO A 1 349 ? 9.279 8.228 24.552 1.00 90.19 349 PRO A CA 1
ATOM 2818 C C . PRO A 1 349 ? 7.797 8.458 24.863 1.00 90.19 349 PRO A C 1
ATOM 2820 O O . PRO A 1 349 ? 7.458 9.447 25.508 1.00 90.19 349 PRO A O 1
ATOM 2823 N N . GLN A 1 350 ? 6.911 7.562 24.421 1.00 91.88 350 GLN A N 1
ATOM 2824 C CA . GLN A 1 350 ? 5.469 7.683 24.635 1.00 91.88 350 GLN A CA 1
ATOM 2825 C C . GLN A 1 350 ? 4.953 6.517 25.474 1.00 91.88 350 GLN A C 1
ATOM 2827 O O . GLN A 1 350 ? 4.970 5.372 25.030 1.00 91.88 350 GLN A O 1
ATOM 2832 N N . VAL A 1 351 ? 4.485 6.817 26.684 1.00 92.56 351 VAL A N 1
ATOM 2833 C CA . VAL A 1 351 ? 3.919 5.834 27.613 1.00 92.56 351 VAL A CA 1
ATOM 2834 C C . VAL A 1 351 ? 2.599 6.378 28.148 1.00 92.56 351 VAL A C 1
ATOM 2836 O O . VAL A 1 351 ? 2.581 7.472 28.714 1.00 92.56 351 VAL A O 1
ATOM 2839 N N . LEU A 1 352 ? 1.513 5.625 27.970 1.00 93.62 352 LEU A N 1
ATOM 2840 C CA . LEU A 1 352 ? 0.167 5.995 28.415 1.00 93.62 352 LEU A CA 1
ATOM 2841 C C . LEU A 1 352 ? -0.268 5.111 29.592 1.00 93.62 352 LEU A C 1
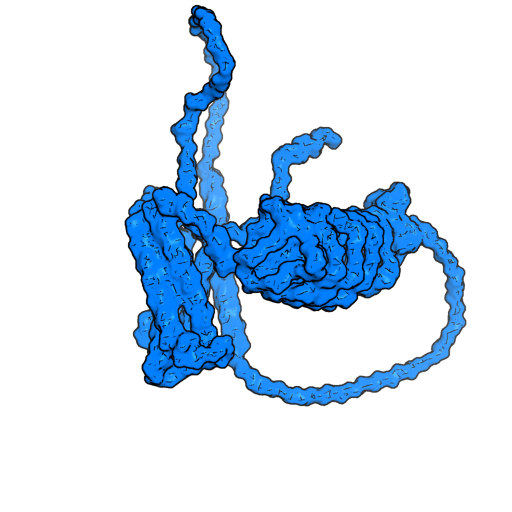ATOM 2843 O O . LEU A 1 352 ? -0.233 3.887 29.496 1.00 93.62 352 LEU A O 1
ATOM 2847 N N . LEU A 1 353 ? -0.674 5.739 30.700 1.00 93.38 353 LEU A N 1
ATOM 2848 C CA . LEU A 1 353 ? -0.980 5.083 31.988 1.00 93.38 353 LEU A CA 1
ATOM 2849 C C . LEU A 1 353 ? -2.380 5.421 32.534 1.00 93.38 353 LEU A C 1
ATOM 2851 O O . LEU A 1 353 ? -2.725 5.063 33.664 1.00 93.38 353 LEU A O 1
ATOM 2855 N N . GLU A 1 354 ? -3.187 6.131 31.753 1.00 92.81 354 GLU A N 1
ATOM 2856 C CA . GLU A 1 354 ? -4.495 6.647 32.165 1.00 92.81 354 GLU A CA 1
ATOM 2857 C C . GLU A 1 354 ? -5.491 5.529 32.504 1.00 92.81 354 GLU A C 1
ATOM 2859 O O . GLU A 1 354 ? -5.426 4.418 31.981 1.00 92.81 354 GLU A O 1
ATOM 2864 N N . GLY A 1 355 ? -6.442 5.823 33.392 1.00 92.06 355 GLY A N 1
ATOM 2865 C CA . GLY A 1 355 ? -7.533 4.899 33.710 1.00 92.06 355 GLY A CA 1
ATOM 2866 C C . GLY A 1 355 ? -7.138 3.642 34.495 1.00 92.06 355 GLY A C 1
ATOM 2867 O O . GLY A 1 355 ? -7.925 2.702 34.528 1.00 92.06 355 GLY A O 1
ATOM 2868 N N . ASN A 1 356 ? -5.956 3.613 35.115 1.00 94.88 356 ASN A N 1
ATOM 2869 C CA . ASN A 1 356 ? -5.543 2.569 36.059 1.00 94.88 356 ASN A CA 1
ATOM 2870 C C . ASN A 1 356 ? -5.908 2.949 37.515 1.00 94.88 356 ASN A C 1
ATOM 2872 O O . ASN A 1 356 ? -5.968 4.141 37.836 1.00 94.88 356 ASN A O 1
ATOM 2876 N N . PRO A 1 357 ? -6.147 1.971 38.413 1.00 94.75 357 PRO A N 1
ATOM 2877 C CA . PRO A 1 357 ? -6.520 2.193 39.810 1.00 94.75 357 PRO A CA 1
ATOM 2878 C C . PRO A 1 357 ? -5.330 2.585 40.704 1.00 94.75 357 PRO A C 1
ATOM 2880 O O . PRO A 1 357 ? -5.046 1.927 41.704 1.00 94.75 357 PRO A O 1
ATOM 2883 N N . TRP A 1 358 ? -4.655 3.685 40.369 1.00 94.38 358 TRP A N 1
ATOM 2884 C CA . TRP A 1 358 ? -3.460 4.139 41.078 1.00 94.38 358 TRP A CA 1
ATOM 2885 C C . TRP A 1 358 ? -3.721 4.403 42.569 1.00 94.38 358 TRP A C 1
ATOM 2887 O O . TRP A 1 358 ? -4.635 5.157 42.935 1.00 94.38 358 TRP A O 1
ATOM 2897 N N . ALA A 1 359 ? -2.890 3.802 43.423 1.00 94.00 359 ALA A N 1
ATOM 2898 C CA . ALA A 1 359 ? -2.835 4.087 44.851 1.00 94.00 359 ALA A CA 1
ATOM 2899 C C . ALA A 1 359 ? -1.865 5.244 45.113 1.00 94.00 359 ALA A C 1
ATOM 2901 O O . ALA A 1 359 ? -0.659 5.112 44.947 1.00 94.00 359 ALA A O 1
ATOM 2902 N N . CYS A 1 360 ? -2.403 6.380 45.536 1.00 92.94 360 CYS A N 1
ATOM 2903 C CA . CYS A 1 360 ? -1.679 7.608 45.835 1.00 92.94 360 CYS A CA 1
ATOM 2904 C C . CYS A 1 360 ? -1.303 7.690 47.312 1.00 92.94 360 CYS A C 1
ATOM 2906 O O . CYS A 1 360 ? -1.742 8.578 48.040 1.00 92.94 360 CYS A O 1
ATOM 2908 N N . ASP A 1 361 ? -0.500 6.727 47.745 1.00 91.31 361 ASP A N 1
ATOM 2909 C CA . ASP A 1 361 ? 0.220 6.771 49.013 1.00 91.31 361 ASP A CA 1
ATOM 2910 C C . ASP A 1 361 ? 1.703 7.107 48.765 1.00 91.31 361 ASP A C 1
ATOM 2912 O O . ASP A 1 361 ? 2.107 7.490 47.662 1.00 91.31 361 ASP A O 1
ATOM 2916 N N . CYS A 1 362 ? 2.549 6.945 49.783 1.00 89.50 362 CYS A N 1
ATOM 2917 C CA . CYS A 1 362 ? 3.961 7.278 49.652 1.00 89.50 362 CYS A CA 1
ATOM 2918 C C . CYS A 1 362 ? 4.699 6.426 48.595 1.00 89.50 362 CYS A C 1
ATOM 2920 O O . CYS A 1 362 ? 5.726 6.856 48.062 1.00 89.50 362 CYS A O 1
ATOM 2922 N N . SER A 1 363 ? 4.176 5.250 48.227 1.00 89.50 363 SER A N 1
ATOM 2923 C CA . SER A 1 363 ? 4.744 4.418 47.161 1.00 89.50 363 SER A CA 1
ATOM 2924 C C . SER A 1 363 ? 4.574 5.028 45.765 1.00 89.50 363 SER A C 1
ATOM 2926 O O . SER A 1 363 ? 5.369 4.724 44.878 1.00 89.50 363 SER A O 1
ATOM 2928 N N . ALA A 1 364 ? 3.622 5.949 45.572 1.00 91.31 364 ALA A N 1
ATOM 2929 C CA . ALA A 1 364 ? 3.418 6.655 44.307 1.00 91.31 364 ALA A CA 1
ATOM 2930 C C . ALA A 1 364 ? 4.405 7.807 44.076 1.00 91.31 364 ALA A C 1
ATOM 2932 O O . ALA A 1 364 ? 4.461 8.351 42.974 1.00 91.31 364 ALA A O 1
ATOM 2933 N N . HIS A 1 365 ? 5.207 8.191 45.074 1.00 90.81 365 HIS A N 1
ATOM 2934 C CA . HIS A 1 365 ? 6.126 9.326 44.963 1.00 90.81 365 HIS A CA 1
ATOM 2935 C C . HIS A 1 365 ? 7.125 9.217 43.782 1.00 90.81 365 HIS A C 1
ATOM 2937 O O . HIS A 1 365 ? 7.286 10.193 43.047 1.00 90.81 365 HIS A O 1
ATOM 2943 N N . PRO A 1 366 ? 7.758 8.059 43.497 1.00 91.38 366 PRO A N 1
ATOM 2944 C CA . PRO A 1 366 ? 8.593 7.900 42.303 1.00 91.38 366 PRO A CA 1
ATOM 2945 C C . PRO A 1 366 ? 7.817 8.100 40.992 1.00 91.38 366 PRO A C 1
ATOM 2947 O O . PRO A 1 366 ? 8.313 8.761 40.076 1.00 91.38 366 PRO A O 1
ATOM 2950 N N . LEU A 1 367 ? 6.587 7.577 40.913 1.00 92.19 367 LEU A N 1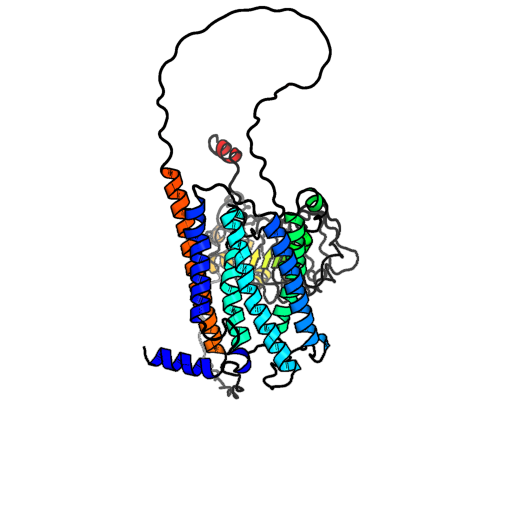
ATOM 2951 C CA . LEU A 1 367 ? 5.703 7.730 39.755 1.00 92.19 367 LEU A CA 1
ATOM 2952 C C . LEU A 1 367 ? 5.288 9.197 39.572 1.00 92.19 367 LEU A C 1
ATOM 2954 O O . LEU A 1 367 ? 5.337 9.716 38.461 1.00 92.19 367 LEU A O 1
ATOM 2958 N N . GLN A 1 368 ? 4.970 9.899 40.660 1.00 92.75 368 GLN A N 1
ATOM 2959 C CA . GLN A 1 368 ? 4.655 11.329 40.672 1.00 92.75 368 GLN A CA 1
ATOM 2960 C C . GLN A 1 368 ? 5.810 12.170 40.109 1.00 92.75 368 GLN A C 1
ATOM 2962 O O . GLN A 1 368 ? 5.606 12.977 39.198 1.00 92.75 368 GLN A O 1
ATOM 2967 N N . GLN A 1 369 ? 7.043 11.933 40.565 1.00 91.38 369 GLN A N 1
ATOM 2968 C CA . GLN A 1 369 ? 8.227 12.608 40.023 1.00 91.38 369 GLN A CA 1
ATOM 2969 C C . GLN A 1 369 ? 8.477 12.287 38.544 1.00 91.38 369 GLN A C 1
ATOM 2971 O O . GLN A 1 369 ? 8.954 13.135 37.785 1.00 91.38 369 GLN A O 1
ATOM 2976 N N . TRP A 1 370 ? 8.200 11.054 38.128 1.00 92.56 370 TRP A N 1
ATOM 2977 C CA . TRP A 1 370 ? 8.338 10.622 36.740 1.00 92.56 370 TRP A CA 1
ATOM 2978 C C . TRP A 1 370 ? 7.306 11.303 35.824 1.00 92.56 370 TRP A C 1
ATOM 2980 O O . TRP A 1 370 ? 7.678 11.891 34.806 1.00 92.56 370 TRP A O 1
ATOM 2990 N N . LEU A 1 371 ? 6.034 11.348 36.234 1.00 92.75 371 LEU A N 1
ATOM 2991 C CA . LEU A 1 371 ? 4.952 12.018 35.502 1.00 92.75 371 LEU A CA 1
ATOM 2992 C C . LEU A 1 371 ? 5.191 13.530 35.378 1.00 92.75 371 LEU A C 1
ATOM 2994 O O . LEU A 1 371 ? 5.035 14.084 34.287 1.00 92.75 371 LEU A O 1
ATOM 2998 N N . ARG A 1 372 ? 5.644 14.189 36.459 1.00 91.19 372 ARG A N 1
ATOM 2999 C CA . ARG A 1 372 ? 5.991 15.625 36.452 1.00 91.19 372 ARG A CA 1
ATOM 3000 C C . ARG A 1 372 ? 7.079 15.941 35.427 1.00 91.19 372 ARG A C 1
ATOM 3002 O O . ARG A 1 372 ? 6.941 16.899 34.668 1.00 91.19 372 ARG A O 1
ATOM 3009 N N . ARG A 1 373 ? 8.137 15.123 35.359 1.00 90.94 373 ARG A N 1
ATOM 3010 C CA . ARG A 1 373 ? 9.226 15.292 34.377 1.00 90.94 373 ARG A CA 1
ATOM 3011 C C . ARG A 1 373 ? 8.737 15.148 32.938 1.00 90.94 373 ARG A C 1
ATOM 3013 O O . ARG A 1 373 ? 9.147 15.922 32.077 1.00 90.94 373 ARG A O 1
ATOM 3020 N N . ARG A 1 374 ? 7.830 14.202 32.693 1.00 88.94 374 ARG A N 1
ATOM 3021 C CA . ARG A 1 374 ? 7.264 13.931 31.364 1.00 88.94 374 ARG A CA 1
ATOM 3022 C C . ARG A 1 374 ? 6.111 14.850 30.966 1.00 88.94 374 ARG A C 1
ATOM 3024 O O . ARG A 1 374 ? 5.672 14.782 29.824 1.00 88.94 374 ARG A O 1
ATOM 3031 N N . ARG A 1 375 ? 5.637 15.714 31.874 1.00 83.94 375 ARG A N 1
ATOM 3032 C CA . ARG A 1 375 ? 4.427 16.539 31.691 1.00 83.94 375 ARG A CA 1
ATOM 3033 C C . ARG A 1 375 ? 3.216 15.696 31.271 1.00 83.94 375 ARG A C 1
ATOM 3035 O O . ARG A 1 375 ? 2.410 16.126 30.451 1.00 83.94 375 ARG A O 1
ATOM 3042 N N . ALA A 1 376 ? 3.127 14.481 31.808 1.00 79.38 376 ALA A N 1
ATOM 3043 C CA . ALA A 1 376 ? 2.001 13.595 31.562 1.00 79.38 376 ALA A CA 1
ATOM 3044 C C . ALA A 1 376 ? 0.773 14.111 32.325 1.00 79.38 376 ALA A C 1
ATOM 3046 O O . ALA A 1 376 ? 0.863 14.411 33.516 1.00 79.38 376 ALA A O 1
ATOM 3047 N N . VAL A 1 377 ? -0.354 14.219 31.625 1.00 73.19 377 VAL A N 1
ATOM 3048 C CA . VAL A 1 377 ? -1.638 14.711 32.150 1.00 73.19 377 VAL A CA 1
ATOM 3049 C C . VAL A 1 377 ? -2.602 13.519 32.242 1.00 73.19 377 VAL A C 1
ATOM 3051 O O . VAL A 1 377 ? -2.342 12.492 31.619 1.00 73.19 377 VAL A O 1
ATOM 3054 N N . GLN A 1 378 ? -3.695 13.623 33.007 1.00 84.00 378 GLN A N 1
ATOM 3055 C CA . GLN A 1 378 ? -4.785 12.623 33.049 1.00 84.00 378 GLN A CA 1
ATOM 3056 C C . GLN A 1 378 ? -4.489 11.302 33.795 1.00 84.00 378 GLN A C 1
ATOM 3058 O O . GLN A 1 378 ? -5.318 10.391 33.808 1.00 84.00 378 GLN A O 1
ATOM 3063 N N . VAL A 1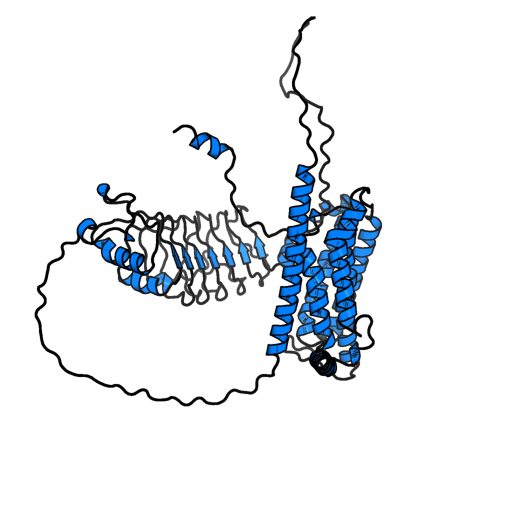 379 ? -3.356 11.194 34.495 1.00 91.44 379 VAL A N 1
ATOM 3064 C CA . VAL A 1 379 ? -3.096 10.076 35.419 1.00 91.44 379 VAL A CA 1
ATOM 3065 C C . VAL A 1 379 ? -3.614 10.442 36.812 1.00 91.44 379 VAL A C 1
ATOM 3067 O O . VAL A 1 379 ? -2.998 11.242 37.517 1.00 91.44 379 VAL A O 1
ATOM 3070 N N . THR A 1 380 ? -4.759 9.873 37.196 1.00 93.69 380 THR A N 1
ATOM 3071 C CA . THR A 1 380 ? -5.487 10.233 38.425 1.00 93.69 380 THR A CA 1
ATOM 3072 C C . THR A 1 380 ? -5.468 9.141 39.488 1.00 93.69 380 THR A C 1
ATOM 3074 O O . THR A 1 380 ? -5.503 7.952 39.176 1.00 93.69 380 THR A O 1
ATOM 3077 N N . CYS A 1 381 ? -5.523 9.551 40.749 1.00 93.31 381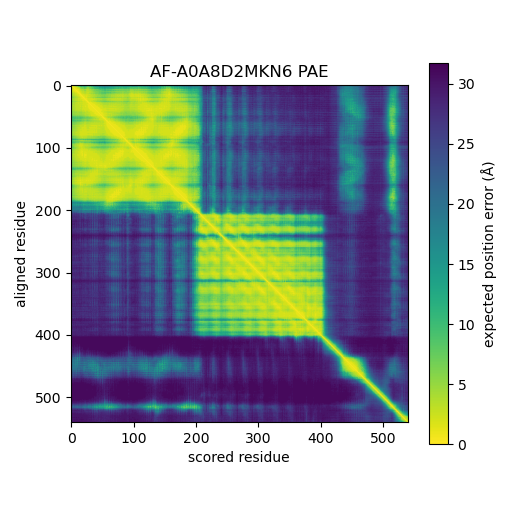 CYS A N 1
ATOM 3078 C CA . CYS A 1 381 ? -5.648 8.675 41.905 1.00 93.31 381 CYS A CA 1
ATOM 3079 C C . CYS A 1 381 ? -7.027 8.013 41.996 1.00 93.31 381 CYS A C 1
ATOM 3081 O O . CYS A 1 381 ? -8.057 8.655 41.772 1.00 93.31 381 CYS A O 1
ATOM 3083 N N . VAL A 1 382 ? -7.062 6.749 42.421 1.00 94.81 382 VAL A N 1
ATOM 3084 C CA . VAL A 1 382 ? -8.308 6.046 42.781 1.00 94.81 382 VAL A CA 1
ATOM 3085 C C . VAL A 1 382 ? -8.398 5.787 44.285 1.00 94.81 382 VAL A C 1
ATOM 3087 O O . VAL A 1 382 ? -9.484 5.882 44.858 1.00 94.81 382 VAL A O 1
ATOM 3090 N N . SER A 1 383 ? -7.264 5.517 44.929 1.00 90.69 383 SER A N 1
ATOM 3091 C CA . SER A 1 383 ? -7.134 5.317 46.376 1.00 90.69 383 SER A CA 1
ATOM 3092 C C . SER A 1 383 ? -6.026 6.229 46.921 1.00 90.69 383 SER A C 1
ATOM 3094 O O . SER A 1 383 ? -5.072 6.465 46.184 1.00 90.69 383 SER A O 1
ATOM 3096 N N . PRO A 1 384 ? -6.090 6.738 48.166 1.00 91.12 384 PRO A N 1
ATOM 3097 C CA . PRO A 1 384 ? -7.208 6.661 49.112 1.00 91.12 384 PRO A CA 1
ATOM 3098 C C . PRO A 1 384 ? -8.413 7.524 48.675 1.00 91.12 384 PRO A C 1
ATOM 3100 O O . PRO A 1 384 ? -8.248 8.434 47.861 1.00 91.12 384 PRO A O 1
ATOM 3103 N N . PRO A 1 385 ? -9.629 7.305 49.227 1.00 88.75 385 PRO A N 1
ATOM 3104 C CA . PRO A 1 385 ? -10.842 8.025 48.818 1.00 88.75 385 PRO A CA 1
ATOM 3105 C C . PRO A 1 385 ? -10.734 9.555 48.858 1.00 88.75 385 PRO A C 1
ATOM 3107 O O . PRO A 1 385 ? -11.357 10.222 48.038 1.00 88.75 385 PRO A O 1
ATOM 3110 N N . GLY A 1 386 ? -9.928 10.111 49.771 1.00 87.94 386 GLY A N 1
ATOM 3111 C CA . GLY A 1 386 ? -9.718 11.559 49.894 1.00 87.94 386 GLY A CA 1
ATOM 3112 C C . GLY A 1 386 ? -8.939 12.196 48.738 1.00 87.94 386 GLY A C 1
ATOM 3113 O O . GLY A 1 386 ? -9.073 13.393 48.510 1.00 87.94 386 GLY A O 1
ATOM 3114 N N . LEU A 1 387 ? -8.166 11.407 47.987 1.00 90.12 387 LEU A N 1
ATOM 3115 C CA . LEU A 1 387 ? -7.397 11.869 46.825 1.00 90.12 387 LEU A CA 1
ATOM 3116 C C . LEU A 1 387 ? -8.008 11.406 45.500 1.00 90.12 387 LEU A C 1
ATOM 3118 O O . LEU A 1 387 ? -7.452 11.666 44.437 1.00 90.12 387 LEU A O 1
ATOM 3122 N N . ARG A 1 388 ? -9.152 10.716 45.533 1.00 91.75 388 ARG A N 1
ATOM 3123 C CA . ARG A 1 388 ? -9.780 10.146 44.340 1.00 91.75 388 ARG A CA 1
ATOM 3124 C C . ARG A 1 388 ? -10.068 11.227 43.291 1.00 91.75 388 ARG A C 1
ATOM 3126 O O . ARG A 1 388 ? -10.690 12.240 43.589 1.00 91.75 388 ARG A O 1
ATOM 3133 N N . GLY A 1 389 ? -9.644 10.978 42.054 1.00 89.81 389 GLY A N 1
ATOM 3134 C CA . GLY A 1 389 ? -9.806 11.891 40.920 1.00 89.81 389 GLY A CA 1
ATOM 3135 C C . GLY A 1 389 ? -8.757 13.004 40.833 1.00 89.81 389 GLY A C 1
ATOM 3136 O O . GLY A 1 389 ? -8.738 13.713 39.832 1.00 89.81 389 GLY A O 1
ATOM 3137 N N . GLN A 1 390 ? -7.870 13.150 41.822 1.00 91.19 390 GLN A N 1
ATOM 3138 C CA . GLN A 1 390 ? -6.771 14.114 41.749 1.00 91.19 390 GLN A CA 1
ATOM 3139 C C . GLN A 1 390 ? -5.644 13.594 40.852 1.00 91.19 390 GLN A C 1
ATOM 3141 O O . GLN A 1 390 ? -5.359 12.395 40.831 1.00 91.19 390 GLN A O 1
ATOM 3146 N N . GLU A 1 391 ? -5.000 14.487 40.103 1.00 92.06 391 GLU A N 1
ATOM 3147 C CA . GLU A 1 391 ? -3.873 14.135 39.237 1.00 92.06 391 GLU A CA 1
ATOM 3148 C C . GLU A 1 391 ? -2.609 13.870 40.059 1.00 92.06 391 GLU A C 1
ATOM 3150 O O . GLU A 1 391 ? -2.167 14.723 40.828 1.00 92.06 391 GLU A O 1
ATOM 3155 N N . ILE A 1 392 ? -1.964 12.721 39.838 1.00 92.06 392 ILE A N 1
ATOM 3156 C CA . ILE A 1 392 ? -0.763 12.320 40.589 1.00 92.06 392 ILE A CA 1
ATOM 3157 C C . ILE A 1 392 ? 0.357 13.355 40.430 1.00 92.06 392 ILE A C 1
ATOM 3159 O O . ILE A 1 392 ? 1.062 13.662 41.386 1.00 92.06 392 ILE A O 1
ATOM 3163 N N . ALA A 1 393 ? 0.517 13.925 39.233 1.00 90.56 393 ALA A N 1
ATOM 3164 C CA . ALA A 1 393 ? 1.553 14.916 38.950 1.00 90.56 393 ALA A CA 1
ATOM 3165 C C . ALA A 1 393 ? 1.346 16.261 39.680 1.00 90.56 393 ALA A C 1
ATOM 3167 O O . ALA A 1 393 ? 2.301 17.033 39.799 1.00 90.56 393 ALA A O 1
ATOM 3168 N N . ALA A 1 394 ? 0.125 16.545 40.146 1.00 89.19 394 ALA A N 1
ATOM 3169 C CA . ALA A 1 394 ? -0.223 17.784 40.838 1.00 89.19 394 ALA A CA 1
ATOM 3170 C C . ALA A 1 394 ? -0.061 17.693 42.366 1.00 89.19 394 ALA A C 1
ATOM 3172 O O . ALA A 1 394 ? 0.099 18.728 43.005 1.00 89.19 394 ALA A O 1
ATOM 3173 N N . LEU A 1 395 ? -0.076 16.482 42.932 1.00 88.31 395 LEU A N 1
ATOM 3174 C CA . LEU A 1 395 ? 0.098 16.243 44.368 1.00 88.31 395 LEU A CA 1
ATOM 3175 C C . LEU A 1 395 ? 1.529 16.536 44.822 1.00 88.31 395 LEU A C 1
ATOM 3177 O O . LEU A 1 395 ? 2.469 16.349 44.047 1.00 88.31 395 LEU A O 1
ATOM 3181 N N . ASP A 1 396 ? 1.715 16.897 46.090 1.00 86.44 396 ASP A N 1
ATOM 3182 C CA . ASP A 1 396 ? 3.027 17.012 46.724 1.00 86.44 396 ASP A CA 1
ATOM 3183 C C . ASP A 1 396 ? 3.333 15.822 47.654 1.00 86.44 396 ASP A C 1
ATOM 3185 O O . ASP A 1 396 ? 2.489 14.978 47.961 1.00 86.44 396 ASP A O 1
ATOM 3189 N N . SER A 1 397 ? 4.585 15.711 48.113 1.00 83.88 397 SER A N 1
ATOM 3190 C CA . SER A 1 397 ? 5.034 14.571 48.933 1.00 83.88 397 SER A CA 1
ATOM 3191 C C . SER A 1 397 ? 4.285 14.441 50.266 1.00 83.88 397 SER A C 1
ATOM 3193 O O . SER A 1 397 ? 4.226 13.352 50.835 1.00 83.88 397 SER A O 1
ATOM 3195 N N . GLN A 1 398 ? 3.744 15.550 50.778 1.00 83.81 398 GLN A N 1
ATOM 3196 C CA . GLN A 1 398 ? 2.946 15.576 52.005 1.00 83.81 398 GLN A CA 1
ATOM 3197 C C . GLN A 1 398 ? 1.533 15.031 51.768 1.00 83.81 398 GLN A C 1
ATOM 3199 O O . GLN A 1 398 ? 1.043 14.279 52.608 1.00 83.81 398 GLN A O 1
ATOM 3204 N N . ASP A 1 399 ? 0.930 15.325 50.610 1.00 85.12 399 ASP A N 1
ATOM 3205 C CA . ASP A 1 399 ? -0.397 14.822 50.230 1.00 85.12 399 ASP A CA 1
ATOM 3206 C C . ASP A 1 399 ? -0.389 13.297 50.078 1.00 85.12 399 ASP A C 1
ATOM 3208 O O . ASP A 1 399 ? -1.319 12.616 50.498 1.00 85.12 399 ASP A O 1
ATOM 3212 N N . LEU A 1 400 ? 0.717 12.748 49.562 1.00 86.94 400 LEU A N 1
ATOM 3213 C CA . LEU A 1 400 ? 0.963 11.303 49.473 1.00 86.94 400 LEU A CA 1
ATOM 3214 C C . LEU A 1 400 ? 1.280 10.645 50.834 1.00 86.94 400 LEU A C 1
ATOM 3216 O O . LEU A 1 400 ? 1.467 9.431 50.909 1.00 86.94 400 LEU A O 1
ATOM 3220 N N . GLY A 1 401 ? 1.383 11.417 51.922 1.00 82.31 401 GLY A N 1
ATOM 3221 C CA . GLY A 1 401 ? 1.661 10.895 53.262 1.00 82.31 401 GLY A CA 1
ATOM 3222 C C . GLY A 1 401 ? 3.106 10.426 53.482 1.00 82.31 401 GLY A C 1
ATOM 3223 O O . GLY A 1 401 ? 3.364 9.643 54.401 1.00 82.31 401 GLY A O 1
ATOM 3224 N N . CYS A 1 402 ? 4.071 10.882 52.673 1.00 83.81 402 CYS A N 1
ATOM 3225 C CA . CYS A 1 402 ? 5.479 10.548 52.881 1.00 83.81 402 CYS A CA 1
ATOM 3226 C C . CYS A 1 402 ? 6.060 11.292 54.091 1.00 83.81 402 CYS A C 1
ATOM 3228 O O . CYS A 1 402 ? 6.218 12.512 54.084 1.00 83.81 402 CYS A O 1
ATOM 3230 N N . GLN A 1 403 ? 6.457 10.544 55.122 1.00 70.50 403 GLN A N 1
ATOM 3231 C CA . GLN A 1 403 ? 7.175 11.086 56.276 1.00 70.50 403 GLN A CA 1
ATOM 3232 C C . GLN A 1 403 ? 8.608 11.458 55.873 1.00 70.50 403 GLN A C 1
ATOM 3234 O O . GLN A 1 403 ? 9.507 10.613 55.835 1.00 70.50 403 GLN A O 1
ATOM 3239 N N . VAL A 1 404 ? 8.842 12.739 55.580 1.00 56.16 404 VAL A N 1
ATOM 3240 C CA . VAL A 1 404 ? 10.190 13.269 55.363 1.00 56.16 404 VAL A CA 1
ATOM 3241 C C . VAL A 1 404 ? 10.920 13.270 56.707 1.00 56.16 404 VAL A C 1
ATOM 3243 O O . VAL A 1 404 ? 10.799 14.204 57.497 1.00 56.16 404 VAL A O 1
ATOM 3246 N N . LYS A 1 405 ? 11.718 12.233 56.990 1.00 43.94 405 LYS A N 1
ATOM 3247 C CA . LYS A 1 405 ? 12.764 12.353 58.016 1.00 43.94 405 LYS A CA 1
ATOM 3248 C C . LYS A 1 405 ? 13.774 13.382 57.511 1.00 43.94 405 LYS A C 1
ATOM 3250 O O . LYS A 1 405 ? 14.651 13.043 56.720 1.00 43.94 405 LYS A O 1
ATOM 3255 N N . GLN A 1 406 ? 13.646 14.630 57.962 1.00 42.34 406 GLN A N 1
ATOM 3256 C CA . GLN A 1 406 ? 14.665 15.662 57.790 1.00 42.34 406 GLN A CA 1
ATOM 3257 C C . GLN A 1 406 ? 15.974 15.170 58.420 1.00 42.34 406 GLN A C 1
ATOM 3259 O O . GLN A 1 406 ? 16.189 15.274 59.627 1.00 42.34 406 GLN A O 1
ATOM 3264 N N . ARG A 1 407 ? 16.867 14.598 57.610 1.00 35.31 407 ARG A N 1
ATOM 3265 C CA . ARG A 1 407 ? 18.276 14.496 57.980 1.00 35.31 407 ARG A CA 1
ATOM 3266 C C . ARG A 1 407 ? 18.917 15.829 57.627 1.00 35.31 407 ARG A C 1
ATOM 3268 O O . ARG A 1 407 ? 19.054 16.158 56.455 1.00 35.31 407 ARG A O 1
ATOM 3275 N N . PHE A 1 408 ? 19.252 16.584 58.670 1.00 34.09 408 PHE A N 1
ATOM 3276 C CA . PHE A 1 408 ? 20.094 17.774 58.624 1.00 34.09 408 PHE A CA 1
ATOM 3277 C C . PHE A 1 408 ? 21.276 17.573 57.665 1.00 34.09 408 PHE A C 1
ATOM 3279 O O . PHE A 1 408 ? 22.034 16.609 57.800 1.00 34.09 408 PHE A O 1
ATOM 3286 N N . ALA A 1 409 ? 21.430 18.496 56.715 1.00 31.38 409 ALA A N 1
ATOM 3287 C CA . ALA A 1 409 ? 22.628 18.605 55.901 1.00 31.38 409 ALA A CA 1
ATOM 3288 C C . ALA A 1 409 ? 23.807 18.959 56.817 1.00 31.38 409 ALA A C 1
ATOM 3290 O O . ALA A 1 409 ? 23.783 19.971 57.517 1.00 31.38 409 ALA A O 1
ATOM 3291 N N . ARG A 1 410 ? 24.826 18.099 56.834 1.00 30.44 410 ARG A N 1
ATOM 3292 C CA . ARG A 1 410 ? 26.117 18.389 57.450 1.00 30.44 410 ARG A CA 1
ATOM 3293 C C . ARG A 1 410 ? 27.034 18.859 56.328 1.00 30.44 410 ARG A C 1
ATOM 3295 O O . ARG A 1 410 ? 27.339 18.078 55.430 1.00 30.44 410 ARG A O 1
ATOM 3302 N N . GLU A 1 411 ? 27.413 20.131 56.368 1.00 34.44 411 GLU A N 1
ATOM 3303 C CA . GLU A 1 411 ? 28.490 20.675 55.544 1.00 34.44 411 GLU A CA 1
ATOM 3304 C C . GLU A 1 411 ? 29.754 19.836 55.748 1.00 34.44 411 GLU A C 1
ATOM 3306 O O . GLU A 1 411 ? 30.211 19.656 56.877 1.00 34.44 411 GLU A O 1
ATOM 3311 N N . LEU A 1 412 ? 30.315 19.323 54.654 1.00 31.80 412 LEU A N 1
ATOM 3312 C CA . LEU A 1 412 ? 31.680 18.819 54.615 1.00 31.80 412 LEU A CA 1
ATOM 3313 C C . LEU A 1 412 ? 32.287 19.189 53.253 1.00 31.80 412 LEU A C 1
ATOM 3315 O O . LEU A 1 412 ? 31.968 18.604 52.224 1.00 31.80 412 LEU A O 1
ATOM 3319 N N . THR A 1 413 ? 33.090 20.251 53.295 1.00 29.72 413 THR A N 1
ATOM 3320 C CA . THR A 1 413 ? 34.310 20.538 52.519 1.00 29.72 413 THR A CA 1
ATOM 3321 C C . THR A 1 413 ? 34.592 19.755 51.222 1.00 29.72 413 THR A C 1
ATOM 3323 O O . THR A 1 413 ? 34.756 18.538 51.225 1.00 29.72 413 THR A O 1
ATOM 3326 N N . THR A 1 414 ? 34.820 20.527 50.152 1.00 30.64 414 THR A N 1
ATOM 3327 C CA . THR A 1 414 ? 35.589 20.223 48.921 1.00 30.64 414 THR A CA 1
ATOM 3328 C C . THR A 1 414 ? 36.828 19.341 49.147 1.00 30.64 414 THR A C 1
ATOM 3330 O O . THR A 1 414 ? 37.514 19.536 50.154 1.00 30.64 414 THR A O 1
ATOM 3333 N N . PRO A 1 415 ? 37.201 18.463 48.186 1.00 35.38 415 PRO A N 1
ATOM 3334 C CA . PRO A 1 415 ? 38.152 18.904 47.153 1.00 35.38 415 PRO A CA 1
ATOM 3335 C C . PRO A 1 415 ? 38.010 18.297 45.736 1.00 35.38 415 PRO A C 1
ATOM 3337 O O . PRO A 1 415 ? 37.635 17.148 45.542 1.00 35.38 415 PRO A O 1
ATOM 3340 N N . GLN A 1 416 ? 38.500 19.113 44.795 1.00 29.58 416 GLN A N 1
ATOM 3341 C CA . GLN A 1 416 ? 39.280 18.798 43.588 1.00 29.58 416 GLN A CA 1
ATOM 3342 C C . GLN A 1 416 ? 38.612 18.360 42.273 1.00 29.58 416 GLN A C 1
ATOM 3344 O O . GLN A 1 416 ? 38.061 17.278 42.104 1.00 29.58 416 GLN A O 1
ATOM 3349 N N . ASN A 1 417 ? 38.844 19.245 41.297 1.00 33.22 417 ASN A N 1
ATOM 3350 C CA . ASN A 1 417 ? 38.786 19.055 39.857 1.00 33.22 417 ASN A CA 1
ATOM 3351 C C . ASN A 1 417 ? 39.664 17.881 39.410 1.00 33.22 417 ASN A C 1
ATOM 3353 O O . ASN A 1 417 ? 40.876 17.892 39.632 1.00 33.22 417 ASN A O 1
ATOM 3357 N N . ILE A 1 418 ? 39.066 16.947 38.676 1.00 31.33 418 ILE A N 1
ATOM 3358 C CA . ILE A 1 418 ? 39.788 16.024 37.804 1.00 31.33 418 ILE A CA 1
ATOM 3359 C C . ILE A 1 418 ? 39.307 16.294 36.380 1.00 31.33 418 ILE A C 1
ATOM 3361 O O . ILE A 1 418 ? 38.190 15.960 35.995 1.00 31.33 418 ILE A O 1
ATOM 3365 N N . THR A 1 419 ? 40.174 16.946 35.613 1.00 29.44 419 THR A N 1
ATOM 3366 C CA . THR A 1 419 ? 40.119 17.028 34.157 1.00 29.44 419 THR A CA 1
ATOM 3367 C C . THR A 1 419 ? 40.407 15.651 33.569 1.00 29.44 419 THR A C 1
ATOM 3369 O O . THR A 1 419 ? 41.500 15.121 33.767 1.00 29.44 419 THR A O 1
ATOM 3372 N N . VAL A 1 420 ? 39.453 15.087 32.825 1.00 29.56 420 VAL A N 1
ATOM 3373 C CA . VAL A 1 420 ? 39.688 13.934 31.947 1.00 29.56 420 VAL A CA 1
ATOM 3374 C C . VAL A 1 420 ? 39.594 14.410 30.503 1.00 29.56 420 VAL A C 1
ATOM 3376 O O . VAL A 1 420 ? 38.599 14.978 30.066 1.00 29.56 420 VAL A O 1
ATOM 3379 N N . THR A 1 421 ? 40.706 14.204 29.814 1.00 27.72 421 THR A N 1
ATOM 3380 C CA . THR A 1 421 ? 41.046 14.527 28.431 1.00 27.72 421 THR A CA 1
ATOM 3381 C C . THR A 1 421 ? 40.133 13.855 27.403 1.00 27.72 421 THR A C 1
ATOM 3383 O O . THR A 1 421 ? 40.003 12.631 27.397 1.00 27.72 421 THR A O 1
ATOM 3386 N N . GLU A 1 422 ? 39.577 14.653 26.487 1.00 29.25 422 GLU A N 1
ATOM 3387 C CA . GLU A 1 422 ? 39.003 14.197 25.217 1.00 29.25 422 GLU A CA 1
ATOM 3388 C C . GLU A 1 422 ? 40.114 13.664 24.302 1.00 29.25 422 GLU A C 1
ATOM 3390 O O . GLU A 1 422 ? 40.989 14.409 23.859 1.00 29.25 422 GLU A O 1
ATOM 3395 N N . ASN A 1 423 ? 40.062 12.369 23.991 1.00 30.00 423 ASN A N 1
ATOM 3396 C CA . ASN A 1 423 ? 40.886 11.773 22.948 1.00 30.00 423 ASN A CA 1
ATOM 3397 C C . ASN A 1 423 ? 40.120 11.769 21.620 1.00 30.00 423 ASN A C 1
ATOM 3399 O O . ASN A 1 423 ? 39.186 10.993 21.414 1.00 30.00 423 ASN A O 1
ATOM 3403 N N . ASN A 1 424 ? 40.585 12.627 20.710 1.00 33.47 424 ASN A N 1
ATOM 3404 C CA . ASN A 1 424 ? 40.259 12.632 19.289 1.00 33.47 424 ASN A CA 1
ATOM 3405 C C . ASN A 1 424 ? 40.458 11.244 18.666 1.00 33.47 424 ASN A C 1
ATOM 3407 O O . ASN A 1 424 ? 41.578 10.735 18.614 1.00 33.47 424 ASN A O 1
ATOM 3411 N N . SER A 1 425 ? 39.384 10.674 18.119 1.00 31.55 425 SER A N 1
ATOM 3412 C CA . SER A 1 425 ? 39.454 9.531 17.207 1.00 31.55 425 SER A CA 1
ATOM 3413 C C . SER A 1 425 ? 39.215 9.998 15.771 1.00 31.55 425 SER A C 1
ATOM 3415 O O . SER A 1 425 ? 38.158 10.492 15.388 1.00 31.55 425 SER A O 1
ATOM 3417 N N . THR A 1 426 ? 40.284 9.845 15.005 1.00 30.47 426 THR A N 1
ATOM 3418 C CA . THR A 1 426 ? 40.465 9.967 13.562 1.00 30.47 426 THR A CA 1
ATOM 3419 C C . THR A 1 426 ? 39.350 9.313 12.739 1.00 30.47 426 THR A C 1
ATOM 3421 O O . THR A 1 426 ? 39.109 8.111 12.823 1.00 30.47 426 THR A O 1
ATOM 3424 N N . ALA A 1 427 ? 38.721 10.105 11.868 1.00 29.58 427 ALA A N 1
ATOM 3425 C CA . ALA A 1 427 ? 37.842 9.622 10.808 1.00 29.58 427 ALA A CA 1
ATOM 3426 C C . ALA A 1 427 ? 38.657 9.064 9.621 1.00 29.58 427 ALA A C 1
ATOM 3428 O O . ALA A 1 427 ? 39.593 9.704 9.143 1.00 29.58 427 ALA A O 1
ATOM 3429 N N . LEU A 1 428 ? 38.262 7.888 9.125 1.00 31.17 428 LEU A N 1
ATOM 3430 C CA . LEU A 1 428 ? 38.716 7.264 7.871 1.00 31.17 428 LEU A CA 1
ATOM 3431 C C . LEU A 1 428 ? 37.566 7.287 6.834 1.00 31.17 428 LEU A C 1
ATOM 3433 O O . LEU A 1 428 ? 36.409 7.500 7.198 1.00 31.17 428 LEU A O 1
ATOM 3437 N N . PRO A 1 429 ? 37.865 7.163 5.529 1.00 33.78 429 PRO A N 1
ATOM 3438 C CA . PRO A 1 429 ? 37.289 8.017 4.502 1.00 33.78 429 PRO A CA 1
ATOM 3439 C C . PRO A 1 429 ? 36.001 7.466 3.891 1.00 33.78 429 PRO A C 1
ATOM 3441 O O . PRO A 1 429 ? 35.832 6.265 3.684 1.00 33.78 429 PRO A O 1
ATOM 3444 N N . ALA A 1 430 ? 35.116 8.393 3.527 1.00 31.08 430 ALA A N 1
ATOM 3445 C CA . ALA A 1 430 ? 33.892 8.123 2.794 1.00 31.08 430 ALA A CA 1
ATOM 3446 C C . ALA A 1 430 ? 34.191 7.473 1.431 1.00 31.08 430 ALA A C 1
ATOM 3448 O O . ALA A 1 430 ? 34.765 8.090 0.529 1.00 31.08 430 ALA A O 1
ATOM 3449 N N . GLY A 1 431 ? 33.759 6.221 1.276 1.00 34.12 431 GLY A N 1
ATOM 3450 C CA . GLY A 1 431 ? 33.678 5.549 -0.014 1.00 34.12 431 GLY A CA 1
ATOM 3451 C C . GLY A 1 431 ? 32.729 6.301 -0.949 1.00 34.12 431 GLY A C 1
ATOM 3452 O O . GLY A 1 431 ? 31.639 6.717 -0.557 1.00 34.12 431 GLY A O 1
ATOM 3453 N N . LYS A 1 432 ? 33.161 6.494 -2.199 1.00 40.03 432 LYS A N 1
ATOM 3454 C CA . LYS A 1 432 ? 32.398 7.148 -3.270 1.00 40.03 432 LYS A CA 1
ATOM 3455 C C . LYS A 1 432 ? 31.124 6.353 -3.595 1.00 40.03 432 LYS A C 1
ATOM 3457 O O . LYS A 1 432 ? 31.130 5.497 -4.473 1.00 40.03 432 LYS A O 1
ATOM 3462 N N . GLY A 1 433 ? 30.028 6.666 -2.908 1.00 35.56 433 GLY A N 1
ATOM 3463 C CA . GLY A 1 433 ? 28.669 6.317 -3.317 1.00 35.56 433 GLY A CA 1
ATOM 3464 C C . GLY A 1 433 ? 28.181 7.281 -4.400 1.00 35.56 433 GLY A C 1
ATOM 3465 O O . GLY A 1 433 ? 28.334 8.497 -4.275 1.00 35.56 433 GLY A O 1
ATOM 3466 N N . GLY A 1 434 ? 27.642 6.740 -5.493 1.00 46.09 434 GLY A N 1
ATOM 3467 C CA . GLY A 1 434 ? 27.166 7.506 -6.643 1.00 46.09 434 GLY A CA 1
ATOM 3468 C C . GLY A 1 434 ? 26.191 8.621 -6.253 1.00 46.09 434 GLY A C 1
ATOM 3469 O O . GLY A 1 434 ? 25.277 8.430 -5.455 1.00 46.09 434 GLY A O 1
ATOM 3470 N N . ARG A 1 435 ? 26.391 9.808 -6.835 1.00 50.22 435 ARG A N 1
ATOM 3471 C CA . ARG A 1 435 ? 25.549 10.999 -6.647 1.00 50.22 435 ARG A CA 1
ATOM 3472 C C . ARG A 1 435 ? 24.159 10.779 -7.261 1.00 50.22 435 ARG A C 1
ATOM 3474 O O . ARG A 1 435 ? 23.917 11.238 -8.372 1.00 50.22 435 ARG A O 1
ATOM 3481 N N . SER A 1 436 ? 23.255 10.097 -6.557 1.00 48.94 436 SER A N 1
ATOM 3482 C CA . SER A 1 436 ? 21.835 9.976 -6.933 1.00 48.94 436 SER A CA 1
ATOM 3483 C C . SER A 1 436 ? 20.879 10.798 -6.045 1.00 48.94 436 SER A C 1
ATOM 3485 O O . SER A 1 436 ? 19.732 11.033 -6.417 1.00 48.94 436 SER A O 1
ATOM 3487 N N . TRP A 1 437 ? 21.365 11.316 -4.911 1.00 41.97 437 TRP A N 1
ATOM 3488 C CA . TRP A 1 437 ? 20.592 12.092 -3.929 1.00 41.97 437 TRP A CA 1
ATOM 3489 C C . TRP A 1 437 ? 19.829 13.320 -4.473 1.00 41.97 437 TRP A C 1
ATOM 3491 O O . TRP A 1 437 ? 18.653 13.465 -4.143 1.00 41.97 437 TRP A O 1
ATOM 3501 N N . PRO A 1 438 ? 20.399 14.183 -5.341 1.00 50.38 438 PRO A N 1
ATOM 3502 C CA . PRO A 1 438 ? 19.653 15.339 -5.848 1.00 50.38 438 PRO A CA 1
ATOM 3503 C C . PRO A 1 438 ? 18.458 14.949 -6.737 1.00 50.38 438 PRO A C 1
ATOM 3505 O O . PRO A 1 438 ? 17.482 15.693 -6.804 1.00 50.38 438 PRO A O 1
ATOM 3508 N N . TYR A 1 439 ? 18.482 13.767 -7.366 1.00 50.34 439 TYR A N 1
ATOM 3509 C CA . TYR A 1 439 ? 17.369 13.275 -8.187 1.00 50.34 439 TYR A CA 1
ATOM 3510 C C . TYR A 1 439 ? 16.233 12.705 -7.336 1.00 50.34 439 TYR A C 1
ATOM 3512 O O . TYR A 1 439 ? 15.071 12.908 -7.672 1.00 50.34 439 TYR A O 1
ATOM 3520 N N . LEU A 1 440 ? 16.554 12.069 -6.202 1.00 45.22 440 LEU A N 1
ATOM 3521 C CA . LEU A 1 440 ? 15.555 11.661 -5.211 1.00 45.22 440 LEU A CA 1
ATOM 3522 C C . LEU A 1 440 ? 14.842 12.889 -4.628 1.00 45.22 440 LEU A C 1
ATOM 3524 O O . LEU A 1 440 ? 13.624 12.891 -4.499 1.00 45.22 440 LEU A O 1
ATOM 3528 N N . VAL A 1 441 ? 15.586 13.960 -4.340 1.00 56.38 441 VAL A N 1
ATOM 3529 C CA . VAL A 1 441 ? 15.016 15.217 -3.834 1.00 56.38 441 VAL A CA 1
ATOM 3530 C C . VAL A 1 441 ? 14.125 15.887 -4.887 1.00 56.38 441 VAL A C 1
ATOM 3532 O O . VAL A 1 441 ? 13.004 16.272 -4.570 1.00 56.38 441 VAL A O 1
ATOM 3535 N N . GLY A 1 442 ? 14.559 15.967 -6.151 1.00 58.03 442 GLY A N 1
ATOM 3536 C CA . GLY A 1 442 ? 13.728 16.496 -7.242 1.00 58.03 442 GLY A CA 1
ATOM 3537 C C . GLY A 1 442 ? 12.458 15.669 -7.498 1.00 58.03 442 GLY A C 1
ATOM 3538 O O . GLY A 1 442 ? 11.377 16.229 -7.698 1.00 58.03 442 GLY A O 1
ATOM 3539 N N . PHE A 1 443 ? 12.565 14.340 -7.421 1.00 57.19 443 PHE A N 1
ATOM 3540 C CA . PHE A 1 443 ? 11.432 13.416 -7.486 1.00 57.19 443 PHE A CA 1
ATOM 3541 C C . PHE A 1 443 ? 10.445 13.645 -6.335 1.00 57.19 443 PHE A C 1
ATOM 3543 O O . PHE A 1 443 ? 9.252 13.811 -6.572 1.00 57.19 443 PHE A O 1
ATOM 3550 N N . LEU A 1 444 ? 10.937 13.729 -5.097 1.00 54.41 444 LEU A N 1
ATOM 3551 C CA . LEU A 1 444 ? 10.096 13.958 -3.924 1.00 54.41 444 LEU A CA 1
ATOM 3552 C C . LEU A 1 444 ? 9.396 15.317 -3.998 1.00 54.41 444 LEU A C 1
ATOM 3554 O O . LEU A 1 444 ? 8.198 15.390 -3.760 1.00 54.41 444 LEU A O 1
ATOM 3558 N N . VAL A 1 445 ? 10.092 16.383 -4.399 1.00 69.00 445 VAL A N 1
ATOM 3559 C CA . VAL A 1 445 ? 9.501 17.728 -4.508 1.00 69.00 445 VAL A CA 1
ATOM 3560 C C . VAL A 1 445 ? 8.419 17.788 -5.589 1.00 69.00 445 VAL A C 1
ATOM 3562 O O . VAL A 1 445 ? 7.358 18.365 -5.358 1.00 69.00 445 VAL A O 1
ATOM 3565 N N . THR A 1 446 ? 8.642 17.168 -6.750 1.00 67.00 446 THR A N 1
ATOM 3566 C CA . THR A 1 446 ? 7.634 17.132 -7.826 1.00 67.00 446 THR A CA 1
ATOM 3567 C C . THR A 1 446 ? 6.443 16.244 -7.468 1.00 67.00 446 THR A C 1
ATOM 3569 O O . THR A 1 446 ? 5.302 16.663 -7.660 1.00 67.00 446 THR A O 1
ATOM 3572 N N . ALA A 1 447 ? 6.675 15.073 -6.869 1.00 57.56 447 ALA A N 1
ATOM 3573 C CA . ALA A 1 447 ? 5.614 14.195 -6.380 1.00 57.56 447 ALA A CA 1
ATOM 3574 C C . ALA A 1 447 ? 4.783 14.863 -5.271 1.00 57.56 447 ALA A C 1
ATOM 3576 O O . ALA A 1 447 ? 3.553 14.827 -5.323 1.00 57.56 447 ALA A O 1
ATOM 3577 N N . ILE A 1 448 ? 5.426 15.537 -4.311 1.00 66.75 448 ILE A N 1
ATOM 3578 C CA . ILE A 1 448 ? 4.755 16.309 -3.253 1.00 66.75 448 ILE A CA 1
ATOM 3579 C C . ILE A 1 448 ? 3.971 17.478 -3.860 1.00 66.75 448 ILE A C 1
ATOM 3581 O O . ILE A 1 448 ? 2.816 17.684 -3.496 1.00 66.75 448 ILE A O 1
ATOM 3585 N N . GLY A 1 449 ? 4.539 18.201 -4.829 1.00 75.94 449 GLY A N 1
ATOM 3586 C CA . GLY A 1 449 ? 3.858 19.299 -5.519 1.00 75.94 449 GLY A CA 1
ATOM 3587 C C . GLY A 1 449 ? 2.588 18.847 -6.246 1.00 75.94 449 GLY A C 1
ATOM 3588 O O . GLY A 1 449 ? 1.530 19.452 -6.071 1.00 75.94 449 GLY A O 1
ATOM 3589 N N . ILE A 1 450 ? 2.662 17.740 -6.993 1.00 70.38 450 ILE A N 1
ATOM 3590 C CA . ILE A 1 450 ? 1.499 17.131 -7.658 1.00 70.38 450 ILE A CA 1
ATOM 3591 C C . ILE A 1 450 ? 0.478 16.644 -6.617 1.00 70.38 450 ILE A C 1
ATOM 3593 O O . ILE A 1 450 ? -0.718 16.879 -6.778 1.00 70.38 450 ILE A O 1
ATOM 3597 N N . SER A 1 451 ? 0.933 16.043 -5.512 1.00 61.50 451 SER A N 1
ATOM 3598 C CA . SER A 1 451 ? 0.067 15.578 -4.415 1.00 61.50 451 SER A CA 1
ATOM 3599 C C . SER A 1 451 ? -0.707 16.723 -3.760 1.00 61.50 451 SER A C 1
ATOM 3601 O O . SER A 1 451 ? -1.912 16.609 -3.537 1.00 61.50 451 SER A O 1
ATOM 3603 N N . ILE A 1 452 ? -0.036 17.847 -3.491 1.00 72.44 452 ILE A N 1
ATOM 3604 C CA . ILE A 1 452 ? -0.651 19.053 -2.924 1.00 72.44 452 ILE A CA 1
ATOM 3605 C C . ILE A 1 452 ? -1.666 19.639 -3.909 1.00 72.44 452 ILE A C 1
ATOM 3607 O O . ILE A 1 452 ? -2.779 19.964 -3.505 1.00 72.44 452 ILE A O 1
ATOM 3611 N N . LEU A 1 453 ? -1.336 19.720 -5.200 1.00 74.00 453 LEU A N 1
ATOM 3612 C CA . LEU A 1 453 ? -2.255 20.190 -6.242 1.00 74.00 453 LEU A CA 1
ATOM 3613 C C . LEU A 1 453 ? -3.524 19.331 -6.336 1.00 74.00 453 LEU A C 1
ATOM 3615 O O . LEU A 1 453 ? -4.628 19.875 -6.379 1.00 74.00 453 LEU A O 1
ATOM 3619 N N . ILE A 1 454 ? -3.384 18.002 -6.308 1.00 67.56 454 ILE A N 1
ATOM 3620 C CA . ILE A 1 454 ? -4.521 17.070 -6.315 1.00 67.56 454 ILE A CA 1
ATOM 3621 C C . ILE A 1 454 ? -5.355 17.229 -5.034 1.00 67.56 454 ILE A C 1
ATOM 3623 O O . ILE A 1 454 ? -6.581 17.318 -5.109 1.00 67.56 454 ILE A O 1
ATOM 3627 N N . ALA A 1 455 ? -4.714 17.328 -3.865 1.00 61.94 455 ALA A N 1
ATOM 3628 C CA . ALA A 1 455 ? -5.400 17.511 -2.586 1.00 61.94 455 ALA A CA 1
ATOM 3629 C C . ALA A 1 455 ? -6.158 18.850 -2.512 1.00 61.94 455 ALA A C 1
ATOM 3631 O O . ALA A 1 455 ? -7.296 18.896 -2.038 1.00 61.94 455 ALA A O 1
ATOM 3632 N N . LEU A 1 456 ? -5.565 19.934 -3.021 1.00 72.31 456 LEU A N 1
ATOM 3633 C CA . LEU A 1 456 ? -6.205 21.246 -3.114 1.00 72.31 456 LEU A CA 1
ATOM 3634 C C . LEU A 1 456 ? -7.392 21.216 -4.082 1.00 72.31 456 LEU A C 1
ATOM 3636 O O . LEU A 1 456 ? -8.467 21.703 -3.737 1.00 72.31 456 LEU A O 1
ATOM 3640 N N . ALA A 1 457 ? -7.250 20.579 -5.247 1.00 69.69 457 ALA A N 1
ATOM 3641 C CA . ALA A 1 457 ? -8.347 20.420 -6.201 1.00 69.69 457 ALA A CA 1
ATOM 3642 C C . ALA A 1 457 ? -9.507 19.587 -5.621 1.00 69.69 457 ALA A C 1
ATOM 3644 O O . ALA A 1 457 ? -10.674 19.951 -5.791 1.00 69.69 457 ALA A O 1
ATOM 3645 N N . ALA A 1 458 ? -9.207 18.516 -4.877 1.00 63.34 458 ALA A N 1
ATOM 3646 C CA . ALA A 1 458 ? -10.204 17.705 -4.179 1.00 63.34 458 ALA A CA 1
ATOM 3647 C C . ALA A 1 458 ? -10.924 18.495 -3.070 1.00 63.34 458 ALA A C 1
ATOM 3649 O O . ALA A 1 458 ? -12.156 18.471 -3.001 1.00 63.34 458 ALA A O 1
ATOM 3650 N N . LYS A 1 459 ? -10.188 19.271 -2.256 1.00 64.62 459 LYS A N 1
ATOM 3651 C CA . LYS A 1 459 ? -10.774 20.162 -1.238 1.00 64.62 459 LYS A CA 1
ATOM 3652 C C . LYS A 1 459 ? -11.628 21.272 -1.855 1.00 64.62 459 LYS A C 1
ATOM 3654 O O . LYS A 1 459 ? -12.718 21.537 -1.352 1.00 64.62 459 LYS A O 1
ATOM 3659 N N . CYS A 1 460 ? -11.205 21.867 -2.970 1.00 60.84 460 CYS A N 1
ATOM 3660 C CA . CYS A 1 460 ? -12.013 22.842 -3.708 1.00 60.84 460 CYS A CA 1
ATOM 3661 C C . CYS A 1 460 ? -13.296 22.218 -4.279 1.00 60.84 460 CYS A C 1
ATOM 3663 O O . CYS A 1 460 ? -14.348 22.856 -4.245 1.00 60.84 460 CYS A O 1
ATOM 3665 N N . LYS A 1 461 ? -13.252 20.964 -4.752 1.00 53.06 461 LYS A N 1
ATOM 3666 C CA . LYS A 1 461 ? -14.440 20.229 -5.221 1.00 53.06 461 LYS A CA 1
ATOM 3667 C C . LYS A 1 461 ? -15.419 19.943 -4.076 1.00 53.06 461 LYS A C 1
ATOM 3669 O O . LYS A 1 461 ? -16.623 20.118 -4.259 1.00 53.06 461 LYS A O 1
ATOM 3674 N N . LEU A 1 462 ? -14.915 19.574 -2.895 1.00 52.34 462 LEU A N 1
ATOM 3675 C CA . LEU A 1 462 ? -15.725 19.362 -1.690 1.00 52.34 462 LEU A CA 1
ATOM 3676 C C . LEU A 1 462 ? -16.362 20.674 -1.197 1.00 52.34 462 LEU A C 1
ATOM 3678 O O . LEU A 1 462 ? -17.561 20.715 -0.929 1.00 52.34 462 LEU A O 1
ATOM 3682 N N . ALA A 1 463 ? -15.595 21.767 -1.179 1.00 49.59 463 ALA A N 1
ATOM 3683 C CA . ALA A 1 463 ? -16.088 23.099 -0.830 1.00 49.59 463 ALA A CA 1
ATOM 3684 C C . ALA A 1 463 ? -17.161 23.597 -1.814 1.00 49.59 463 ALA A C 1
ATOM 3686 O O . ALA A 1 463 ? -18.186 24.122 -1.389 1.00 49.59 463 ALA A O 1
ATOM 3687 N N . HIS A 1 464 ? -16.980 23.368 -3.120 1.00 56.53 464 HIS A N 1
ATOM 3688 C CA . HIS A 1 464 ? -17.970 23.715 -4.143 1.00 56.53 464 HIS A CA 1
ATOM 3689 C C . HIS A 1 464 ? -19.243 22.857 -4.044 1.00 56.53 464 HIS A C 1
ATOM 3691 O O . HIS A 1 464 ? -20.341 23.367 -4.258 1.00 56.53 464 HIS A O 1
ATOM 3697 N N . LYS A 1 465 ? -19.128 21.564 -3.701 1.00 50.09 465 LYS A N 1
ATOM 3698 C CA . LYS A 1 465 ? -20.285 20.679 -3.467 1.00 50.09 465 LYS A CA 1
ATOM 3699 C C . LYS A 1 465 ? -21.074 21.119 -2.224 1.00 50.09 465 LYS A C 1
ATOM 3701 O O . LYS A 1 465 ? -22.300 21.176 -2.281 1.00 50.09 465 LYS A O 1
ATOM 3706 N N . ASN A 1 466 ? -20.377 21.530 -1.161 1.00 50.75 466 ASN A N 1
ATOM 3707 C CA . ASN A 1 466 ? -20.993 22.116 0.031 1.00 50.75 466 ASN A CA 1
ATOM 3708 C C . ASN A 1 466 ? -21.695 23.445 -0.291 1.00 50.75 466 ASN A C 1
ATOM 3710 O O . ASN A 1 466 ? -22.845 23.624 0.090 1.00 50.75 466 ASN A O 1
ATOM 3714 N N . PHE A 1 467 ? -21.069 24.338 -1.064 1.00 50.97 467 PHE A N 1
ATOM 3715 C CA . PHE A 1 467 ? -21.677 25.614 -1.465 1.00 50.97 467 PHE A CA 1
ATOM 3716 C C . PHE A 1 467 ? -22.881 25.456 -2.410 1.00 50.97 467 PHE A C 1
ATOM 3718 O O . PHE A 1 467 ? -23.850 26.203 -2.298 1.00 50.97 467 PHE A O 1
ATOM 3725 N N . ALA A 1 468 ? -22.853 24.482 -3.326 1.00 47.06 468 ALA A N 1
ATOM 3726 C CA . ALA A 1 468 ? -23.973 24.200 -4.227 1.00 47.06 468 ALA A CA 1
ATOM 3727 C C . ALA A 1 468 ? -25.194 23.615 -3.489 1.00 47.06 468 ALA A C 1
ATOM 3729 O O . ALA A 1 468 ? -26.326 23.908 -3.865 1.00 47.06 468 ALA A O 1
ATOM 3730 N N . SER A 1 469 ? -24.972 22.857 -2.407 1.00 41.22 469 SER A N 1
ATOM 3731 C CA . SER A 1 469 ? -26.035 22.328 -1.537 1.00 41.22 469 SER A CA 1
ATOM 3732 C C . SER A 1 469 ? -26.808 23.437 -0.800 1.00 41.22 469 SER A C 1
ATOM 3734 O O . SER A 1 469 ? -28.020 23.342 -0.627 1.00 41.22 469 SER A O 1
ATOM 3736 N N . TYR A 1 470 ? -26.148 24.550 -0.453 1.00 41.91 470 TYR A N 1
ATOM 3737 C CA . TYR A 1 470 ? -26.788 25.696 0.215 1.00 41.91 470 TYR A CA 1
ATOM 3738 C C . TYR A 1 470 ? -27.737 26.511 -0.680 1.00 41.91 470 TYR A C 1
ATOM 3740 O O . TYR A 1 470 ? -28.513 27.314 -0.166 1.00 41.91 470 TYR A O 1
ATOM 3748 N N . ARG A 1 471 ? -27.709 26.331 -2.009 1.00 38.12 471 ARG A N 1
ATOM 3749 C CA . ARG A 1 471 ? -28.499 27.152 -2.948 1.00 38.12 471 ARG A CA 1
ATOM 3750 C C . ARG A 1 471 ? -29.881 26.600 -3.311 1.00 38.12 471 ARG A C 1
ATOM 3752 O O . ARG A 1 471 ? -30.601 27.269 -4.046 1.00 38.12 471 ARG A O 1
ATOM 3759 N N . HIS A 1 472 ? -30.292 25.450 -2.775 1.00 39.69 472 HIS A N 1
ATOM 3760 C CA . HIS A 1 472 ? -31.624 24.889 -3.030 1.00 39.69 472 HIS A CA 1
ATOM 3761 C C . HIS A 1 472 ? -32.317 24.423 -1.744 1.00 39.69 472 HIS A C 1
ATOM 3763 O O . HIS A 1 472 ? -32.248 23.250 -1.395 1.00 39.69 472 HIS A O 1
ATOM 3769 N N . ARG A 1 473 ? -33.019 25.346 -1.070 1.00 32.56 473 ARG A N 1
ATOM 3770 C CA . ARG A 1 473 ? -34.243 25.093 -0.278 1.00 32.56 473 ARG A CA 1
ATOM 3771 C C . ARG A 1 473 ? -34.907 26.430 0.097 1.00 32.56 473 ARG A C 1
ATOM 3773 O O . ARG A 1 473 ? -34.514 27.037 1.089 1.00 32.56 473 ARG A O 1
ATOM 3780 N N . PRO A 1 474 ? -35.910 26.913 -0.654 1.00 36.69 474 PRO A N 1
ATOM 3781 C CA . PRO A 1 474 ? -36.935 27.769 -0.074 1.00 36.69 474 PRO A CA 1
ATOM 3782 C C . PRO A 1 474 ? -37.846 26.890 0.799 1.00 36.69 474 PRO A C 1
ATOM 3784 O O . PRO A 1 474 ? -38.288 25.827 0.363 1.00 36.69 474 PRO A O 1
ATOM 3787 N N . LEU A 1 475 ? -38.073 27.302 2.045 1.00 35.75 475 LEU A N 1
ATOM 3788 C CA . LEU A 1 475 ? -39.038 26.685 2.963 1.00 35.75 475 LEU A CA 1
ATOM 3789 C C . LEU A 1 475 ? -40.468 26.870 2.414 1.00 35.75 475 LEU A C 1
ATOM 3791 O O . LEU A 1 475 ? -40.764 27.966 1.940 1.00 35.75 475 LEU A O 1
ATOM 3795 N N . PRO A 1 476 ? -41.372 25.873 2.490 1.00 35.28 476 PRO A N 1
ATOM 3796 C CA . PRO A 1 476 ? -42.792 26.124 2.278 1.00 35.28 476 PRO A CA 1
ATOM 3797 C C . PRO A 1 476 ? -43.374 26.840 3.504 1.00 35.28 476 PRO A C 1
ATOM 3799 O O . PRO A 1 476 ? -43.150 26.421 4.641 1.00 35.28 476 PRO A O 1
ATOM 3802 N N . GLU A 1 477 ? -44.115 27.918 3.260 1.00 32.19 477 GLU A N 1
ATOM 3803 C CA . GLU A 1 477 ? -44.869 28.645 4.279 1.00 32.19 477 GLU A CA 1
ATOM 3804 C C . GLU A 1 477 ? -46.015 27.794 4.848 1.00 32.19 477 GLU A C 1
ATOM 3806 O O . GLU A 1 477 ? -46.706 27.063 4.139 1.00 32.19 477 GLU A O 1
ATOM 3811 N N . ILE A 1 478 ? -46.213 27.916 6.158 1.00 38.03 478 ILE A N 1
ATOM 3812 C CA . ILE A 1 478 ? -47.297 27.305 6.925 1.00 38.03 478 ILE A CA 1
ATOM 3813 C C . ILE A 1 478 ? -48.491 28.263 6.897 1.00 38.03 478 ILE A C 1
ATOM 3815 O O . ILE A 1 478 ? -48.365 29.373 7.404 1.00 38.03 478 ILE A O 1
ATOM 3819 N N . SER A 1 479 ? -49.663 27.834 6.415 1.00 31.78 479 SER A N 1
ATOM 3820 C CA . SER A 1 479 ? -50.945 28.266 7.001 1.00 31.78 479 SER A CA 1
ATOM 3821 C C . SER A 1 479 ? -52.171 27.468 6.527 1.00 31.78 479 SER A C 1
ATOM 3823 O O . SER A 1 479 ? -52.304 27.088 5.368 1.00 31.78 479 SER A O 1
ATOM 3825 N N . SER A 1 480 ? -53.107 27.347 7.474 1.00 29.39 480 SER A N 1
ATOM 3826 C CA . SER A 1 480 ? -54.554 27.090 7.364 1.00 29.39 480 SER A CA 1
ATOM 3827 C C . SER A 1 480 ? -55.096 25.657 7.542 1.00 29.39 480 SER A C 1
ATOM 3829 O O . SER A 1 480 ? -55.246 24.846 6.638 1.00 29.39 480 SER A O 1
ATOM 3831 N N . ILE A 1 481 ? -55.443 25.436 8.812 1.00 33.31 481 ILE A N 1
ATOM 3832 C CA . ILE A 1 481 ? -56.463 24.572 9.422 1.00 33.31 481 ILE A CA 1
ATOM 3833 C C . ILE A 1 481 ? -57.795 24.552 8.649 1.00 33.31 481 ILE A C 1
ATOM 3835 O O . ILE A 1 481 ? -58.293 25.614 8.278 1.00 33.31 481 ILE A O 1
ATOM 3839 N N . GLY A 1 482 ? -58.463 23.389 8.585 1.00 25.92 482 GLY A N 1
ATOM 3840 C CA . GLY A 1 482 ? -59.920 23.363 8.396 1.00 25.92 482 GLY A CA 1
ATOM 3841 C C . GLY A 1 482 ? -60.587 22.032 8.027 1.00 25.92 482 GLY A C 1
ATOM 3842 O O . GLY A 1 482 ? -60.812 21.785 6.854 1.00 25.92 482 GLY A O 1
ATOM 3843 N N . ARG A 1 483 ? -61.063 21.314 9.059 1.00 24.83 483 ARG A N 1
ATOM 3844 C CA . ARG A 1 483 ? -62.364 20.598 9.130 1.00 24.83 483 ARG A CA 1
ATOM 3845 C C . ARG A 1 483 ? -62.535 19.233 8.400 1.00 24.83 483 ARG A C 1
ATOM 3847 O O . ARG A 1 483 ? -62.411 19.110 7.192 1.00 24.83 483 ARG A O 1
ATOM 3854 N N . SER A 1 484 ? -62.885 18.227 9.209 1.00 25.56 484 SER A N 1
ATOM 3855 C CA . SER A 1 484 ? -63.401 16.868 8.922 1.00 25.56 484 SER A CA 1
ATOM 3856 C C . SER A 1 484 ? -64.922 16.892 8.581 1.00 25.56 484 SER A C 1
ATOM 3858 O O . SER A 1 484 ? -65.424 18.009 8.429 1.00 25.56 484 SER A O 1
ATOM 3860 N N . PRO A 1 485 ? -65.735 15.793 8.557 1.00 44.22 485 PRO A N 1
ATOM 3861 C CA . PRO A 1 485 ? -65.493 14.330 8.630 1.00 44.22 485 PRO A CA 1
ATOM 3862 C C . PRO A 1 485 ? -66.385 13.454 7.674 1.00 44.22 485 PRO A C 1
ATOM 3864 O O . PRO A 1 485 ? -67.226 13.973 6.951 1.00 44.22 485 PRO A O 1
ATOM 3867 N N . MET A 1 486 ? -66.280 12.119 7.831 1.00 25.70 486 MET A N 1
ATOM 3868 C CA . MET A 1 486 ? -67.387 11.127 7.954 1.00 25.70 486 MET A CA 1
ATOM 3869 C C . MET A 1 486 ? -67.764 10.147 6.813 1.00 25.70 486 MET A C 1
ATOM 3871 O O . MET A 1 486 ? -67.717 10.477 5.636 1.00 25.70 486 MET A O 1
ATOM 3875 N N . GLU A 1 487 ? -68.216 8.974 7.304 1.00 28.33 487 GLU A N 1
ATOM 3876 C CA . GLU A 1 487 ? -68.959 7.832 6.715 1.00 28.33 487 GLU A CA 1
ATOM 3877 C C . GLU A 1 487 ? -68.192 6.680 6.028 1.00 28.33 487 GLU A C 1
ATOM 3879 O O . GLU A 1 487 ? -67.283 6.905 5.240 1.00 28.33 487 GLU A O 1
ATOM 3884 N N . ASP A 1 488 ? -68.556 5.397 6.184 1.00 24.55 488 ASP A N 1
ATOM 3885 C CA . ASP A 1 488 ? -69.215 4.621 7.257 1.00 24.55 488 ASP A CA 1
ATOM 3886 C C . ASP A 1 488 ? -69.209 3.118 6.858 1.00 24.55 488 ASP A C 1
ATOM 3888 O O . ASP A 1 488 ? -69.130 2.801 5.672 1.00 24.55 488 ASP A O 1
ATOM 3892 N N . SER A 1 489 ? -69.418 2.221 7.837 1.00 24.11 489 SER A N 1
ATOM 3893 C CA . SER A 1 489 ? -69.867 0.798 7.742 1.00 24.11 489 SER A CA 1
ATOM 3894 C C . SER A 1 489 ? -68.951 -0.251 7.053 1.00 24.11 489 SER A C 1
ATOM 3896 O O . SER A 1 489 ? -68.559 -0.095 5.907 1.00 24.11 489 SER A O 1
ATOM 3898 N N . SER A 1 490 ? -68.429 -1.325 7.674 1.00 22.69 490 SER A N 1
ATOM 3899 C CA . SER A 1 490 ? -68.919 -2.402 8.572 1.00 22.69 490 SER A CA 1
ATOM 3900 C C . SER A 1 490 ? -69.493 -3.645 7.849 1.00 22.69 490 SER A C 1
ATOM 3902 O O . SER A 1 490 ? -70.554 -3.584 7.246 1.00 22.69 490 SER A O 1
ATOM 3904 N N . SER A 1 491 ? -68.796 -4.796 7.934 1.00 23.09 491 SER A N 1
ATOM 3905 C CA . SER A 1 491 ? -69.357 -6.116 8.313 1.00 23.09 491 SER A CA 1
ATOM 3906 C C . SER A 1 491 ? -68.316 -7.264 8.266 1.00 23.09 491 SER A C 1
ATOM 3908 O O . SER A 1 491 ? -67.685 -7.519 7.246 1.00 23.09 491 SER A O 1
ATOM 3910 N N . TRP A 1 492 ? -68.189 -7.912 9.427 1.00 23.38 492 TRP A N 1
ATOM 3911 C CA . TRP A 1 492 ? -67.639 -9.200 9.890 1.00 23.38 492 TRP A CA 1
ATOM 3912 C C . TRP A 1 492 ? -67.729 -10.383 8.881 1.00 23.38 492 TRP A C 1
ATOM 3914 O O . TRP A 1 492 ? -68.618 -10.395 8.043 1.00 23.38 492 TRP A O 1
ATOM 3924 N N . ASP A 1 493 ? -66.908 -11.450 8.888 1.00 23.80 493 ASP A N 1
ATOM 3925 C CA . ASP A 1 493 ? -66.400 -12.231 10.025 1.00 23.80 493 ASP A CA 1
ATOM 3926 C C . ASP A 1 493 ? -65.238 -13.200 9.618 1.00 23.80 493 ASP A C 1
ATOM 3928 O O . ASP A 1 493 ? -65.265 -13.804 8.548 1.00 23.80 493 ASP A O 1
ATOM 3932 N N . ARG A 1 494 ? -64.288 -13.395 10.554 1.00 24.61 494 ARG A N 1
ATOM 3933 C CA . ARG A 1 494 ? -63.502 -14.613 10.902 1.00 24.61 494 ARG A CA 1
ATOM 3934 C C . ARG A 1 494 ? -62.441 -15.268 9.970 1.00 24.61 494 ARG A C 1
ATOM 3936 O O . ARG A 1 494 ? -62.764 -16.009 9.051 1.00 24.61 494 ARG A O 1
ATOM 3943 N N . GLY A 1 495 ? -61.175 -15.248 10.436 1.00 23.19 495 GLY A N 1
ATOM 3944 C CA . GLY A 1 495 ? -60.323 -16.458 10.488 1.00 23.19 495 GLY A CA 1
ATOM 3945 C C . GLY A 1 495 ? -58.840 -16.366 10.072 1.00 23.19 495 GLY A C 1
ATOM 3946 O O . GLY A 1 495 ? -58.519 -16.550 8.908 1.00 23.19 495 GLY A O 1
ATOM 3947 N N . SER A 1 496 ? -57.954 -16.322 11.080 1.00 23.61 496 SER A N 1
ATOM 3948 C CA . SER A 1 496 ? -56.551 -16.805 11.101 1.00 23.61 496 SER A CA 1
ATOM 3949 C C . SER A 1 496 ? -55.392 -15.817 10.849 1.00 23.61 496 SER A C 1
ATOM 3951 O O . SER A 1 496 ? -55.344 -15.078 9.873 1.00 23.61 496 SER A O 1
ATOM 3953 N N . CYS A 1 497 ? -54.448 -15.838 11.798 1.00 20.56 497 CYS A N 1
ATOM 3954 C CA . CYS A 1 497 ? -53.326 -14.923 12.013 1.00 20.56 497 CYS A CA 1
ATOM 3955 C C . CYS A 1 497 ? -52.217 -14.977 10.952 1.00 20.56 497 CYS A C 1
ATOM 3957 O O . CYS A 1 497 ? -51.734 -16.055 10.614 1.00 20.56 497 CYS A O 1
ATOM 3959 N N . GLY A 1 498 ? -51.669 -13.801 10.625 1.00 22.72 498 GLY A N 1
ATOM 3960 C CA . GLY A 1 498 ? -50.275 -13.654 10.196 1.00 22.72 498 GLY A CA 1
ATOM 3961 C C . GLY A 1 498 ? -50.043 -12.573 9.141 1.00 22.72 498 GLY A C 1
ATOM 3962 O O . GLY A 1 498 ? -50.410 -12.761 7.992 1.00 22.72 498 GLY A O 1
ATOM 3963 N N . SER A 1 499 ? -49.321 -11.517 9.537 1.00 24.36 499 SER A N 1
ATOM 3964 C CA . SER A 1 499 ? -48.656 -10.501 8.697 1.00 24.36 499 SER A CA 1
ATOM 3965 C C . SER A 1 499 ? -49.492 -9.302 8.223 1.00 24.36 499 SER A C 1
ATOM 3967 O O . SER A 1 499 ? -50.132 -9.323 7.176 1.00 24.36 499 SER A O 1
ATOM 3969 N N . HIS A 1 500 ? -49.359 -8.188 8.950 1.00 23.58 500 HIS A N 1
ATOM 3970 C CA . HIS A 1 500 ? -49.650 -6.849 8.440 1.00 23.58 500 HIS A CA 1
ATOM 3971 C C . HIS A 1 500 ? -48.781 -6.515 7.208 1.00 23.58 500 HIS A C 1
ATOM 3973 O O . HIS A 1 500 ? -47.556 -6.581 7.271 1.00 23.58 500 HIS A O 1
ATOM 3979 N N . SER A 1 501 ? -49.472 -6.188 6.108 1.00 21.41 501 SER A N 1
ATOM 3980 C CA . SER A 1 501 ? -49.305 -5.065 5.152 1.00 21.41 501 SER A CA 1
ATOM 3981 C C . SER A 1 501 ? -48.058 -4.162 5.307 1.00 21.41 501 SER A C 1
ATOM 3983 O O . SER A 1 501 ? -47.684 -3.828 6.423 1.00 21.41 501 SER A O 1
ATOM 3985 N N . ILE A 1 502 ? -47.449 -3.587 4.263 1.00 23.69 502 ILE A N 1
ATOM 3986 C CA . ILE A 1 502 ? -48.042 -2.684 3.254 1.00 23.69 502 ILE A CA 1
ATOM 3987 C C . ILE A 1 502 ? -47.115 -2.638 2.021 1.00 23.69 502 ILE A C 1
ATOM 3989 O O . ILE A 1 502 ? -45.924 -2.353 2.140 1.00 23.69 502 ILE A O 1
ATOM 3993 N N . THR A 1 503 ? -47.673 -2.861 0.832 1.00 24.31 503 THR A N 1
ATOM 3994 C CA . THR A 1 503 ? -47.157 -2.330 -0.438 1.00 24.31 503 THR A CA 1
ATOM 3995 C C . THR A 1 503 ? -47.524 -0.852 -0.537 1.00 24.31 503 THR A C 1
ATOM 3997 O O . THR A 1 503 ? -48.709 -0.547 -0.588 1.00 24.31 503 THR A O 1
ATOM 4000 N N . ASP A 1 504 ? -46.529 0.037 -0.498 1.00 24.02 504 ASP A N 1
ATOM 4001 C CA . ASP A 1 504 ? -46.394 1.201 -1.394 1.00 24.02 504 ASP A CA 1
ATOM 4002 C C . ASP A 1 504 ? -45.220 2.086 -0.953 1.00 24.02 504 ASP A C 1
ATOM 4004 O O . ASP A 1 504 ? -45.343 2.991 -0.132 1.00 24.02 504 ASP A O 1
ATOM 4008 N N . ALA A 1 505 ? -44.053 1.797 -1.527 1.00 25.61 505 ALA A N 1
ATOM 4009 C CA . ALA A 1 505 ? -42.956 2.742 -1.728 1.00 25.61 505 ALA A CA 1
ATOM 4010 C C . ALA A 1 505 ? -42.044 2.192 -2.837 1.00 25.61 505 ALA A C 1
ATOM 4012 O O . ALA A 1 505 ? -40.858 1.929 -2.642 1.00 25.61 505 ALA A O 1
ATOM 4013 N N . ALA A 1 506 ? -42.623 1.951 -4.013 1.00 30.09 506 ALA A N 1
ATOM 4014 C CA . ALA A 1 506 ? -41.856 1.731 -5.228 1.00 30.09 506 ALA A CA 1
ATOM 4015 C C . ALA A 1 506 ? -41.311 3.080 -5.725 1.00 30.09 506 ALA A C 1
ATOM 4017 O O . ALA A 1 506 ? -41.913 3.673 -6.608 1.00 30.09 506 ALA A O 1
ATOM 4018 N N . ASP A 1 507 ? -40.225 3.571 -5.116 1.00 24.86 507 ASP A N 1
ATOM 4019 C CA . ASP A 1 507 ? -39.143 4.300 -5.807 1.00 24.86 507 ASP A CA 1
ATOM 4020 C C . ASP A 1 507 ? -37.949 4.529 -4.855 1.00 24.86 507 ASP A C 1
ATOM 4022 O O . ASP A 1 507 ? -37.615 5.645 -4.459 1.00 24.86 507 ASP A O 1
ATOM 4026 N N . LEU A 1 508 ? -37.299 3.446 -4.431 1.00 25.81 508 LEU A N 1
ATOM 4027 C CA . LEU A 1 508 ? -35.915 3.510 -3.967 1.00 25.81 508 LEU A CA 1
ATOM 4028 C C . LEU A 1 508 ? -35.092 2.809 -5.037 1.00 25.81 508 LEU A C 1
ATOM 4030 O O . LEU A 1 508 ? -35.130 1.585 -5.150 1.00 25.81 508 LEU A O 1
ATOM 4034 N N . GLN A 1 509 ? -34.408 3.604 -5.863 1.00 26.11 509 GLN A N 1
ATOM 4035 C CA . GLN A 1 509 ? -33.386 3.117 -6.781 1.00 26.11 509 GLN A CA 1
ATOM 4036 C C . GLN A 1 509 ? -32.463 2.176 -6.008 1.00 26.11 509 GLN A C 1
ATOM 4038 O O . GLN A 1 509 ? -31.716 2.616 -5.136 1.00 26.11 509 GLN A O 1
ATOM 4043 N N . ALA A 1 510 ? -32.545 0.882 -6.314 1.00 27.20 510 ALA A N 1
ATOM 4044 C CA . ALA A 1 510 ? -31.536 -0.069 -5.903 1.00 27.20 510 ALA A CA 1
ATOM 4045 C C . ALA A 1 510 ? -30.193 0.462 -6.419 1.00 27.20 510 ALA A C 1
ATOM 4047 O O . ALA A 1 510 ? -30.021 0.671 -7.623 1.00 27.20 510 ALA A O 1
ATOM 4048 N N . GLU A 1 511 ? -29.266 0.748 -5.510 1.00 36.06 511 GLU A N 1
ATOM 4049 C CA . GLU A 1 511 ? -27.874 0.960 -5.873 1.00 36.06 511 GLU A CA 1
ATOM 4050 C C . GLU A 1 511 ? -27.378 -0.338 -6.517 1.00 36.06 511 GLU A C 1
ATOM 4052 O O . GLU A 1 511 ? -27.096 -1.323 -5.838 1.00 36.06 511 GLU A O 1
ATOM 4057 N N . ASP A 1 512 ? -27.341 -0.365 -7.851 1.00 43.09 512 ASP A N 1
ATOM 4058 C CA . ASP A 1 512 ? -26.680 -1.421 -8.612 1.00 43.09 512 ASP A CA 1
ATOM 4059 C C . ASP A 1 512 ? -25.192 -1.430 -8.211 1.00 43.09 512 ASP A C 1
ATOM 4061 O O . ASP A 1 512 ? -24.405 -0.619 -8.728 1.00 43.09 512 ASP A O 1
ATOM 4065 N N . ASP A 1 513 ? -24.818 -2.332 -7.292 1.00 51.81 513 ASP A N 1
ATOM 4066 C CA . ASP A 1 513 ? -23.430 -2.735 -7.036 1.00 51.81 513 ASP A CA 1
ATOM 4067 C C . ASP A 1 513 ? -22.863 -3.239 -8.365 1.00 51.81 513 ASP A C 1
ATOM 4069 O O . ASP A 1 513 ? -23.170 -4.329 -8.857 1.00 51.81 513 ASP A O 1
ATOM 4073 N N . ASP A 1 514 ? -22.070 -2.392 -9.013 1.00 58.41 514 ASP A N 1
ATOM 4074 C CA . ASP A 1 514 ? -21.525 -2.679 -10.332 1.00 58.41 514 ASP A CA 1
ATOM 4075 C C . ASP A 1 514 ? -20.318 -3.626 -10.266 1.00 58.41 514 ASP A C 1
ATOM 4077 O O . ASP A 1 514 ? -19.720 -3.954 -11.298 1.00 58.41 514 ASP A O 1
ATOM 4081 N N . GLY A 1 515 ? -20.002 -4.125 -9.065 1.00 56.50 515 GLY A N 1
ATOM 4082 C CA . GLY A 1 515 ? -19.014 -5.157 -8.822 1.00 56.50 515 GLY A CA 1
ATOM 4083 C C . GLY A 1 515 ? -17.580 -4.674 -9.003 1.00 56.50 515 GLY A C 1
ATOM 4084 O O . GLY A 1 515 ? -16.681 -5.514 -8.980 1.00 56.50 515 GLY A O 1
ATOM 4085 N N . PHE A 1 516 ? -17.327 -3.374 -9.181 1.00 56.00 516 PHE A N 1
ATOM 4086 C CA . PHE A 1 516 ? -15.970 -2.825 -9.222 1.00 56.00 516 PHE A CA 1
ATOM 4087 C C . PHE A 1 516 ? -15.309 -2.883 -7.833 1.00 56.00 516 PHE A C 1
ATOM 4089 O O . PHE A 1 516 ? -15.970 -2.968 -6.792 1.00 56.00 516 PHE A O 1
ATOM 4096 N N . ILE A 1 517 ? -13.977 -2.945 -7.808 1.00 56.03 517 ILE A N 1
ATOM 4097 C CA . ILE A 1 517 ? -13.195 -2.886 -6.569 1.00 56.03 517 ILE A CA 1
ATOM 4098 C C . ILE A 1 517 ? -12.993 -1.402 -6.282 1.00 56.03 517 ILE A C 1
ATOM 4100 O O . ILE A 1 517 ? -12.403 -0.695 -7.092 1.00 56.03 517 ILE A O 1
ATOM 4104 N N . GLU A 1 518 ? -13.532 -0.925 -5.165 1.00 54.94 518 GLU A N 1
ATOM 4105 C CA . GLU A 1 518 ? -13.340 0.456 -4.738 1.00 54.94 518 GLU A CA 1
ATOM 4106 C C . GLU A 1 518 ? -12.068 0.576 -3.902 1.00 54.94 518 GLU A C 1
ATOM 4108 O O . GLU A 1 518 ? -11.892 -0.130 -2.910 1.00 54.94 518 GLU A O 1
ATOM 4113 N N . ASP A 1 519 ? -11.216 1.532 -4.260 1.00 42.03 519 ASP A N 1
ATOM 4114 C CA . ASP A 1 519 ? -9.979 1.873 -3.545 1.00 42.03 519 ASP A CA 1
ATOM 4115 C C . ASP A 1 519 ? -10.238 2.686 -2.249 1.00 42.03 519 ASP A C 1
ATOM 4117 O O . ASP A 1 519 ? -9.364 3.396 -1.742 1.00 42.03 519 ASP A O 1
ATOM 4121 N N . ASN A 1 520 ? -11.462 2.637 -1.713 1.00 33.44 520 ASN A N 1
ATOM 4122 C CA . ASN A 1 520 ? -11.899 3.404 -0.548 1.00 33.44 520 ASN A CA 1
ATOM 4123 C C . ASN A 1 520 ? -11.423 2.742 0.753 1.00 33.44 520 ASN A C 1
ATOM 4125 O O . ASN A 1 520 ? -12.168 2.005 1.389 1.00 33.44 520 ASN A O 1
ATOM 4129 N N . TYR A 1 521 ? -10.191 3.027 1.182 1.00 36.03 521 TYR A N 1
ATOM 4130 C CA . TYR A 1 521 ? -9.740 2.697 2.542 1.00 36.03 521 TYR A CA 1
ATOM 4131 C C . TYR A 1 521 ? -8.871 3.803 3.156 1.00 36.03 521 TYR A C 1
ATOM 4133 O O . TYR A 1 521 ? -7.726 3.599 3.544 1.00 36.03 521 TYR A O 1
ATOM 4141 N N . ILE A 1 522 ? -9.449 5.003 3.273 1.00 25.39 522 ILE A N 1
ATOM 4142 C CA . ILE A 1 522 ? -9.102 5.939 4.351 1.00 25.39 522 ILE A CA 1
ATOM 4143 C C . ILE A 1 522 ? -10.413 6.483 4.924 1.00 25.39 522 ILE A C 1
ATOM 4145 O O . ILE A 1 522 ? -10.879 7.557 4.556 1.00 25.39 522 ILE A O 1
ATOM 4149 N N . GLN A 1 523 ? -11.016 5.728 5.836 1.00 22.59 523 GLN A N 1
ATOM 4150 C CA . GLN A 1 523 ? -11.721 6.337 6.957 1.00 22.59 523 GLN A CA 1
ATOM 4151 C C . GLN A 1 523 ? -10.961 5.911 8.214 1.00 22.59 523 GLN A C 1
ATOM 4153 O O . GLN A 1 523 ? -10.955 4.722 8.535 1.00 22.59 523 GLN A O 1
ATOM 4158 N N . PRO A 1 524 ? -10.280 6.836 8.915 1.00 24.66 524 PRO A N 1
ATOM 4159 C CA . PRO A 1 524 ? -10.037 6.635 10.331 1.00 24.66 524 PRO A CA 1
ATOM 4160 C C . PRO A 1 524 ? -11.415 6.442 10.956 1.00 24.66 524 PRO A C 1
ATOM 4162 O O . PRO A 1 524 ? -12.337 7.205 10.664 1.00 24.66 524 PRO A O 1
ATOM 4165 N N . SER A 1 525 ? -11.578 5.406 11.764 1.00 25.92 525 SER A N 1
ATOM 4166 C CA . SER A 1 525 ? -12.766 5.223 12.582 1.00 25.92 525 SER A CA 1
ATOM 4167 C C . SER A 1 525 ? -12.858 6.362 13.605 1.00 25.92 525 SER A C 1
ATOM 4169 O O . SER A 1 525 ? -12.500 6.190 14.766 1.00 25.92 525 SER A O 1
ATOM 4171 N N . GLU A 1 526 ? -13.310 7.543 13.187 1.00 27.66 526 GLU A N 1
ATOM 4172 C CA . GLU A 1 526 ? -13.934 8.489 14.100 1.00 27.66 526 GLU A CA 1
ATOM 4173 C C . GLU A 1 526 ? -15.317 7.923 14.404 1.00 27.66 526 GLU A C 1
ATOM 4175 O O . GLU A 1 526 ? -16.252 8.009 13.607 1.00 27.66 526 GLU A O 1
ATOM 4180 N N . GLN A 1 527 ? -15.421 7.267 15.557 1.00 27.61 527 GLN A N 1
ATOM 4181 C CA . GLN A 1 527 ? -16.696 6.992 16.196 1.00 27.61 527 GLN A CA 1
ATOM 4182 C C . GLN A 1 527 ? -17.392 8.339 16.438 1.00 27.61 527 GLN A C 1
ATOM 4184 O O . GLN A 1 527 ? -17.124 9.032 17.415 1.00 27.61 527 GLN A O 1
ATOM 4189 N N . LEU A 1 528 ? -18.270 8.740 15.520 1.00 28.61 528 LEU A N 1
ATOM 4190 C CA . LEU A 1 528 ? -19.300 9.728 15.812 1.00 28.61 528 LEU A CA 1
ATOM 4191 C C . LEU A 1 528 ? -20.293 9.058 16.774 1.00 28.61 528 LEU A C 1
ATOM 4193 O O . LEU A 1 528 ? -20.849 8.020 16.408 1.00 28.61 528 LEU A O 1
ATOM 4197 N N . PRO A 1 529 ? -20.534 9.607 17.977 1.00 29.72 529 PRO A N 1
ATOM 4198 C CA . PRO A 1 529 ? -21.482 9.014 18.909 1.00 29.72 529 PRO A CA 1
ATOM 4199 C C . PRO A 1 529 ? -22.883 9.020 18.293 1.00 29.72 529 PRO A C 1
ATOM 4201 O O . PRO A 1 529 ? -23.346 10.024 17.729 1.00 29.72 529 PRO A O 1
ATOM 4204 N N . THR A 1 530 ? -23.544 7.867 18.372 1.00 32.78 530 THR A N 1
ATOM 4205 C CA . THR A 1 530 ? -24.920 7.651 17.929 1.00 32.78 530 THR A CA 1
ATOM 4206 C C . THR A 1 530 ? -25.870 8.594 18.665 1.00 32.78 530 THR A C 1
ATOM 4208 O O . THR A 1 530 ? -25.669 8.954 19.823 1.00 32.78 530 THR A O 1
ATOM 4211 N N . LYS A 1 531 ? -26.935 9.020 17.975 1.00 34.78 531 LYS A N 1
ATOM 4212 C CA . LYS A 1 531 ? -27.933 9.987 18.471 1.00 34.78 531 LYS A CA 1
ATOM 4213 C C . LYS A 1 531 ? -28.583 9.606 19.813 1.00 34.78 531 LYS A C 1
ATOM 4215 O O . LYS A 1 531 ? -29.102 10.500 20.470 1.00 34.78 531 LYS A O 1
ATOM 4220 N N . GLU A 1 532 ? -28.509 8.345 20.230 1.00 35.56 532 GLU A N 1
ATOM 4221 C CA . GLU A 1 532 ? -29.037 7.858 21.512 1.00 35.56 532 GLU A CA 1
ATOM 4222 C C . GLU A 1 532 ? -28.212 8.307 22.736 1.00 35.56 532 GLU A C 1
ATOM 4224 O O . GLU A 1 532 ? -28.782 8.496 23.806 1.00 35.56 532 GLU A O 1
ATOM 4229 N N . GLU A 1 533 ? -26.914 8.612 22.603 1.00 34.03 533 GLU A N 1
ATOM 4230 C CA . GLU A 1 533 ? -26.114 9.148 23.728 1.00 34.03 533 GLU A CA 1
ATOM 4231 C C . GLU A 1 533 ? -26.339 10.648 23.974 1.00 34.03 533 GLU A C 1
ATOM 4233 O O . GLU A 1 533 ? -25.997 11.178 25.032 1.00 34.03 533 GLU A O 1
ATOM 4238 N N . ARG A 1 534 ? -26.946 11.362 23.016 1.00 36.38 534 ARG A N 1
ATOM 4239 C CA . ARG A 1 534 ? -27.170 12.811 23.136 1.00 36.38 534 ARG A CA 1
ATOM 4240 C C . ARG A 1 534 ? -28.425 13.164 23.938 1.00 36.38 534 ARG A C 1
ATOM 4242 O O . ARG A 1 534 ? -28.540 14.302 24.388 1.00 36.38 534 ARG A O 1
ATOM 4249 N N . GLU A 1 535 ? -29.332 12.210 24.143 1.00 37.50 535 GLU A N 1
ATOM 4250 C CA . GLU A 1 535 ? -30.528 12.411 24.972 1.00 37.50 535 GLU A CA 1
ATOM 4251 C C . GLU A 1 535 ? -30.308 12.022 26.439 1.00 37.50 535 GLU A C 1
ATOM 4253 O O . GLU A 1 535 ? -30.923 12.627 27.313 1.00 37.50 535 GLU A O 1
ATOM 4258 N N . LEU A 1 536 ? -29.342 11.147 26.748 1.00 34.38 536 LEU A N 1
ATOM 4259 C CA . LEU A 1 536 ? -29.020 10.796 28.138 1.00 34.38 536 LEU A CA 1
ATOM 4260 C C . LEU A 1 536 ? -28.248 11.906 28.881 1.00 34.38 536 LEU A C 1
ATOM 4262 O O . LEU A 1 536 ? -28.337 12.021 30.099 1.00 34.38 536 LEU A O 1
ATOM 4266 N N . HIS A 1 537 ? -27.550 12.786 28.155 1.00 35.84 537 HIS A N 1
ATOM 4267 C CA . HIS A 1 537 ? -26.812 13.920 28.733 1.00 35.84 537 HIS A CA 1
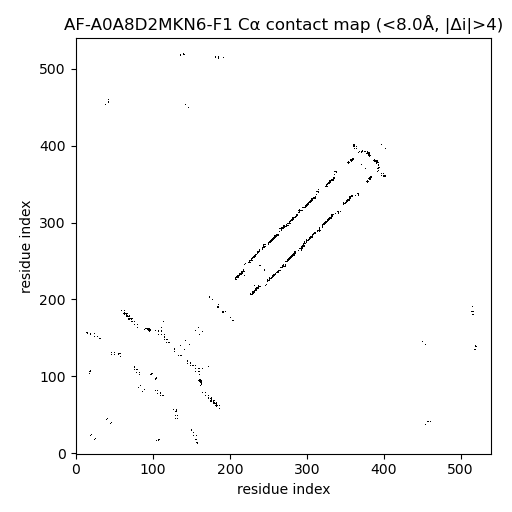ATOM 4268 C C . HIS A 1 537 ? -27.644 15.199 28.942 1.00 35.84 537 HIS A C 1
ATOM 4270 O O . HIS A 1 537 ? -27.092 16.238 29.307 1.00 35.84 537 HIS A O 1
ATOM 4276 N N . ARG A 1 538 ? -28.966 15.150 28.727 1.00 42.00 538 ARG A N 1
ATOM 4277 C CA . ARG A 1 538 ? -29.884 16.263 29.039 1.00 42.00 538 ARG A CA 1
ATOM 4278 C C . ARG A 1 538 ? -30.824 16.001 30.215 1.00 42.00 538 ARG A C 1
ATOM 4280 O O . ARG A 1 538 ? -31.630 16.873 30.526 1.00 42.00 538 ARG A O 1
ATOM 4287 N N . SER A 1 539 ? -30.702 14.861 30.891 1.00 41.16 539 SER A N 1
ATOM 4288 C CA . SER A 1 539 ? -31.501 14.553 32.080 1.00 41.16 539 SER A CA 1
ATOM 4289 C C . SER A 1 539 ? -30.694 13.839 33.168 1.00 41.16 539 SER A C 1
ATOM 4291 O O . SER A 1 539 ? -31.067 12.741 33.575 1.00 41.16 539 SER A O 1
ATOM 4293 N N . ILE A 1 540 ? -29.603 14.456 33.632 1.00 39.84 540 ILE A N 1
ATOM 4294 C CA . ILE A 1 540 ? -29.064 14.291 34.994 1.00 39.84 540 ILE A CA 1
ATOM 4295 C C . ILE A 1 540 ? -28.591 15.660 35.469 1.00 39.84 540 ILE A C 1
ATOM 4297 O O . ILE A 1 540 ? -27.840 16.303 34.699 1.00 39.84 540 ILE A O 1
#

Solvent-accessible surface area (backbone atoms only — not comparable to full-atom values): 30999 Å² total; per-residue (Å²): 112,66,71,60,52,52,51,49,53,63,54,58,68,64,39,46,74,90,52,37,86,44,89,79,49,74,44,69,65,61,52,51,50,51,46,53,51,48,52,44,30,68,74,46,53,42,48,60,68,41,66,92,45,79,60,52,90,50,49,73,56,48,27,55,50,22,49,48,48,21,53,53,21,49,51,47,32,52,44,44,33,69,33,26,65,75,71,71,52,81,89,60,93,38,69,60,66,86,59,89,46,72,47,37,49,44,28,36,52,40,38,48,51,54,39,53,47,43,63,59,58,47,49,57,56,52,50,29,43,51,43,63,42,60,82,65,67,30,70,59,48,52,45,51,64,46,52,46,44,58,52,43,47,56,44,40,42,58,46,35,30,34,49,70,41,51,60,55,36,53,50,25,54,51,41,27,56,52,26,45,50,48,17,40,25,45,73,31,75,90,47,45,78,74,52,80,57,58,67,56,55,57,26,71,75,66,31,37,46,85,53,54,66,64,68,37,46,57,86,77,83,88,60,70,46,73,32,31,33,42,34,45,22,48,23,48,32,45,68,64,91,61,61,53,56,69,76,68,33,50,53,22,28,35,40,36,45,23,40,13,66,59,47,62,87,50,61,32,24,41,39,62,31,47,51,20,29,37,43,33,49,23,40,16,65,42,50,79,79,52,52,45,28,45,31,45,24,46,49,22,30,36,43,36,41,29,48,24,45,30,47,67,79,70,57,63,35,54,72,45,37,76,44,40,38,36,41,35,45,26,37,25,44,33,36,67,66,57,71,70,43,52,60,58,50,66,72,32,82,39,73,43,62,33,68,24,54,24,42,47,40,52,76,30,50,64,49,25,57,51,31,50,74,67,69,58,74,76,41,36,20,50,30,52,77,93,46,44,72,40,46,44,52,75,57,54,62,66,76,26,64,45,82,78,78,82,72,79,86,74,91,76,81,88,85,83,91,78,90,79,83,88,78,87,78,85,86,81,81,85,75,90,70,80,94,52,64,72,57,54,52,53,49,49,52,51,52,50,51,54,49,50,52,53,52,50,52,52,50,52,50,52,52,50,53,56,57,58,59,73,74,72,76,84,81,84,84,88,85,85,88,83,84,86,86,89,88,80,89,92,85,87,86,90,88,86,90,84,80,86,81,81,95,84,75,95,81,71,82,76,81,76,80,64,68,72,87,68,70,83,79,86,72,78,86,72,82,72,79,59,78,75,66,65,60,62,75,75,72,123

Foldseek 3Di:
DVVVVVVVVVVLVLWQPLCCPPPPLVDLVVVVVLLVVLLCCLLPVLLVVCVPPAADDCLVVLLVLLVVLLVLLVVLLVLLCQLDVVPPDPVDFWAQDSDPDPSSSSLLVSLVSLLVSLSSCSVVSVNCSSRVVNLQVDLVVSLCSRLVSSVSSVCSGNGSDTPVCVVSSVVSVLSSVQSVLSSQLSVDDVSLVVPPCLQVSVCSVPLEDAPAQVQDQADDPPDAQQRAYYAHENYQHDQDPPQEHPLSHLNHAYYHHYHRQNYDQHFQHHQSNLNYAYYAHENNQDADDDLRSCHNPQNHAEYHHHQYAHAADDQNNCVSHNNHAEYEPEQYAYAAHALVNLVVCVSHLHYHHANYQYALALRCVSVLVSCLVNVPPRHAHNPDPVRGRPHSVPDDNVNNVDDPPPDDDDDDDDDDDDDDDDDDDDDDDDDDDDPPVVVVVVSVVVSVVVSVVSVVSVVVSVVVVVVVVVPDDDDDDDDDDDDDDDDDDDDDDDDDDDDDDDDDDPDDPDPPPSSRDRPPPDDDPPPPDDPVVVVVVVPD